Protein AF-A0A9P4GW62-F1 (afdb_monomer_lite)

Secondary structure (DSSP, 8-state):
----------------PPPHHHHHHHHHHHHHHHHHHHHHHHHHHHHHHHTS-SS--HHHHHHHHHHHHHHHHHHHHHHHHHHHHHSTT-HHHHIIIII-HHHHTSHHHHHHHHHHHHTT-HHHHHHHHHHHHHHIIIIIHHHHHHHHHH-GGG--S---SSPPHHHHHHHHHHHHHHHHHHHS-HHHHHHHHHHHHHHHHHHHHTTSPPSSSSTTS-SS--STTHHHHHHHHHHHHHHHHHHHHHHHHHHHH-SS-HHHIIIIIHHHHHHHHHTTTGGGS-HHHHHHHHHHHHHHHHHHHHHHHHHTT------TTHHHHHHHHHHHHHHHHTS-TTS-HHHHHHHHHHHHHHHHHS-HHHHHHHHHHHHHHHHHHHHHHHHTSSTTTSSSS---PPP-----------------

Structure (mmCIF, N/CA/C/O backbone):
data_AF-A0A9P4GW62-F1
#
_entry.id   AF-A0A9P4GW62-F1
#
loop_
_atom_site.group_PDB
_atom_site.id
_atom_site.type_symbol
_atom_site.label_atom_id
_atom_site.label_alt_id
_atom_site.label_comp_id
_atom_site.label_asym_id
_atom_site.label_entity_id
_atom_site.label_seq_id
_atom_site.pdbx_PDB_ins_code
_atom_site.Cartn_x
_atom_site.Cartn_y
_atom_site.Cartn_z
_atom_site.occupancy
_atom_site.B_iso_or_equiv
_atom_site.auth_seq_id
_atom_site.auth_comp_id
_atom_site.auth_asym_id
_atom_site.auth_atom_id
_atom_site.pdbx_PDB_model_num
ATOM 1 N N . MET A 1 1 ? 64.322 -5.244 -36.176 1.00 41.97 1 MET A N 1
ATOM 2 C CA . MET A 1 1 ? 63.284 -4.797 -35.222 1.00 41.97 1 MET A CA 1
ATOM 3 C C . MET A 1 1 ? 62.128 -4.228 -36.025 1.00 41.97 1 MET A C 1
ATOM 5 O O . MET A 1 1 ? 62.258 -3.157 -36.597 1.00 41.97 1 MET A O 1
ATOM 9 N N . THR A 1 2 ? 61.054 -4.997 -36.159 1.00 41.41 2 THR A N 1
ATOM 10 C CA . THR A 1 2 ? 59.865 -4.681 -36.965 1.00 41.41 2 THR A CA 1
ATOM 11 C C . THR A 1 2 ? 58.657 -4.559 -36.036 1.00 41.41 2 THR A C 1
ATOM 13 O O . THR A 1 2 ? 58.452 -5.471 -35.232 1.00 41.41 2 THR A O 1
ATOM 16 N N . PRO A 1 3 ? 57.850 -3.487 -36.109 1.00 47.81 3 PRO A N 1
ATOM 17 C CA . PRO A 1 3 ? 56.642 -3.377 -35.304 1.00 47.81 3 PRO A CA 1
ATOM 18 C C . PRO A 1 3 ? 55.497 -4.157 -35.965 1.00 47.81 3 PRO A C 1
ATOM 20 O O . PRO A 1 3 ? 55.173 -3.956 -37.135 1.00 47.81 3 PRO A O 1
ATOM 23 N N . GLY A 1 4 ? 54.904 -5.077 -35.203 1.00 37.97 4 GLY A N 1
ATOM 24 C CA . GLY A 1 4 ? 53.759 -5.883 -35.615 1.00 37.97 4 GLY A CA 1
ATOM 25 C C . GLY A 1 4 ? 52.458 -5.084 -35.568 1.00 37.97 4 GLY A C 1
ATOM 26 O O . GLY A 1 4 ? 52.061 -4.581 -34.519 1.00 37.97 4 GLY A O 1
ATOM 27 N N . SER A 1 5 ? 51.780 -4.998 -36.711 1.00 44.19 5 SER A N 1
ATOM 28 C CA . SER A 1 5 ? 50.434 -4.448 -36.847 1.00 44.19 5 SER A CA 1
ATOM 29 C C . SER A 1 5 ? 49.386 -5.461 -36.369 1.00 44.19 5 SER A C 1
ATOM 31 O O . SER A 1 5 ? 49.150 -6.475 -37.032 1.00 44.19 5 SER A O 1
ATOM 33 N N . SER A 1 6 ? 48.718 -5.191 -35.250 1.00 49.28 6 SER A N 1
ATOM 34 C CA . SER A 1 6 ? 47.549 -5.948 -34.797 1.00 49.28 6 SER A CA 1
ATOM 35 C C . SER A 1 6 ? 46.274 -5.406 -35.459 1.00 49.28 6 SER A C 1
ATOM 37 O O . SER A 1 6 ? 45.765 -4.336 -35.134 1.00 49.28 6 SER A O 1
ATOM 39 N N . ARG A 1 7 ? 45.738 -6.165 -36.424 1.00 42.31 7 ARG A N 1
ATOM 40 C CA . ARG A 1 7 ? 44.397 -5.957 -36.996 1.00 42.31 7 ARG A CA 1
ATOM 41 C C . ARG A 1 7 ? 43.334 -6.297 -35.943 1.00 42.31 7 ARG A C 1
ATOM 43 O O . ARG A 1 7 ? 43.066 -7.469 -35.698 1.00 42.31 7 ARG A O 1
ATOM 50 N N . GLN A 1 8 ? 42.694 -5.285 -35.360 1.00 43.03 8 GLN A N 1
ATOM 51 C CA . GLN A 1 8 ? 41.410 -5.442 -34.671 1.00 43.03 8 GLN A CA 1
ATOM 52 C C . GLN A 1 8 ? 40.288 -5.538 -35.714 1.00 43.03 8 GLN A C 1
ATOM 54 O O . GLN A 1 8 ? 39.955 -4.565 -36.387 1.00 43.03 8 GLN A O 1
ATOM 59 N N . SER A 1 9 ? 39.709 -6.729 -35.864 1.00 41.03 9 SER A N 1
ATOM 60 C CA . SER A 1 9 ? 38.504 -6.958 -36.660 1.00 41.03 9 SER A CA 1
ATOM 61 C C . SER A 1 9 ? 37.273 -6.442 -35.910 1.00 41.03 9 SER A C 1
ATOM 63 O O . SER A 1 9 ? 36.839 -7.039 -34.923 1.00 41.03 9 SER A O 1
ATOM 65 N N . SER A 1 10 ? 36.694 -5.344 -36.388 1.00 42.06 10 SER A N 1
ATOM 66 C CA . SER A 1 10 ? 35.418 -4.797 -35.933 1.00 42.06 10 SER A CA 1
ATOM 67 C C . SER A 1 10 ? 34.250 -5.681 -36.394 1.00 42.06 10 SER A C 1
ATOM 69 O O . SER A 1 10 ? 33.645 -5.474 -37.444 1.00 42.06 10 SER A O 1
ATOM 71 N N . TRP A 1 11 ? 33.892 -6.679 -35.585 1.00 42.81 11 TRP A N 1
ATOM 72 C CA . TRP A 1 11 ? 32.619 -7.391 -35.722 1.00 42.81 11 TRP A CA 1
ATOM 73 C C . TRP A 1 11 ? 31.469 -6.485 -35.263 1.00 42.81 11 TRP A C 1
ATOM 75 O O . TRP A 1 11 ? 30.986 -6.552 -34.137 1.00 42.81 11 TRP A O 1
ATOM 85 N N . THR A 1 12 ? 31.016 -5.611 -36.160 1.00 44.09 12 THR A N 1
ATOM 86 C CA . THR A 1 12 ? 29.724 -4.930 -36.028 1.00 44.09 12 THR A CA 1
ATOM 87 C C . THR A 1 12 ? 28.620 -5.905 -36.434 1.00 44.09 12 THR A C 1
ATOM 89 O O . THR A 1 12 ? 28.120 -5.906 -37.558 1.00 44.09 12 THR A O 1
ATOM 92 N N . GLY A 1 13 ? 28.249 -6.784 -35.500 1.00 38.62 13 GLY A N 1
ATOM 93 C CA . GLY A 1 13 ? 27.059 -7.620 -35.611 1.00 38.62 13 GLY A CA 1
ATOM 94 C C . GLY A 1 13 ? 25.820 -6.735 -35.721 1.00 38.62 13 GLY A C 1
ATOM 95 O O . GLY A 1 13 ? 25.290 -6.252 -34.724 1.00 38.62 13 GLY A O 1
ATOM 96 N N . ARG A 1 14 ? 25.374 -6.485 -36.953 1.00 40.88 14 ARG A N 1
ATOM 97 C CA . ARG A 1 14 ? 24.133 -5.776 -37.266 1.00 40.88 14 ARG A CA 1
ATOM 98 C C . ARG A 1 14 ? 22.969 -6.648 -36.781 1.00 40.88 14 ARG A C 1
ATOM 100 O O . ARG A 1 14 ? 22.517 -7.530 -37.508 1.00 40.88 14 ARG A O 1
ATOM 107 N N . ILE A 1 15 ? 22.517 -6.427 -35.544 1.00 44.50 15 ILE A N 1
ATOM 108 C CA . ILE A 1 15 ? 21.307 -7.040 -34.983 1.00 44.50 15 ILE A CA 1
ATOM 109 C C . ILE A 1 15 ? 20.153 -6.647 -35.910 1.00 44.50 15 ILE A C 1
ATOM 111 O O . ILE A 1 15 ? 19.707 -5.499 -35.914 1.00 44.50 15 ILE A O 1
ATOM 115 N N . ARG A 1 16 ? 19.722 -7.580 -36.766 1.00 42.91 16 ARG A N 1
ATOM 116 C CA . ARG A 1 16 ? 18.542 -7.400 -37.612 1.00 42.91 16 ARG A CA 1
ATOM 117 C C . ARG A 1 16 ? 17.344 -7.268 -36.681 1.00 42.91 16 ARG A C 1
ATOM 119 O O . ARG A 1 16 ? 16.981 -8.220 -35.995 1.00 42.91 16 ARG A O 1
ATOM 126 N N . SER A 1 17 ? 16.750 -6.082 -36.657 1.00 44.28 17 SER A N 1
ATOM 127 C CA . SER A 1 17 ? 15.443 -5.855 -36.061 1.00 44.28 17 SER A CA 1
ATOM 128 C C . SER A 1 17 ? 14.445 -6.868 -36.644 1.00 44.28 17 SER A C 1
ATOM 130 O O . SER A 1 17 ? 14.447 -7.093 -37.860 1.00 44.28 17 SER A O 1
ATOM 132 N N . PRO A 1 18 ? 13.621 -7.524 -35.808 1.00 44.97 18 PRO A N 1
ATOM 133 C CA . PRO A 1 18 ? 12.644 -8.488 -36.290 1.00 44.97 18 PRO A CA 1
ATOM 134 C C . PRO A 1 18 ? 11.704 -7.797 -37.281 1.00 44.97 18 PRO A C 1
ATOM 136 O O . PRO A 1 18 ? 11.169 -6.724 -37.003 1.00 44.97 18 PRO A O 1
ATOM 139 N N . GLY A 1 19 ? 11.538 -8.401 -38.459 1.00 41.41 19 GLY A N 1
ATOM 140 C CA . GLY A 1 19 ? 10.658 -7.875 -39.497 1.00 41.41 19 GLY A CA 1
ATOM 141 C C . GLY A 1 19 ? 9.200 -7.747 -39.019 1.00 41.41 19 GLY A C 1
ATOM 142 O O . GLY A 1 19 ? 8.802 -8.389 -38.042 1.00 41.41 19 GLY A O 1
ATOM 143 N N . PRO A 1 20 ? 8.361 -6.966 -39.722 1.00 50.25 20 PRO A N 1
ATOM 144 C CA . PRO A 1 20 ? 6.971 -6.664 -39.340 1.00 50.25 20 PRO A CA 1
ATOM 145 C C . PRO A 1 20 ? 6.050 -7.897 -39.213 1.00 50.25 20 PRO A C 1
ATOM 147 O O . PRO A 1 20 ? 4.947 -7.806 -38.670 1.00 50.25 20 PRO A O 1
ATOM 150 N N . SER A 1 21 ? 6.485 -9.065 -39.689 1.00 45.38 21 SER A N 1
ATOM 151 C CA . SER A 1 21 ? 5.836 -10.362 -39.472 1.00 45.38 21 SER A CA 1
ATOM 152 C C . SER A 1 21 ? 6.054 -10.914 -38.054 1.00 45.38 21 SER A C 1
ATOM 154 O O . SER A 1 21 ? 5.120 -11.461 -37.474 1.00 45.38 21 SER A O 1
ATOM 156 N N . GLY A 1 22 ? 7.229 -10.704 -37.449 1.00 40.84 22 GLY A N 1
ATOM 157 C CA . GLY A 1 22 ? 7.527 -11.121 -36.072 1.00 40.84 22 GLY A CA 1
ATOM 158 C C . GLY A 1 22 ? 6.739 -10.333 -35.020 1.00 40.84 22 GLY A C 1
ATOM 159 O O . GLY A 1 22 ? 6.298 -10.903 -34.023 1.00 40.84 22 GLY A O 1
ATOM 160 N N . MET A 1 23 ? 6.465 -9.050 -35.285 1.00 45.34 23 MET A N 1
ATOM 161 C CA . MET A 1 23 ? 5.619 -8.213 -34.421 1.00 45.34 23 MET A CA 1
ATOM 162 C C . MET A 1 23 ? 4.164 -8.698 -34.371 1.00 45.34 23 MET A C 1
ATOM 164 O O . MET A 1 23 ? 3.576 -8.748 -33.294 1.00 45.34 23 MET A O 1
ATOM 168 N N . ARG A 1 24 ? 3.593 -9.137 -35.502 1.00 49.03 24 ARG A N 1
ATOM 169 C CA . ARG A 1 24 ? 2.217 -9.667 -35.541 1.00 49.03 24 ARG A CA 1
ATOM 170 C C . ARG A 1 24 ? 2.068 -11.002 -34.813 1.00 49.03 24 ARG A C 1
ATOM 172 O O . ARG A 1 24 ? 1.022 -11.255 -34.217 1.00 49.03 24 ARG A O 1
ATOM 179 N N . VAL A 1 25 ? 3.106 -11.840 -34.827 1.00 48.94 25 VAL A N 1
ATOM 180 C CA . VAL A 1 25 ? 3.127 -13.085 -34.048 1.00 48.94 25 VAL A CA 1
ATOM 181 C C . VAL A 1 25 ? 3.207 -12.750 -32.559 1.00 48.94 25 VAL A C 1
ATOM 183 O O . VAL A 1 25 ? 2.316 -13.145 -31.816 1.00 48.94 25 VAL A O 1
ATOM 186 N N . ALA A 1 26 ? 4.159 -11.919 -32.124 1.00 48.72 26 ALA A N 1
ATOM 187 C CA . ALA A 1 26 ? 4.257 -11.499 -30.722 1.00 48.72 26 ALA A CA 1
ATOM 188 C C . ALA A 1 26 ? 2.949 -10.879 -30.184 1.00 48.72 26 ALA A C 1
ATOM 190 O O . ALA A 1 26 ? 2.544 -11.162 -29.058 1.00 48.72 26 ALA A O 1
ATOM 191 N N . GLN A 1 27 ? 2.237 -10.105 -31.010 1.00 50.81 27 GLN A N 1
ATOM 192 C CA . GLN A 1 27 ? 0.951 -9.497 -30.661 1.00 50.81 27 GLN A CA 1
ATOM 193 C C . GLN A 1 27 ? -0.187 -10.528 -30.511 1.00 50.81 27 GLN A C 1
ATOM 195 O O . GLN A 1 27 ? -0.969 -10.433 -29.563 1.00 50.81 27 GLN A O 1
ATOM 200 N N . LYS A 1 28 ? -0.247 -11.554 -31.376 1.00 49.00 28 LYS A N 1
ATOM 201 C CA . LYS A 1 28 ? -1.206 -12.673 -31.255 1.00 49.00 28 LYS A CA 1
ATOM 202 C C . LYS A 1 28 ? -0.958 -13.527 -30.011 1.00 49.00 28 LYS A C 1
ATOM 204 O O . LYS A 1 28 ? -1.911 -13.888 -29.324 1.00 49.00 28 LYS A O 1
ATOM 209 N N . TRP A 1 29 ? 0.304 -13.815 -29.697 1.00 44.94 29 TRP A N 1
ATOM 210 C CA . TRP A 1 29 ? 0.660 -14.555 -28.483 1.00 44.94 29 TRP A CA 1
ATOM 211 C C . TRP A 1 29 ? 0.253 -13.773 -27.226 1.00 44.94 29 TRP A C 1
ATOM 213 O O . TRP A 1 29 ? -0.346 -14.343 -26.318 1.00 44.94 29 TRP A O 1
ATOM 223 N N . ASN A 1 30 ? 0.452 -12.452 -27.213 1.00 53.50 30 ASN A N 1
ATOM 224 C CA . ASN A 1 30 ? 0.067 -11.595 -26.087 1.00 53.50 30 ASN A CA 1
ATOM 225 C C . ASN A 1 30 ? -1.456 -11.604 -25.831 1.00 53.50 30 ASN A C 1
ATOM 227 O O . ASN A 1 30 ? -1.888 -11.707 -24.688 1.00 53.50 30 ASN A O 1
ATOM 231 N N . GLN A 1 31 ? -2.287 -11.557 -26.882 1.00 53.38 31 GLN A N 1
ATOM 232 C CA . GLN A 1 31 ? -3.754 -11.637 -26.761 1.00 53.38 31 GLN A CA 1
ATOM 233 C C . GLN A 1 31 ? -4.250 -12.978 -26.194 1.00 53.38 31 GLN A C 1
ATOM 235 O O . GLN A 1 31 ? -5.219 -13.000 -25.428 1.00 53.38 31 GLN A O 1
ATOM 240 N N . TYR A 1 32 ? -3.578 -14.078 -26.542 1.00 55.84 32 TYR A N 1
ATOM 241 C CA . TYR A 1 32 ? -3.911 -15.419 -26.058 1.00 55.84 32 TYR A CA 1
ATOM 242 C C . TYR A 1 32 ? -3.588 -15.580 -24.566 1.00 55.84 32 TYR A C 1
ATOM 244 O O . TYR A 1 32 ? -4.413 -16.083 -23.804 1.00 55.84 32 TYR A O 1
ATOM 252 N N . TYR A 1 33 ? -2.444 -15.045 -24.122 1.00 57.31 33 TYR A N 1
ATOM 253 C CA . TYR A 1 33 ? -2.075 -15.011 -22.704 1.00 57.31 33 TYR A CA 1
ATOM 254 C C . TYR A 1 33 ? -3.089 -14.238 -21.848 1.00 57.31 33 TYR A C 1
ATOM 256 O O . TYR A 1 33 ? -3.402 -14.674 -20.743 1.00 57.31 33 TYR A O 1
ATOM 264 N N . HIS A 1 34 ? -3.665 -13.140 -22.353 1.00 55.06 34 HIS A N 1
ATOM 265 C CA . HIS A 1 34 ? -4.700 -12.388 -21.624 1.00 55.06 34 HIS A CA 1
ATOM 266 C C . HIS A 1 34 ? -5.981 -13.177 -21.420 1.00 55.06 34 HIS A C 1
ATOM 268 O O . HIS A 1 34 ? -6.518 -13.186 -20.316 1.00 55.06 34 HIS A O 1
ATOM 274 N N . HIS A 1 35 ? -6.453 -13.865 -22.461 1.00 58.84 35 HIS A N 1
ATOM 275 C CA . HIS A 1 35 ? -7.632 -14.717 -22.339 1.00 58.84 35 HIS A CA 1
ATOM 276 C C . HIS A 1 35 ? -7.369 -15.876 -21.382 1.00 58.84 35 HIS A C 1
ATOM 278 O O . HIS A 1 35 ? -8.220 -16.170 -20.554 1.00 58.84 35 HIS A O 1
ATOM 284 N N . GLN A 1 36 ? -6.183 -16.484 -21.426 1.00 58.84 36 GLN A N 1
ATOM 285 C CA . GLN A 1 36 ? -5.824 -17.566 -20.511 1.00 58.84 36 GLN A CA 1
ATOM 286 C C . GLN A 1 36 ? -5.694 -17.104 -19.058 1.00 58.84 36 GLN A C 1
ATOM 288 O O . GLN A 1 36 ? -6.198 -17.786 -18.173 1.00 58.84 36 GLN A O 1
ATOM 293 N N . ILE A 1 37 ? -5.077 -15.947 -18.794 1.00 61.72 37 ILE A N 1
ATOM 294 C CA . ILE A 1 37 ? -4.985 -15.391 -17.436 1.00 61.72 37 ILE A CA 1
ATOM 295 C C . ILE A 1 37 ? -6.379 -15.026 -16.923 1.00 61.72 37 ILE A C 1
ATOM 297 O O . ILE A 1 37 ? -6.701 -15.346 -15.784 1.00 61.72 37 ILE A O 1
ATOM 301 N N . LEU A 1 38 ? -7.217 -14.398 -17.753 1.00 62.12 38 LEU A N 1
ATOM 302 C CA . LEU A 1 38 ? -8.584 -14.039 -17.382 1.00 62.12 38 LEU A CA 1
ATOM 303 C C . LEU A 1 38 ? -9.440 -15.288 -17.123 1.00 62.12 38 LEU A C 1
ATOM 305 O O . LEU A 1 38 ? -10.123 -15.350 -16.108 1.00 62.12 38 LEU A O 1
ATOM 309 N N . LEU A 1 39 ? -9.367 -16.301 -17.991 1.00 65.69 39 LEU A N 1
ATOM 310 C CA . LEU A 1 39 ? -10.073 -17.575 -17.829 1.00 65.69 39 LEU A CA 1
ATOM 311 C C . LEU A 1 39 ? -9.586 -18.337 -16.600 1.00 65.69 39 LEU A C 1
ATOM 313 O O . LEU A 1 39 ? -10.408 -18.837 -15.843 1.00 65.69 39 LEU A O 1
ATOM 317 N N . PHE A 1 40 ? -8.274 -18.385 -16.365 1.00 68.56 40 PHE A N 1
ATOM 318 C CA . PHE A 1 40 ? -7.707 -18.984 -15.160 1.00 68.56 40 PHE A CA 1
ATOM 319 C C . PHE A 1 40 ? -8.173 -18.244 -13.910 1.00 68.56 40 PHE A C 1
ATOM 321 O O . PHE A 1 40 ? -8.512 -18.877 -12.919 1.00 68.56 40 PHE A O 1
ATOM 328 N N . LEU A 1 41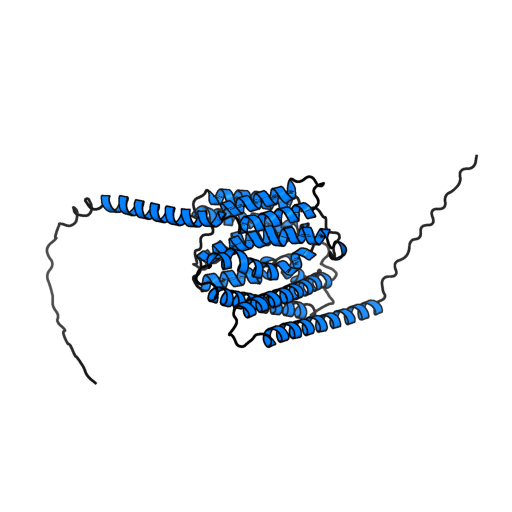 ? -8.242 -16.913 -13.953 1.00 65.12 41 LEU A N 1
ATOM 329 C CA . LEU A 1 41 ? -8.721 -16.117 -12.833 1.00 65.12 41 LEU A CA 1
ATOM 330 C C . LEU A 1 41 ? -10.207 -16.343 -12.565 1.00 65.12 41 LEU A C 1
ATOM 332 O O . LEU A 1 41 ? -10.591 -16.538 -11.419 1.00 65.12 41 LEU A O 1
ATOM 336 N N . ILE A 1 42 ? -11.032 -16.352 -13.614 1.00 69.12 42 ILE A N 1
ATOM 337 C CA . ILE A 1 42 ? -12.463 -16.649 -13.518 1.00 69.12 42 ILE A CA 1
ATOM 338 C C . ILE A 1 42 ? -12.652 -18.062 -12.977 1.00 69.12 42 ILE A C 1
ATOM 340 O O . ILE A 1 42 ? -13.441 -18.244 -12.058 1.00 69.12 42 ILE A O 1
ATOM 344 N N . ALA A 1 43 ? -11.906 -19.044 -13.482 1.00 61.31 43 ALA A N 1
ATOM 345 C CA . ALA A 1 43 ? -11.955 -20.422 -13.011 1.00 61.31 43 ALA A CA 1
ATOM 346 C C . ALA A 1 43 ? -11.498 -20.534 -11.553 1.00 61.31 43 ALA A C 1
ATOM 348 O O . ALA A 1 43 ? -12.181 -21.163 -10.759 1.00 61.31 43 ALA A O 1
ATOM 349 N N . ALA A 1 44 ? -10.403 -19.881 -11.166 1.00 65.44 44 ALA A N 1
ATOM 350 C CA . ALA A 1 44 ? -9.894 -19.910 -9.801 1.00 65.44 44 ALA A CA 1
ATOM 351 C C . ALA A 1 44 ? -10.860 -19.232 -8.818 1.00 65.44 44 ALA A C 1
ATOM 353 O O . ALA A 1 44 ? -11.153 -19.797 -7.771 1.00 65.44 44 ALA A O 1
ATOM 354 N N . VAL A 1 45 ? -11.413 -18.067 -9.169 1.00 65.62 45 VAL A N 1
ATOM 355 C CA . VAL A 1 45 ? -12.439 -17.382 -8.365 1.00 65.62 45 VAL A CA 1
ATOM 356 C C . VAL A 1 45 ? -13.712 -18.223 -8.287 1.00 65.62 45 VAL A C 1
ATOM 358 O O . VAL A 1 45 ? -14.285 -18.363 -7.213 1.00 65.62 45 VAL A O 1
ATOM 361 N N . SER A 1 46 ? -14.121 -18.837 -9.398 1.00 65.06 46 SER A N 1
ATOM 362 C CA . SER A 1 46 ? -15.303 -19.702 -9.454 1.00 65.06 46 SER A CA 1
ATOM 363 C C . SER A 1 46 ? -15.114 -20.970 -8.628 1.00 65.06 46 SER A C 1
ATOM 365 O O . SER A 1 46 ? -16.031 -21.366 -7.926 1.00 65.06 46 SER A O 1
ATOM 367 N N . VAL A 1 47 ? -13.926 -21.578 -8.647 1.00 67.00 47 VAL A N 1
ATOM 368 C CA . VAL A 1 47 ? -13.573 -22.720 -7.793 1.00 67.00 47 VAL A CA 1
ATOM 369 C C . VAL A 1 47 ? -13.573 -22.304 -6.327 1.00 67.00 47 VAL A C 1
ATOM 371 O O . VAL A 1 47 ? -14.111 -23.031 -5.503 1.00 67.00 47 VAL A O 1
ATOM 374 N N . VAL A 1 48 ? -13.035 -21.132 -5.982 1.00 63.56 48 VAL A N 1
ATOM 375 C CA . VAL A 1 48 ? -13.058 -20.642 -4.597 1.00 63.56 48 VAL A CA 1
ATOM 376 C C . VAL A 1 48 ? -14.486 -20.372 -4.113 1.00 63.56 48 VAL A C 1
ATOM 378 O O . VAL A 1 48 ? -14.831 -20.782 -3.007 1.00 63.56 48 VAL A O 1
ATOM 381 N N . GLU A 1 49 ? -15.333 -19.744 -4.930 1.00 66.69 49 GLU A N 1
ATOM 382 C CA . GLU A 1 49 ? -16.745 -19.529 -4.590 1.00 66.69 49 GLU A CA 1
ATOM 383 C C . GLU A 1 49 ? -17.543 -20.843 -4.568 1.00 66.69 49 GLU A C 1
ATOM 385 O O . GLU A 1 49 ? -18.401 -21.019 -3.710 1.00 66.69 49 GLU A O 1
ATOM 390 N N . PHE A 1 50 ? -17.227 -21.807 -5.438 1.00 64.38 50 PHE A N 1
ATOM 391 C CA . PHE A 1 50 ? -17.846 -23.138 -5.442 1.00 64.38 50 PHE A CA 1
ATOM 392 C C . PHE A 1 50 ? -17.447 -23.970 -4.215 1.00 64.38 50 PHE A C 1
ATOM 394 O O . PHE A 1 50 ? -18.259 -24.712 -3.669 1.00 64.38 50 PHE A O 1
ATOM 401 N N . LEU A 1 51 ? -16.202 -23.825 -3.753 1.00 59.78 51 LEU A N 1
ATOM 402 C CA . LEU A 1 51 ? -15.692 -24.451 -2.532 1.00 59.78 51 LEU A CA 1
ATOM 403 C C . LEU A 1 51 ? -16.146 -23.735 -1.260 1.00 59.78 51 LEU A C 1
ATOM 405 O O . LEU A 1 51 ? -15.917 -24.259 -0.168 1.00 59.78 51 LEU A O 1
ATOM 409 N N . ARG A 1 52 ? -16.765 -22.552 -1.366 1.00 56.91 52 ARG A N 1
ATOM 410 C CA . ARG A 1 52 ? -17.290 -21.824 -0.215 1.00 56.91 52 ARG A CA 1
ATOM 411 C C . ARG A 1 52 ? -18.467 -22.629 0.340 1.00 56.91 52 ARG A C 1
ATOM 413 O O . ARG A 1 52 ? -19.533 -22.660 -0.278 1.00 56.91 52 ARG A O 1
ATOM 420 N N . PRO A 1 53 ? -18.316 -23.301 1.494 1.00 49.34 53 PRO A N 1
ATOM 421 C CA . PRO A 1 53 ? -19.424 -24.052 2.048 1.00 49.34 53 PRO A CA 1
ATOM 422 C C . PRO A 1 53 ? -20.535 -23.069 2.404 1.00 49.34 53 PRO A C 1
ATOM 424 O O . PRO A 1 53 ? -20.279 -21.902 2.708 1.00 49.34 53 PRO A O 1
ATOM 427 N N . HIS A 1 54 ? -21.772 -23.553 2.400 1.00 55.50 54 HIS A N 1
ATOM 428 C CA . HIS A 1 54 ? -22.951 -22.853 2.902 1.00 55.50 54 HIS A CA 1
ATOM 429 C C . HIS A 1 54 ? -22.702 -22.239 4.298 1.00 55.50 54 HIS A C 1
ATOM 431 O O . HIS A 1 54 ? -22.953 -22.893 5.299 1.00 55.50 54 HIS A O 1
ATOM 437 N N . ARG A 1 55 ? -22.191 -20.997 4.362 1.00 55.88 55 ARG A N 1
ATOM 438 C CA . ARG A 1 55 ? -22.111 -20.037 5.493 1.00 55.88 55 ARG A CA 1
ATOM 439 C C . ARG A 1 55 ? -21.699 -20.537 6.898 1.00 55.88 55 ARG A C 1
ATOM 441 O O . ARG A 1 55 ? -21.687 -19.724 7.819 1.00 55.88 55 ARG A O 1
ATOM 448 N N . SER A 1 56 ? -21.361 -21.807 7.106 1.00 64.31 56 SER A N 1
ATOM 449 C CA . SER A 1 56 ? -21.253 -22.408 8.441 1.00 64.31 56 SER A CA 1
ATOM 450 C C . SER A 1 56 ? -19.852 -22.308 9.043 1.00 64.31 56 SER A C 1
ATOM 452 O O . SER A 1 56 ? -19.733 -22.165 10.258 1.00 64.31 56 SER A O 1
ATOM 454 N N . ASP A 1 57 ? -18.795 -22.297 8.222 1.00 82.56 57 ASP A N 1
ATOM 455 C CA . ASP A 1 57 ? -17.416 -22.156 8.702 1.00 82.56 57 ASP A CA 1
ATOM 456 C C . ASP A 1 57 ? -16.809 -20.785 8.353 1.00 82.56 57 ASP A C 1
ATOM 458 O O . ASP A 1 57 ? -16.344 -20.514 7.238 1.00 82.56 57 ASP A O 1
ATOM 462 N N . VAL A 1 58 ? -16.785 -19.903 9.356 1.00 84.44 58 VAL A N 1
ATOM 463 C CA . VAL A 1 58 ? -16.194 -18.560 9.259 1.00 84.44 58 VAL A CA 1
ATOM 464 C C . VAL A 1 58 ? -14.671 -18.624 9.074 1.00 84.44 58 VAL A C 1
ATOM 466 O O . VAL A 1 58 ? -14.108 -17.777 8.382 1.00 84.44 58 VAL A O 1
ATOM 469 N N . LYS A 1 59 ? -13.975 -19.617 9.651 1.00 86.19 59 LYS A N 1
ATOM 470 C CA . LYS A 1 59 ? -12.510 -19.736 9.526 1.00 86.19 59 LYS A CA 1
ATOM 471 C C . LYS A 1 59 ? -12.119 -20.131 8.110 1.00 86.19 59 LYS A C 1
ATOM 473 O O . LYS A 1 59 ? -11.207 -19.526 7.547 1.00 86.19 59 LYS A O 1
ATOM 478 N N . LEU A 1 60 ? -12.827 -21.101 7.534 1.00 84.94 60 LEU A N 1
ATOM 479 C CA . LEU A 1 60 ? -12.631 -21.491 6.141 1.00 84.94 60 LEU A CA 1
ATOM 480 C C . LEU A 1 60 ? -12.952 -20.327 5.198 1.00 84.94 60 LEU A C 1
ATOM 482 O O . LEU A 1 60 ? -12.173 -20.049 4.293 1.00 84.94 60 LEU A O 1
ATOM 486 N N . SER A 1 61 ? -14.024 -19.575 5.465 1.00 86.50 61 SER A N 1
ATOM 487 C CA . SER A 1 61 ? -14.371 -18.381 4.680 1.00 86.50 61 SER A CA 1
ATOM 488 C C . SER A 1 61 ? -13.258 -17.325 4.698 1.00 86.50 61 SER A C 1
ATOM 490 O O . SER A 1 61 ? -12.898 -16.801 3.650 1.00 86.50 61 SER A O 1
ATOM 492 N N . ILE A 1 62 ? -12.644 -17.068 5.861 1.00 87.69 62 ILE A N 1
ATOM 493 C CA . ILE A 1 62 ? -11.476 -16.176 5.972 1.00 87.69 62 ILE A CA 1
ATOM 494 C C . ILE A 1 62 ? -10.292 -16.707 5.158 1.00 87.69 62 ILE A C 1
ATOM 496 O O . ILE A 1 62 ? -9.632 -15.934 4.467 1.00 87.69 62 ILE A O 1
ATOM 500 N N . ALA A 1 63 ? -10.002 -18.009 5.239 1.00 86.75 63 ALA A N 1
ATOM 501 C CA . ALA A 1 63 ? -8.906 -18.611 4.483 1.00 86.75 63 ALA A CA 1
ATOM 502 C C . ALA A 1 63 ? -9.128 -18.478 2.966 1.00 86.75 63 ALA A C 1
ATOM 504 O O . ALA A 1 63 ? -8.215 -18.069 2.249 1.00 86.75 63 ALA A O 1
ATOM 505 N N . LEU A 1 64 ? -10.348 -18.743 2.492 1.00 86.56 64 LEU A N 1
ATOM 506 C CA . LEU A 1 64 ? -10.735 -18.589 1.089 1.00 86.56 64 LEU A CA 1
ATOM 507 C C . LEU A 1 64 ? -10.663 -17.126 0.626 1.00 86.56 64 LEU A C 1
ATOM 509 O O . LEU A 1 64 ? -10.139 -16.861 -0.457 1.00 86.56 64 LEU A O 1
ATOM 513 N N . ASP A 1 65 ? -11.102 -16.169 1.449 1.00 88.19 65 ASP A N 1
ATOM 514 C CA . ASP A 1 65 ? -10.983 -14.738 1.140 1.00 88.19 65 ASP A CA 1
ATOM 515 C C . ASP A 1 65 ? -9.507 -14.329 0.989 1.00 88.19 65 ASP A C 1
ATOM 517 O O . ASP A 1 65 ? -9.148 -13.627 0.046 1.00 88.19 65 ASP A O 1
ATOM 521 N N . LEU A 1 66 ? -8.619 -14.800 1.874 1.00 89.19 66 LEU A N 1
ATOM 522 C CA . LEU A 1 66 ? -7.179 -14.517 1.795 1.00 89.19 66 LEU A CA 1
ATOM 523 C C . LEU A 1 66 ? -6.527 -15.123 0.544 1.00 89.19 66 LEU A C 1
ATOM 525 O O . LEU A 1 66 ? -5.722 -14.453 -0.107 1.00 89.19 66 LEU A O 1
ATOM 529 N N . VAL A 1 67 ? -6.882 -16.360 0.182 1.00 88.50 67 VAL A N 1
ATOM 530 C CA . VAL A 1 67 ? -6.412 -17.003 -1.059 1.00 88.50 67 VAL A CA 1
ATOM 531 C C . VAL A 1 67 ? -6.890 -16.216 -2.280 1.00 88.50 67 VAL A C 1
ATOM 533 O O . VAL A 1 67 ? -6.089 -15.902 -3.164 1.00 88.50 67 VAL A O 1
ATOM 536 N N . THR A 1 68 ? -8.164 -15.819 -2.295 1.00 87.44 68 THR A N 1
ATOM 537 C CA . THR A 1 68 ? -8.752 -14.998 -3.363 1.00 87.44 68 THR A CA 1
ATOM 538 C C . THR A 1 68 ? -8.017 -13.671 -3.505 1.00 87.44 68 THR A C 1
ATOM 540 O O . THR A 1 68 ? -7.635 -13.292 -4.610 1.00 87.44 68 THR A O 1
ATOM 543 N N . LEU A 1 69 ? -7.733 -12.986 -2.392 1.00 90.06 69 LEU A N 1
ATOM 544 C CA . LEU A 1 69 ? -6.949 -11.750 -2.404 1.00 90.06 69 LEU A CA 1
ATOM 545 C C . LEU A 1 69 ? -5.547 -11.955 -2.984 1.00 90.06 69 LEU A C 1
ATOM 547 O O . LEU A 1 69 ? -5.082 -11.098 -3.731 1.00 90.06 69 LEU A O 1
ATOM 551 N N . GLY A 1 70 ? -4.888 -13.081 -2.694 1.00 88.12 70 GLY A N 1
ATOM 552 C CA . GLY A 1 70 ? -3.595 -13.426 -3.291 1.00 88.12 70 GLY A CA 1
ATOM 553 C C . GLY A 1 70 ? -3.665 -13.582 -4.814 1.00 88.12 70 GLY A C 1
ATOM 554 O O . GLY A 1 70 ? -2.836 -13.021 -5.536 1.00 88.12 70 GLY A O 1
ATOM 555 N N . ILE A 1 71 ? -4.687 -14.284 -5.313 1.00 87.62 71 ILE A N 1
ATOM 556 C CA . ILE A 1 71 ? -4.932 -14.464 -6.754 1.00 87.62 71 ILE A CA 1
ATOM 557 C C . ILE A 1 71 ? -5.200 -13.110 -7.424 1.00 87.62 71 ILE A C 1
ATOM 559 O O . ILE A 1 71 ? -4.583 -12.782 -8.442 1.00 87.62 71 ILE A O 1
ATOM 563 N N . LEU A 1 72 ? -6.066 -12.288 -6.826 1.00 89.56 72 LEU A N 1
ATOM 564 C CA . LEU A 1 72 ? -6.396 -10.961 -7.343 1.00 89.56 72 LEU A CA 1
ATOM 565 C C . LEU A 1 72 ? -5.193 -10.027 -7.338 1.00 89.56 72 LEU A C 1
ATOM 567 O O . LEU A 1 72 ? -4.951 -9.355 -8.337 1.00 89.56 72 LEU A O 1
ATOM 571 N N . ALA A 1 73 ? -4.405 -10.013 -6.263 1.00 89.94 73 ALA A N 1
ATOM 572 C CA . ALA A 1 73 ? -3.180 -9.228 -6.187 1.00 89.94 73 ALA A CA 1
ATOM 573 C C . ALA A 1 73 ? -2.211 -9.613 -7.316 1.00 89.94 73 ALA A C 1
ATOM 575 O O . ALA A 1 73 ? -1.699 -8.737 -8.014 1.00 89.94 73 ALA A O 1
ATOM 576 N N . SER A 1 74 ? -2.018 -10.912 -7.568 1.00 87.25 74 SER A N 1
ATOM 577 C CA . SER A 1 74 ? -1.188 -11.397 -8.679 1.00 87.25 74 SER A CA 1
ATOM 578 C C . SER A 1 74 ? -1.690 -10.895 -10.039 1.00 87.25 74 SER A C 1
ATOM 580 O O . SER A 1 74 ? -0.919 -10.360 -10.838 1.00 87.25 74 SER A O 1
ATOM 582 N N . ALA A 1 75 ? -2.997 -10.974 -10.287 1.00 87.25 75 ALA A N 1
ATOM 583 C CA . ALA A 1 75 ? -3.590 -10.525 -11.541 1.00 87.25 75 ALA A CA 1
ATOM 584 C C . ALA A 1 75 ? -3.556 -9.008 -11.733 1.00 87.25 75 ALA A C 1
ATOM 586 O O . ALA A 1 75 ? -3.232 -8.535 -12.823 1.00 87.25 75 ALA A O 1
ATOM 587 N N . ILE A 1 76 ? -3.823 -8.243 -10.673 1.00 89.75 76 ILE A N 1
ATOM 588 C CA . ILE A 1 76 ? -3.670 -6.784 -10.646 1.00 89.75 76 ILE A CA 1
ATOM 589 C C . ILE A 1 76 ? -2.220 -6.421 -10.961 1.00 89.75 76 ILE A C 1
ATOM 591 O O . ILE A 1 76 ? -1.978 -5.556 -11.802 1.00 89.75 76 ILE A O 1
ATOM 595 N N . SER A 1 77 ? -1.258 -7.104 -10.334 1.00 88.25 77 SER A N 1
ATOM 596 C CA . SER A 1 77 ? 0.176 -6.902 -10.557 1.00 88.25 77 SER A CA 1
ATOM 597 C C . SER A 1 77 ? 0.562 -7.149 -12.017 1.00 88.25 77 SER A C 1
ATOM 599 O O . SER A 1 77 ? 1.134 -6.265 -12.657 1.00 88.25 77 SER A O 1
ATOM 601 N N . ASN A 1 78 ? 0.176 -8.300 -12.576 1.00 86.19 78 ASN A N 1
ATOM 602 C CA . ASN A 1 78 ? 0.462 -8.668 -13.965 1.00 86.19 78 ASN A CA 1
ATOM 603 C C . ASN A 1 78 ? -0.193 -7.704 -14.963 1.00 86.19 78 ASN A C 1
ATOM 605 O O . ASN A 1 78 ? 0.477 -7.216 -15.870 1.00 86.19 78 ASN A O 1
ATOM 609 N N . THR A 1 79 ? -1.474 -7.378 -14.768 1.00 87.44 79 THR A N 1
ATOM 610 C CA . THR A 1 79 ? -2.221 -6.458 -15.643 1.00 87.44 79 THR A CA 1
ATOM 611 C C . THR A 1 79 ? -1.618 -5.057 -15.599 1.00 87.44 79 THR A C 1
ATOM 613 O O . THR A 1 79 ? -1.417 -4.431 -16.638 1.00 87.44 79 THR A O 1
ATOM 616 N N . THR A 1 80 ? -1.255 -4.578 -14.405 1.00 88.75 80 THR A N 1
ATOM 617 C CA . THR A 1 80 ? -0.600 -3.275 -14.222 1.00 88.75 80 THR A CA 1
ATOM 618 C C . THR A 1 80 ? 0.761 -3.236 -14.906 1.00 88.75 80 THR A C 1
ATOM 620 O O . THR A 1 80 ? 1.074 -2.267 -15.595 1.00 88.75 80 THR A O 1
ATOM 623 N N . LEU A 1 81 ? 1.582 -4.275 -14.731 1.00 84.69 81 LEU A N 1
ATOM 624 C CA . LEU A 1 81 ? 2.904 -4.349 -15.350 1.00 84.69 81 LEU A CA 1
ATOM 625 C C . LEU A 1 81 ? 2.795 -4.418 -16.875 1.00 84.69 81 LEU A C 1
ATOM 627 O O . LEU A 1 81 ? 3.511 -3.712 -17.580 1.00 84.69 81 LEU A O 1
ATOM 631 N N . TRP A 1 82 ? 1.854 -5.209 -17.385 1.00 84.94 82 TRP A N 1
ATOM 632 C CA . TRP A 1 82 ? 1.589 -5.298 -18.812 1.00 84.94 82 TRP A CA 1
ATOM 633 C C . TRP A 1 82 ? 1.129 -3.951 -19.389 1.00 84.94 82 TRP A C 1
ATOM 635 O O . TRP A 1 82 ? 1.693 -3.503 -20.385 1.00 84.94 82 TRP A O 1
ATOM 645 N N . LEU A 1 83 ? 0.195 -3.254 -18.726 1.00 86.56 83 LEU A N 1
ATOM 646 C CA . LEU A 1 83 ? -0.241 -1.906 -19.116 1.00 86.56 83 LEU A CA 1
ATOM 647 C C . LEU A 1 83 ? 0.934 -0.923 -19.144 1.00 86.56 83 LEU A C 1
ATOM 649 O O . LEU A 1 83 ? 1.070 -0.161 -20.099 1.00 86.56 83 LEU A O 1
ATOM 653 N N . LYS A 1 84 ? 1.808 -0.964 -18.130 1.00 82.69 84 LYS A N 1
ATOM 654 C CA . LYS A 1 84 ? 3.015 -0.128 -18.080 1.00 82.69 84 LYS A CA 1
ATOM 655 C C . LYS A 1 84 ? 3.969 -0.437 -19.228 1.00 82.69 84 LYS A C 1
ATOM 657 O O . LYS A 1 84 ? 4.509 0.493 -19.810 1.00 82.69 84 LYS A O 1
ATOM 662 N N . ASN A 1 85 ? 4.164 -1.705 -19.570 1.00 82.75 85 ASN A N 1
ATOM 663 C CA . ASN A 1 85 ? 5.121 -2.095 -20.604 1.00 82.75 85 ASN A CA 1
ATOM 664 C C . ASN A 1 85 ? 4.603 -1.791 -22.015 1.00 82.75 85 ASN A C 1
ATOM 666 O O . ASN A 1 85 ? 5.353 -1.266 -22.832 1.00 82.75 85 ASN A O 1
ATOM 670 N N . GLN A 1 86 ? 3.330 -2.082 -22.295 1.00 82.75 86 GLN A N 1
ATOM 671 C CA . GLN A 1 86 ? 2.747 -1.896 -23.628 1.00 82.75 86 GLN A CA 1
ATOM 672 C C . GLN A 1 86 ? 2.344 -0.444 -23.903 1.00 82.75 86 GLN A C 1
ATOM 674 O O . GLN A 1 86 ? 2.508 0.037 -25.017 1.00 82.75 86 GLN A O 1
ATOM 679 N N . TYR A 1 87 ? 1.854 0.273 -22.888 1.00 81.50 87 TYR A N 1
ATOM 680 C CA . TYR A 1 87 ? 1.285 1.614 -23.046 1.00 81.50 87 TYR A CA 1
ATOM 681 C C . TYR A 1 87 ? 2.011 2.675 -22.209 1.00 81.50 87 TYR A C 1
ATOM 683 O O . TYR A 1 87 ? 1.410 3.680 -21.831 1.00 81.50 87 TYR A O 1
ATOM 691 N N . SER A 1 88 ? 3.312 2.493 -21.941 1.00 74.19 88 SER A N 1
ATOM 692 C CA . SER A 1 88 ? 4.149 3.474 -21.217 1.00 74.19 88 SER A CA 1
ATOM 693 C C . SER A 1 88 ? 4.102 4.880 -21.823 1.00 74.19 88 SER A C 1
ATOM 695 O O . SER A 1 88 ? 4.190 5.863 -21.092 1.00 74.19 88 SER A O 1
ATOM 697 N N . SER A 1 89 ? 3.955 4.975 -23.146 1.00 75.69 89 SER A N 1
ATOM 698 C CA . SER A 1 89 ? 3.879 6.230 -23.899 1.00 75.69 89 SER A CA 1
ATOM 699 C C . SER A 1 89 ? 2.476 6.842 -23.946 1.00 75.69 89 SER A C 1
ATOM 701 O O . SER A 1 89 ? 2.329 7.995 -24.354 1.00 75.69 89 SER A O 1
ATOM 703 N N . HIS A 1 90 ? 1.434 6.102 -23.551 1.00 81.62 90 HIS A N 1
ATOM 704 C CA . HIS A 1 90 ? 0.066 6.603 -23.585 1.00 81.62 90 HIS A CA 1
ATOM 705 C C . HIS A 1 90 ? -0.201 7.484 -22.364 1.00 81.62 90 HIS A C 1
ATOM 707 O O . HIS A 1 90 ? -0.232 6.994 -21.233 1.00 81.62 90 HIS A O 1
ATOM 713 N N . PHE A 1 91 ? -0.460 8.774 -22.599 1.00 81.50 91 PHE A N 1
ATOM 714 C CA . PHE A 1 91 ? -0.619 9.777 -21.543 1.00 81.50 91 PHE A CA 1
ATOM 715 C C . PHE A 1 91 ? -1.595 9.347 -20.442 1.00 81.50 91 PHE A C 1
ATOM 717 O O . PHE A 1 91 ? -1.237 9.399 -19.276 1.00 81.50 91 PHE A O 1
ATOM 724 N N . MET A 1 92 ? -2.789 8.844 -20.783 1.00 81.25 92 MET A N 1
ATOM 725 C CA . MET A 1 92 ? -3.771 8.449 -19.758 1.00 81.25 92 MET A CA 1
ATOM 726 C C . MET A 1 92 ? -3.329 7.239 -18.929 1.00 81.25 92 MET A C 1
ATOM 728 O O . MET A 1 92 ? -3.623 7.177 -17.740 1.00 81.25 92 MET A O 1
ATOM 732 N N . VAL A 1 93 ? -2.609 6.284 -19.529 1.00 82.81 93 VAL A N 1
ATOM 733 C CA . VAL A 1 93 ? -2.120 5.102 -18.800 1.00 82.81 93 VAL A CA 1
ATOM 734 C C . VAL A 1 93 ? -0.957 5.506 -17.899 1.00 82.81 93 VAL A C 1
ATOM 736 O O . VAL A 1 93 ? -0.898 5.086 -16.745 1.00 82.81 93 VAL A O 1
ATOM 739 N N . HIS A 1 94 ? -0.071 6.370 -18.398 1.00 80.94 94 HIS A N 1
ATOM 740 C CA . HIS A 1 94 ? 1.001 6.963 -17.609 1.00 80.94 94 HIS A CA 1
ATOM 741 C C . HIS A 1 94 ? 0.449 7.766 -16.426 1.00 80.94 94 HIS A C 1
ATOM 743 O O . HIS A 1 94 ? 0.826 7.511 -15.281 1.00 80.94 94 HIS A O 1
ATOM 749 N N . LEU A 1 95 ? -0.500 8.665 -16.694 1.00 80.94 95 LEU A N 1
ATOM 750 C CA . LEU A 1 95 ? -1.154 9.498 -15.694 1.00 80.94 95 LEU A CA 1
ATOM 751 C C . LEU A 1 95 ? -1.790 8.629 -14.605 1.00 80.94 95 LEU A C 1
ATOM 753 O O . LEU A 1 95 ? -1.526 8.822 -13.423 1.00 80.94 95 LEU A O 1
ATOM 757 N N . LEU A 1 96 ? -2.572 7.621 -14.999 1.00 80.19 96 LEU A N 1
ATOM 758 C CA . LEU A 1 96 ? -3.281 6.755 -14.062 1.00 80.19 96 LEU A CA 1
ATOM 759 C C . LEU A 1 96 ? -2.324 5.882 -13.232 1.00 80.19 96 LEU A C 1
ATOM 761 O O . LEU A 1 96 ? -2.508 5.752 -12.026 1.00 80.19 96 LEU A O 1
ATOM 765 N N . LEU A 1 97 ? -1.295 5.288 -13.847 1.00 81.38 97 LEU A N 1
ATOM 766 C CA . LEU A 1 97 ? -0.451 4.280 -13.190 1.00 81.38 97 LEU A CA 1
ATOM 767 C C . LEU A 1 97 ? 0.839 4.812 -12.551 1.00 81.38 97 LEU A C 1
ATOM 769 O O . LEU A 1 97 ? 1.466 4.076 -11.775 1.00 81.38 97 LEU A O 1
ATOM 773 N N . ASN A 1 98 ? 1.276 6.023 -12.902 1.00 74.19 98 ASN A N 1
ATOM 774 C CA . ASN A 1 98 ? 2.514 6.624 -12.398 1.00 74.19 98 ASN A CA 1
ATOM 775 C C . ASN A 1 98 ? 2.275 7.975 -11.710 1.00 74.19 98 ASN A C 1
ATOM 777 O O . ASN A 1 98 ? 2.831 8.183 -10.634 1.00 74.19 98 ASN A O 1
ATOM 781 N N . ASP A 1 99 ? 1.442 8.853 -12.277 1.00 70.38 99 ASP A N 1
ATOM 782 C CA . ASP A 1 99 ? 1.301 10.233 -11.776 1.00 70.38 99 ASP A CA 1
ATOM 783 C C . ASP A 1 99 ? 0.178 10.384 -10.737 1.00 70.38 99 ASP A C 1
ATOM 785 O O . ASP A 1 99 ? 0.254 11.230 -9.844 1.00 70.38 99 ASP A O 1
ATOM 789 N N . MET A 1 100 ? -0.838 9.517 -10.793 1.00 70.94 100 MET A N 1
ATOM 790 C CA . MET A 1 100 ? -1.940 9.445 -9.827 1.00 70.94 100 MET A CA 1
ATOM 791 C C . MET A 1 100 ? -1.930 8.122 -9.042 1.00 70.94 100 MET A C 1
ATOM 793 O O . MET A 1 100 ? -2.944 7.415 -8.992 1.00 70.94 100 MET A O 1
ATOM 797 N N . PRO A 1 101 ? -0.813 7.764 -8.374 1.00 63.59 101 PRO A N 1
ATOM 798 C CA . PRO A 1 101 ? -0.706 6.488 -7.681 1.00 63.59 101 PRO A CA 1
ATOM 799 C C . PRO A 1 101 ? -1.712 6.378 -6.529 1.00 63.59 101 PRO A C 1
ATOM 801 O O . PRO A 1 101 ? -2.134 5.284 -6.187 1.00 63.59 101 PRO A O 1
ATOM 804 N N . TRP A 1 102 ? -2.180 7.487 -5.961 1.00 65.44 102 TRP A N 1
ATOM 805 C CA . TRP A 1 102 ? -3.206 7.452 -4.919 1.00 65.44 102 TRP A CA 1
ATOM 806 C C . TRP A 1 102 ? -4.577 6.953 -5.429 1.00 65.44 102 TRP A C 1
ATOM 808 O O . TRP A 1 102 ? -5.315 6.327 -4.670 1.00 65.44 102 TRP A O 1
ATOM 818 N N . ILE A 1 103 ? -4.901 7.161 -6.715 1.00 67.56 103 ILE A N 1
ATOM 819 C CA . ILE A 1 103 ? -6.133 6.643 -7.336 1.00 67.56 103 ILE A CA 1
ATOM 820 C C . ILE A 1 103 ? -5.957 5.171 -7.708 1.00 67.56 103 ILE A C 1
ATOM 822 O O . ILE A 1 103 ? -6.772 4.333 -7.333 1.00 67.56 103 ILE A O 1
ATOM 826 N N . ALA A 1 104 ? -4.900 4.849 -8.457 1.00 67.88 104 ALA A N 1
ATOM 827 C CA . ALA A 1 104 ? -4.738 3.510 -9.021 1.00 67.88 104 ALA A CA 1
ATOM 828 C C . ALA A 1 104 ? -4.137 2.499 -8.036 1.00 67.88 104 ALA A C 1
ATOM 830 O O . ALA A 1 104 ? -4.450 1.308 -8.086 1.00 67.88 104 ALA A O 1
ATOM 831 N N . VAL A 1 105 ? -3.248 2.956 -7.153 1.00 73.44 105 VAL A N 1
ATOM 832 C CA . VAL A 1 105 ? -2.507 2.090 -6.234 1.00 73.44 105 VAL A CA 1
ATOM 833 C C . VAL A 1 105 ? -3.267 1.964 -4.922 1.00 73.44 105 VAL A C 1
ATOM 835 O O . VAL A 1 105 ? -3.581 0.837 -4.587 1.00 73.44 105 VAL A O 1
ATOM 838 N N . SER A 1 106 ? -3.667 3.049 -4.242 1.00 83.12 106 SER A N 1
ATOM 839 C CA . SER A 1 106 ? -4.330 2.981 -2.917 1.00 83.12 106 SER A CA 1
ATOM 840 C C . SER A 1 106 ? -5.864 2.918 -2.914 1.00 83.12 106 SER A C 1
ATOM 842 O O . SER A 1 106 ? -6.520 3.399 -1.985 1.00 83.12 106 SER A O 1
ATOM 844 N N . SER A 1 107 ? -6.464 2.340 -3.953 1.00 87.81 107 SER A N 1
ATOM 845 C CA . SER A 1 107 ? -7.922 2.256 -4.077 1.00 87.81 107 SER A CA 1
ATOM 846 C C . SER A 1 107 ? -8.569 1.464 -2.936 1.00 87.81 107 SER A C 1
ATOM 848 O O . SER A 1 107 ? -9.626 1.855 -2.442 1.00 87.81 107 SER A O 1
ATOM 850 N N . THR A 1 108 ? -7.945 0.368 -2.491 1.00 90.12 108 THR A N 1
ATOM 851 C CA . THR A 1 108 ? -8.518 -0.513 -1.461 1.00 90.12 108 THR A CA 1
ATOM 852 C C . THR A 1 108 ? -8.479 0.145 -0.094 1.00 90.12 108 THR A C 1
ATOM 854 O O . THR A 1 108 ? -9.462 0.124 0.647 1.00 90.12 108 THR A O 1
ATOM 857 N N . GLU A 1 109 ? -7.363 0.794 0.225 1.00 92.00 109 GLU A N 1
ATOM 858 C CA . GLU A 1 109 ? -7.218 1.576 1.444 1.00 92.00 109 GLU A CA 1
ATOM 859 C C . GLU A 1 109 ? -8.237 2.720 1.527 1.00 92.00 109 GLU A C 1
ATOM 861 O O . GLU A 1 109 ? -8.926 2.857 2.540 1.00 92.00 109 GLU A O 1
ATOM 866 N N . MET A 1 110 ? -8.389 3.502 0.452 1.00 89.75 110 MET A N 1
ATOM 867 C CA . MET A 1 110 ? -9.349 4.609 0.403 1.00 89.75 110 MET A CA 1
ATOM 868 C C . MET A 1 110 ? -10.794 4.119 0.514 1.00 89.75 110 MET A C 1
ATOM 870 O O . MET A 1 110 ? -11.577 4.688 1.277 1.00 89.75 110 MET A O 1
ATOM 874 N N . ALA A 1 111 ? -11.140 3.024 -0.166 1.00 91.00 111 ALA A N 1
ATOM 875 C CA . ALA A 1 111 ? -12.457 2.408 -0.056 1.00 91.00 111 ALA A CA 1
ATOM 876 C C . ALA A 1 111 ? -12.755 1.959 1.389 1.00 91.00 111 ALA A C 1
ATOM 878 O O . ALA A 1 111 ? -13.861 2.158 1.899 1.00 91.00 111 ALA A O 1
ATOM 879 N N . LEU A 1 112 ? -11.773 1.392 2.095 1.00 91.25 112 LEU A N 1
ATOM 880 C CA . LEU A 1 112 ? -11.924 1.021 3.505 1.00 91.25 112 LEU A CA 1
ATOM 881 C C . LEU A 1 112 ? -12.082 2.230 4.418 1.00 91.25 112 LEU A C 1
ATOM 883 O O . LEU A 1 112 ? -12.930 2.211 5.307 1.00 91.25 112 LEU A O 1
ATOM 887 N N . ILE A 1 113 ? -11.300 3.284 4.201 1.00 90.69 113 ILE A N 1
ATOM 888 C CA . ILE A 1 113 ? -11.415 4.533 4.956 1.00 90.69 113 ILE A CA 1
ATOM 889 C C . ILE A 1 113 ? -12.823 5.108 4.812 1.00 90.69 113 ILE A C 1
ATOM 891 O O . ILE A 1 113 ? -13.463 5.398 5.823 1.00 90.69 113 ILE A O 1
ATOM 895 N N . ILE A 1 114 ? -13.320 5.235 3.577 1.00 89.75 114 ILE A N 1
ATOM 896 C CA . ILE A 1 114 ? -14.663 5.755 3.292 1.00 89.75 114 ILE A CA 1
ATOM 897 C C . ILE A 1 114 ? -15.708 4.921 4.035 1.00 89.75 114 ILE A C 1
ATOM 899 O O . ILE A 1 114 ? -16.498 5.474 4.803 1.00 89.75 114 ILE A O 1
ATOM 903 N N . ARG A 1 115 ? -15.637 3.590 3.917 1.00 89.62 115 ARG A N 1
ATOM 904 C CA . ARG A 1 115 ? -16.565 2.669 4.582 1.00 89.62 115 ARG A CA 1
ATOM 905 C C . ARG A 1 115 ? -16.529 2.785 6.107 1.00 89.62 115 ARG A C 1
ATOM 907 O O . ARG A 1 115 ? -17.571 2.832 6.756 1.00 89.62 115 ARG A O 1
ATOM 914 N N . LEU A 1 116 ? -15.340 2.854 6.707 1.00 90.19 116 LEU A N 1
ATOM 915 C CA . LEU A 1 116 ? -15.184 3.014 8.157 1.00 90.19 116 LEU A CA 1
ATOM 916 C C . LEU A 1 116 ? -15.729 4.359 8.644 1.00 90.19 116 LEU A C 1
ATOM 918 O O . LEU A 1 116 ? -16.312 4.438 9.728 1.00 90.19 116 LEU A O 1
ATOM 922 N N . LEU A 1 117 ? -15.550 5.414 7.854 1.00 88.81 117 LEU A N 1
ATOM 923 C CA . LEU A 1 117 ? -16.125 6.717 8.140 1.00 88.81 117 LEU A CA 1
ATOM 924 C C . LEU A 1 117 ? -17.664 6.682 8.033 1.00 88.81 117 LEU A C 1
ATOM 926 O O . LEU A 1 117 ? -18.331 7.306 8.857 1.00 88.81 117 LEU A O 1
ATOM 930 N N . GLU A 1 118 ? -18.229 5.957 7.060 1.00 89.50 118 GLU A N 1
ATOM 931 C CA . GLU A 1 118 ? -19.684 5.803 6.869 1.00 89.50 118 GLU A CA 1
ATOM 932 C C . GLU A 1 118 ? -20.336 5.021 8.002 1.00 89.50 118 GLU A C 1
ATOM 934 O O . GLU A 1 118 ? -21.360 5.440 8.538 1.00 89.50 118 GLU A O 1
ATOM 939 N N . ASP A 1 119 ? -19.676 3.960 8.457 1.00 86.69 119 ASP A N 1
ATOM 940 C CA . ASP A 1 119 ? -20.089 3.152 9.605 1.00 86.69 119 ASP A CA 1
ATOM 941 C C . ASP A 1 119 ? -19.959 3.888 10.956 1.00 86.69 119 ASP A C 1
ATOM 943 O O . ASP A 1 119 ? -20.087 3.272 12.016 1.00 86.69 119 ASP A O 1
ATOM 947 N N . LYS A 1 120 ? -19.644 5.193 10.954 1.00 84.25 120 LYS A N 1
ATOM 948 C CA . LYS A 1 120 ? -19.368 6.011 12.151 1.00 84.25 120 LYS A CA 1
ATOM 949 C C . LYS A 1 120 ? -18.242 5.433 13.025 1.00 84.25 120 LYS A C 1
ATOM 951 O O . LYS A 1 120 ? -18.142 5.721 14.216 1.00 84.25 120 LYS A O 1
ATOM 956 N N . LYS A 1 121 ? -17.330 4.656 12.431 1.00 84.25 121 LYS A N 1
ATOM 957 C CA . LYS A 1 121 ? -16.165 4.030 13.082 1.00 84.25 121 LYS A CA 1
ATOM 958 C C . LYS A 1 121 ? -14.914 4.911 12.962 1.00 84.25 121 LYS A C 1
ATOM 960 O O . LYS A 1 121 ? -13.805 4.403 12.814 1.00 84.25 121 LYS A O 1
ATOM 965 N N . ALA A 1 122 ? -15.072 6.230 13.079 1.00 83.88 122 ALA A N 1
ATOM 966 C CA . ALA A 1 122 ? -14.005 7.216 12.893 1.00 83.88 122 ALA A CA 1
ATOM 967 C C . ALA A 1 122 ? -12.711 6.922 13.699 1.00 83.88 122 ALA A C 1
ATOM 969 O O . ALA A 1 122 ? -11.633 6.978 13.110 1.00 83.88 122 ALA A O 1
ATOM 970 N N . PRO A 1 123 ? -12.751 6.487 14.979 1.00 83.62 123 PRO A N 1
ATOM 971 C CA . PRO A 1 123 ? -11.530 6.130 15.714 1.00 83.62 123 PRO A CA 1
ATOM 972 C C . PRO A 1 123 ? -10.752 4.954 15.102 1.00 83.62 123 PRO A C 1
ATOM 974 O O . PRO A 1 123 ? -9.535 4.870 15.238 1.00 83.62 123 PRO A O 1
ATOM 977 N N . LYS A 1 124 ? -11.441 4.038 14.410 1.00 89.12 124 LYS A N 1
ATOM 978 C CA . LYS A 1 124 ? -10.811 2.879 13.765 1.00 89.12 124 LYS A CA 1
ATOM 979 C C . LYS A 1 124 ? -10.045 3.268 12.501 1.00 89.12 124 LYS A C 1
ATOM 981 O O . LYS A 1 124 ? -9.121 2.554 12.133 1.00 89.12 124 LYS A O 1
ATOM 986 N N . VAL A 1 125 ? -10.382 4.402 11.882 1.00 89.75 125 VAL A N 1
ATOM 987 C CA . VAL A 1 125 ? -9.674 4.942 10.711 1.00 89.75 125 VAL A CA 1
ATOM 988 C C . VAL A 1 125 ? -8.245 5.330 11.076 1.00 89.75 125 VAL A C 1
ATOM 990 O O . VAL A 1 125 ? -7.324 4.960 10.359 1.00 89.75 125 VAL A O 1
ATOM 993 N N . GLY A 1 126 ? -8.035 5.994 12.219 1.00 88.19 126 GLY A N 1
ATOM 994 C CA . GLY A 1 126 ? -6.688 6.340 12.690 1.00 88.19 126 GLY A CA 1
ATOM 995 C C . GLY A 1 126 ? -5.820 5.101 12.939 1.00 88.19 126 GLY A C 1
ATOM 996 O O . GLY A 1 126 ? -4.682 5.035 12.482 1.00 88.19 126 GLY A O 1
ATOM 997 N N . VAL A 1 127 ? -6.389 4.075 13.585 1.00 89.88 127 VAL A N 1
ATOM 998 C CA . VAL A 1 127 ? -5.716 2.782 13.816 1.00 89.88 127 VAL A CA 1
ATOM 999 C C . VAL A 1 127 ? -5.386 2.080 12.495 1.00 89.88 127 VAL A C 1
ATOM 1001 O O . VAL A 1 127 ? -4.296 1.532 12.345 1.00 89.88 127 VAL A O 1
ATOM 1004 N N . PHE A 1 128 ? -6.310 2.124 11.536 1.00 92.12 128 PHE A N 1
ATOM 1005 C CA . PHE A 1 128 ? -6.129 1.549 10.208 1.00 92.12 128 PHE A CA 1
ATOM 1006 C C . PHE A 1 128 ? -5.034 2.247 9.402 1.00 92.12 128 PHE A C 1
ATOM 1008 O O . PHE A 1 128 ? -4.142 1.571 8.895 1.00 92.12 128 PHE A O 1
ATOM 1015 N N . LEU A 1 129 ? -5.039 3.580 9.347 1.00 91.56 129 LEU A N 1
ATOM 1016 C CA . LEU A 1 129 ? -4.000 4.367 8.677 1.00 91.56 129 LEU A CA 1
ATOM 1017 C C . LEU A 1 129 ? -2.615 4.104 9.274 1.00 91.56 129 LEU A C 1
ATOM 1019 O O . LEU A 1 129 ? -1.643 3.938 8.540 1.00 91.56 129 LEU A O 1
ATOM 1023 N N . LEU A 1 130 ? -2.528 4.010 10.603 1.00 91.19 130 LEU A N 1
ATOM 1024 C CA . LEU A 1 130 ? -1.288 3.671 11.291 1.00 91.19 130 LEU A CA 1
ATOM 1025 C C . LEU A 1 130 ? -0.803 2.262 10.917 1.00 91.19 130 LEU A C 1
ATOM 1027 O O . LEU A 1 130 ? 0.352 2.076 10.538 1.00 91.19 130 LEU A O 1
ATOM 1031 N N . GLY A 1 131 ? -1.691 1.269 10.976 1.00 92.31 131 GLY A N 1
ATOM 1032 C CA . GLY A 1 131 ? -1.384 -0.105 10.581 1.00 92.31 131 GLY A CA 1
ATOM 1033 C C . GLY A 1 131 ? -0.960 -0.231 9.118 1.00 92.31 131 GLY A C 1
ATOM 1034 O O . GLY A 1 131 ? -0.041 -0.976 8.781 1.00 92.31 131 GLY A O 1
ATOM 1035 N N . SER A 1 132 ? -1.594 0.558 8.257 1.00 93.62 132 SER A N 1
ATOM 1036 C CA . SER A 1 132 ? -1.304 0.657 6.831 1.00 93.62 132 SER A CA 1
ATOM 1037 C C . SER A 1 132 ? 0.072 1.259 6.571 1.00 93.62 132 SER A C 1
ATOM 1039 O O . SER A 1 132 ? 0.824 0.737 5.748 1.00 93.62 132 SER A O 1
ATOM 1041 N N . ALA A 1 133 ? 0.458 2.289 7.326 1.00 92.44 133 ALA A N 1
ATOM 1042 C CA . ALA A 1 133 ? 1.807 2.839 7.283 1.00 92.44 133 ALA A CA 1
ATOM 1043 C C . ALA A 1 133 ? 2.862 1.779 7.637 1.00 92.44 133 ALA A C 1
ATOM 1045 O O . ALA A 1 133 ? 3.820 1.593 6.887 1.00 92.44 133 ALA A O 1
ATOM 1046 N N . TYR A 1 134 ? 2.652 1.024 8.720 1.00 92.81 134 TYR A N 1
ATOM 1047 C CA . TYR A 1 134 ? 3.559 -0.062 9.106 1.00 92.81 134 TYR A CA 1
ATOM 1048 C C . TYR A 1 134 ? 3.636 -1.170 8.060 1.00 92.81 134 TYR A C 1
ATOM 1050 O O . TYR A 1 134 ? 4.732 -1.621 7.734 1.00 92.81 134 TYR A O 1
ATOM 1058 N N . ALA A 1 135 ? 2.500 -1.598 7.507 1.00 93.81 135 ALA A N 1
ATOM 1059 C CA . ALA A 1 135 ? 2.475 -2.611 6.457 1.00 93.81 135 ALA A CA 1
ATOM 1060 C C . ALA A 1 135 ? 3.237 -2.145 5.203 1.00 93.81 135 ALA A C 1
ATOM 1062 O O . ALA A 1 135 ? 4.011 -2.900 4.619 1.00 93.81 135 ALA A O 1
ATOM 1063 N N . LYS A 1 136 ? 3.107 -0.881 4.799 1.00 93.88 136 LYS A N 1
ATOM 1064 C CA . LYS A 1 136 ? 3.870 -0.363 3.658 1.00 93.88 136 LYS A CA 1
ATOM 1065 C C . LYS A 1 136 ? 5.370 -0.277 3.946 1.00 93.88 136 LYS A C 1
ATOM 1067 O O . LYS A 1 136 ? 6.170 -0.796 3.171 1.00 93.88 136 LYS A O 1
ATOM 1072 N N . LEU A 1 137 ? 5.746 0.357 5.057 1.00 93.81 137 LEU A N 1
ATOM 1073 C CA . LEU A 1 137 ? 7.141 0.680 5.376 1.00 93.81 137 LEU A CA 1
ATOM 1074 C C . LEU A 1 137 ? 7.956 -0.528 5.831 1.00 93.81 137 LEU A C 1
ATOM 1076 O O . LEU A 1 137 ? 9.138 -0.604 5.522 1.00 93.81 137 LEU A O 1
ATOM 1080 N N . LEU A 1 138 ? 7.347 -1.452 6.573 1.00 94.00 138 LEU A N 1
ATOM 1081 C CA . LEU A 1 138 ? 8.065 -2.553 7.214 1.00 94.00 138 LEU A CA 1
ATOM 1082 C C . LEU A 1 138 ? 7.692 -3.939 6.671 1.00 94.00 138 LEU A C 1
ATOM 1084 O O . LEU A 1 138 ? 8.292 -4.922 7.088 1.00 94.00 138 LEU A O 1
ATOM 1088 N N . MET A 1 139 ? 6.730 -4.036 5.747 1.00 92.81 139 MET A N 1
ATOM 1089 C CA . MET A 1 139 ? 6.434 -5.281 5.028 1.00 92.81 139 MET A CA 1
ATOM 1090 C C . MET A 1 139 ? 6.689 -5.128 3.528 1.00 92.81 139 MET A C 1
ATOM 1092 O O . MET A 1 139 ? 7.601 -5.760 3.002 1.00 92.81 139 MET A O 1
ATOM 1096 N N . VAL A 1 140 ? 5.968 -4.244 2.833 1.00 92.94 140 VAL A N 1
ATOM 1097 C CA . VAL A 1 140 ? 6.111 -4.106 1.368 1.00 92.94 140 VAL A CA 1
ATOM 1098 C C . VAL A 1 140 ? 7.472 -3.560 0.954 1.00 92.94 140 VAL A C 1
ATOM 1100 O O . VAL A 1 140 ? 8.108 -4.123 0.064 1.00 92.94 140 VAL A O 1
ATOM 1103 N N . GLY A 1 141 ? 7.936 -2.482 1.589 1.00 92.50 141 GLY A N 1
ATOM 1104 C CA . GLY A 1 141 ? 9.253 -1.899 1.317 1.00 92.50 141 GLY A CA 1
ATOM 1105 C C . GLY A 1 141 ? 10.372 -2.930 1.457 1.00 92.50 141 GLY A C 1
ATOM 1106 O O . GLY A 1 141 ? 11.108 -3.163 0.500 1.00 92.50 141 GLY A O 1
ATOM 1107 N N . PRO A 1 142 ? 10.469 -3.634 2.589 1.00 92.94 142 PRO A N 1
ATOM 1108 C CA . PRO A 1 142 ? 11.452 -4.690 2.773 1.00 92.94 142 PRO A CA 1
ATOM 1109 C C . PRO A 1 142 ? 11.316 -5.842 1.781 1.00 92.94 142 PRO A C 1
ATOM 1111 O O . PRO A 1 142 ? 12.323 -6.275 1.231 1.00 92.94 142 PRO A O 1
ATOM 1114 N N . LEU A 1 143 ? 10.092 -6.290 1.479 1.00 91.12 143 LEU A N 1
ATOM 1115 C CA . LEU A 1 143 ? 9.860 -7.312 0.454 1.00 91.12 143 LEU A CA 1
ATOM 1116 C C . LEU A 1 143 ? 10.378 -6.873 -0.919 1.00 91.12 143 LEU A C 1
ATOM 1118 O O . LEU A 1 143 ? 10.947 -7.691 -1.631 1.00 91.12 143 LEU A O 1
ATOM 1122 N N . SER A 1 144 ? 10.255 -5.591 -1.279 1.00 90.88 144 SER A N 1
ATOM 1123 C CA . SER A 1 144 ? 10.830 -5.077 -2.531 1.00 90.88 144 SER A CA 1
ATOM 1124 C C . SER A 1 144 ? 12.363 -5.141 -2.562 1.00 90.88 144 SER A C 1
ATOM 1126 O O . SER A 1 144 ? 12.935 -5.383 -3.621 1.00 90.88 144 SER A O 1
ATOM 1128 N N . LEU A 1 145 ? 13.029 -5.006 -1.406 1.00 90.19 145 LEU A N 1
ATOM 1129 C CA . LEU A 1 145 ? 14.478 -5.207 -1.290 1.00 90.19 145 LEU A CA 1
ATOM 1130 C C . LEU A 1 145 ? 14.846 -6.684 -1.445 1.00 90.19 145 LEU A C 1
ATOM 1132 O O . LEU A 1 145 ? 15.791 -7.012 -2.156 1.00 90.19 145 LEU A O 1
ATOM 1136 N N . LEU A 1 146 ? 14.092 -7.576 -0.795 1.00 90.38 146 LEU A N 1
ATOM 1137 C CA . LEU A 1 146 ? 14.335 -9.018 -0.864 1.00 90.38 146 LEU A CA 1
ATOM 1138 C C . LEU A 1 146 ? 14.116 -9.563 -2.276 1.00 90.38 146 LEU A C 1
ATOM 1140 O O . LEU A 1 146 ? 14.946 -10.319 -2.767 1.00 90.38 146 LEU A O 1
ATOM 1144 N N . VAL A 1 147 ? 13.028 -9.157 -2.938 1.00 87.00 147 VAL A N 1
ATOM 1145 C CA . VAL A 1 147 ? 12.715 -9.588 -4.307 1.00 87.00 147 VAL A CA 1
ATOM 1146 C C . VAL A 1 147 ? 13.797 -9.138 -5.281 1.00 87.00 147 VAL A C 1
ATOM 1148 O O . VAL A 1 147 ? 14.180 -9.921 -6.143 1.00 87.00 147 VAL A O 1
ATOM 1151 N N . GLN A 1 148 ? 14.347 -7.932 -5.109 1.00 85.06 148 GLN A N 1
ATOM 1152 C CA . GLN A 1 148 ? 15.451 -7.464 -5.944 1.00 85.06 148 GLN A CA 1
ATOM 1153 C C . GLN A 1 148 ? 16.710 -8.327 -5.816 1.00 85.06 148 GLN A C 1
ATOM 1155 O O . GLN A 1 148 ? 17.391 -8.546 -6.812 1.00 85.06 148 GLN A O 1
ATOM 1160 N N . VAL A 1 149 ? 17.010 -8.827 -4.616 1.00 85.44 149 VAL A N 1
ATOM 1161 C CA . VAL A 1 149 ? 18.168 -9.706 -4.401 1.00 85.44 149 VAL A CA 1
ATOM 1162 C C . VAL A 1 149 ? 17.892 -11.130 -4.885 1.00 85.44 149 VAL A C 1
ATOM 1164 O O . VAL A 1 149 ? 18.758 -11.745 -5.495 1.00 85.44 149 VAL A O 1
ATOM 1167 N N . ALA A 1 150 ? 16.707 -11.667 -4.596 1.00 85.44 150 ALA A N 1
ATOM 1168 C CA . ALA A 1 150 ? 16.379 -13.064 -4.870 1.00 85.44 150 ALA A CA 1
ATOM 1169 C C . ALA A 1 150 ? 16.010 -13.330 -6.339 1.00 85.44 150 ALA A C 1
ATOM 1171 O O . ALA A 1 150 ? 16.234 -14.432 -6.831 1.00 85.44 150 ALA A O 1
ATOM 1172 N N . TRP A 1 151 ? 15.456 -12.336 -7.040 1.00 82.12 151 TRP A N 1
ATOM 1173 C CA . TRP A 1 151 ? 15.013 -12.462 -8.429 1.00 82.12 151 TRP A CA 1
ATOM 1174 C C . TRP A 1 151 ? 15.386 -11.229 -9.264 1.00 82.12 151 TRP A C 1
ATOM 1176 O O . TRP A 1 151 ? 14.492 -10.516 -9.736 1.00 82.12 151 TRP A O 1
ATOM 1186 N N . PRO A 1 152 ? 16.688 -10.970 -9.487 1.00 74.94 152 PRO A N 1
ATOM 1187 C CA . PRO A 1 152 ? 17.131 -9.836 -10.296 1.00 74.94 152 PRO A CA 1
ATOM 1188 C C . PRO A 1 152 ? 16.556 -9.887 -11.722 1.00 74.94 152 PRO A C 1
ATOM 1190 O O . PRO A 1 152 ? 16.105 -8.863 -12.227 1.00 74.94 152 PRO A O 1
ATOM 1193 N N . ASP A 1 153 ? 16.445 -11.077 -12.324 1.00 70.12 153 ASP A N 1
ATOM 1194 C CA . ASP A 1 153 ? 15.910 -11.271 -13.686 1.00 70.12 153 ASP A CA 1
ATOM 1195 C C . ASP A 1 153 ? 14.414 -10.939 -13.817 1.00 70.12 153 ASP A C 1
ATOM 1197 O O . ASP A 1 153 ? 13.900 -10.664 -14.903 1.00 70.12 153 ASP A O 1
ATOM 1201 N N . LEU A 1 154 ? 13.684 -10.965 -12.700 1.00 63.12 154 LEU A N 1
ATOM 1202 C CA . LEU A 1 154 ? 12.249 -10.686 -12.659 1.00 63.12 154 LEU A CA 1
ATOM 1203 C C . LEU A 1 154 ? 11.979 -9.171 -12.662 1.00 63.12 154 LEU A C 1
ATOM 1205 O O . LEU A 1 154 ? 10.855 -8.737 -12.928 1.00 63.12 154 LEU A O 1
ATOM 1209 N N . LEU A 1 155 ? 13.016 -8.356 -12.436 1.00 61.91 155 LEU A N 1
ATOM 1210 C CA . LEU A 1 155 ? 12.976 -6.908 -12.578 1.00 61.91 155 LEU A CA 1
ATOM 1211 C C . LEU A 1 155 ? 13.202 -6.533 -14.046 1.00 61.91 155 LEU A C 1
ATOM 1213 O O . LEU A 1 155 ? 14.308 -6.584 -14.568 1.00 61.91 155 LEU A O 1
ATOM 1217 N N . HIS A 1 156 ? 12.144 -6.096 -14.725 1.00 55.03 156 HIS A N 1
ATOM 1218 C CA . HIS A 1 156 ? 12.189 -5.687 -16.139 1.00 55.03 156 HIS A CA 1
ATOM 1219 C C . HIS A 1 156 ? 12.938 -4.361 -16.396 1.00 55.03 156 HIS A C 1
ATOM 1221 O O . HIS A 1 156 ? 12.748 -3.729 -17.436 1.00 55.03 156 HIS A O 1
ATOM 1227 N N . THR A 1 157 ? 13.763 -3.891 -15.458 1.00 53.56 157 THR A N 1
ATOM 1228 C CA . THR A 1 157 ? 14.434 -2.594 -15.550 1.00 53.56 157 THR A CA 1
ATOM 1229 C C . THR A 1 157 ? 15.848 -2.640 -14.978 1.00 53.56 157 THR A C 1
ATOM 1231 O O . THR A 1 157 ? 16.037 -3.094 -13.852 1.00 53.56 157 THR A O 1
ATOM 1234 N N . ASN A 1 158 ? 16.812 -2.051 -15.703 1.00 50.81 158 ASN A N 1
ATOM 1235 C CA . ASN A 1 158 ? 18.166 -1.695 -15.232 1.00 50.81 158 ASN A CA 1
ATOM 1236 C C . ASN A 1 158 ? 18.110 -0.577 -14.169 1.00 50.81 158 ASN A C 1
ATOM 1238 O O . ASN A 1 158 ? 18.708 0.489 -14.309 1.00 50.81 158 ASN A O 1
ATOM 1242 N N . THR A 1 159 ? 17.288 -0.751 -13.142 1.00 53.97 159 THR A N 1
ATOM 1243 C CA . THR A 1 159 ? 17.086 0.237 -12.087 1.00 53.97 159 THR A CA 1
ATOM 1244 C C . THR A 1 159 ? 18.167 0.102 -11.034 1.00 53.97 159 THR A C 1
ATOM 1246 O O . THR A 1 159 ? 18.410 -0.992 -10.534 1.00 53.97 159 THR A O 1
ATOM 1249 N N . SER A 1 160 ? 18.757 1.244 -10.677 1.00 58.81 160 SER A N 1
ATOM 1250 C CA . SER A 1 160 ? 19.693 1.401 -9.562 1.00 58.81 160 SER A CA 1
ATOM 1251 C C . SER A 1 160 ? 19.266 0.587 -8.337 1.00 58.81 160 SER A C 1
ATOM 1253 O O . SER A 1 160 ? 18.147 0.738 -7.841 1.00 58.81 160 SER A O 1
ATOM 1255 N N . GLU A 1 161 ? 20.192 -0.224 -7.827 1.00 66.38 161 GLU A N 1
ATOM 1256 C CA . GLU A 1 161 ? 20.077 -0.944 -6.551 1.00 66.38 161 GLU A CA 1
ATOM 1257 C C . GLU A 1 161 ? 19.941 0.007 -5.358 1.00 66.38 161 GLU A C 1
ATOM 1259 O O . GLU A 1 161 ? 19.344 -0.328 -4.336 1.00 66.38 161 GLU A O 1
ATOM 1264 N N . ASN A 1 162 ? 20.445 1.233 -5.508 1.00 76.75 162 ASN A N 1
ATOM 1265 C CA . ASN A 1 162 ? 20.430 2.225 -4.451 1.00 76.75 162 ASN A CA 1
ATOM 1266 C C . ASN A 1 162 ? 19.122 3.011 -4.439 1.00 76.75 162 ASN A C 1
ATOM 1268 O O . ASN A 1 162 ? 18.717 3.609 -5.442 1.00 76.75 162 ASN A O 1
ATOM 1272 N N . ILE A 1 163 ? 18.506 3.063 -3.259 1.00 83.94 163 ILE A N 1
ATOM 1273 C CA . ILE A 1 163 ? 17.406 3.973 -2.949 1.00 83.94 163 ILE A CA 1
ATOM 1274 C C . ILE A 1 163 ? 17.925 5.405 -3.065 1.00 83.94 163 ILE A C 1
ATOM 1276 O O . ILE A 1 163 ? 19.004 5.733 -2.568 1.00 83.94 163 ILE A O 1
ATOM 1280 N N . LYS A 1 164 ? 17.153 6.272 -3.724 1.00 87.56 164 LYS A N 1
ATOM 1281 C CA . LYS A 1 164 ? 17.561 7.657 -3.956 1.00 87.56 164 LYS A CA 1
ATOM 1282 C C . LYS A 1 164 ? 17.783 8.377 -2.610 1.00 87.56 164 LYS A C 1
ATOM 1284 O O . LYS A 1 164 ? 16.914 8.302 -1.736 1.00 87.56 164 LYS A O 1
ATOM 1289 N N . PRO A 1 165 ? 18.864 9.166 -2.447 1.00 87.69 165 PRO A N 1
ATOM 1290 C CA . PRO A 1 165 ? 19.108 9.944 -1.226 1.00 87.69 165 PRO A CA 1
ATOM 1291 C C . PRO A 1 165 ? 17.931 10.843 -0.836 1.00 87.69 165 PRO A C 1
ATOM 1293 O O . PRO A 1 165 ? 17.600 10.985 0.337 1.00 87.69 165 PRO A O 1
ATOM 1296 N N . ARG A 1 166 ? 17.239 11.398 -1.835 1.00 86.69 166 ARG A N 1
ATOM 1297 C CA . ARG A 1 166 ? 16.055 12.242 -1.643 1.00 86.69 166 ARG A CA 1
ATOM 1298 C C . ARG A 1 166 ? 14.905 11.507 -0.948 1.00 86.69 166 ARG A C 1
ATOM 1300 O O . ARG A 1 166 ? 14.177 12.101 -0.164 1.00 86.69 166 ARG A O 1
ATOM 1307 N N . THR A 1 167 ? 14.743 10.224 -1.236 1.00 87.94 167 THR A N 1
ATOM 1308 C CA . THR A 1 167 ? 13.696 9.354 -0.684 1.00 87.94 167 THR A CA 1
ATOM 1309 C C . THR A 1 167 ? 13.968 9.056 0.787 1.00 87.94 167 THR A C 1
ATOM 1311 O O . THR A 1 167 ? 13.067 9.125 1.621 1.00 87.94 167 THR A O 1
ATOM 1314 N N . ILE A 1 168 ? 15.242 8.847 1.126 1.00 89.94 168 ILE A N 1
ATOM 1315 C CA . ILE A 1 168 ? 15.718 8.720 2.508 1.00 89.94 168 ILE A CA 1
ATOM 1316 C C . ILE A 1 168 ? 15.522 10.037 3.276 1.00 89.94 168 ILE A C 1
ATOM 1318 O O . ILE A 1 168 ? 14.997 10.029 4.389 1.00 89.94 168 ILE A O 1
ATOM 1322 N N . GLN A 1 169 ? 15.887 11.175 2.676 1.00 90.12 169 GLN A N 1
ATOM 1323 C CA . GLN A 1 169 ? 15.662 12.499 3.268 1.00 90.12 169 GLN A CA 1
ATOM 1324 C C . GLN A 1 169 ? 14.174 12.757 3.515 1.00 90.12 169 GLN A C 1
ATOM 1326 O O . GLN A 1 169 ? 13.803 13.207 4.596 1.00 90.12 169 GLN A O 1
ATOM 1331 N N . LEU A 1 170 ? 13.313 12.422 2.548 1.00 89.00 170 LEU A N 1
ATOM 1332 C CA . LEU A 1 170 ? 11.869 12.575 2.686 1.00 89.00 170 LEU A CA 1
ATOM 1333 C C . LEU A 1 170 ? 11.325 11.732 3.846 1.00 89.00 170 LEU A C 1
ATOM 1335 O O . LEU A 1 170 ? 10.541 12.254 4.635 1.00 89.00 170 LEU A O 1
ATOM 1339 N N . LEU A 1 171 ? 11.761 10.476 4.001 1.00 90.31 171 LEU A N 1
ATOM 1340 C CA . LEU A 1 171 ? 11.419 9.650 5.168 1.00 90.31 171 LEU A CA 1
ATOM 1341 C C . LEU A 1 171 ? 11.853 10.310 6.481 1.00 90.31 171 LEU A C 1
ATOM 1343 O O . LEU A 1 171 ? 11.050 10.401 7.408 1.00 90.31 171 LEU A O 1
ATOM 1347 N N . GLY A 1 172 ? 13.098 10.791 6.549 1.00 90.25 172 GLY A N 1
ATOM 1348 C CA . GLY A 1 172 ? 13.651 11.437 7.740 1.00 90.25 172 GLY A CA 1
ATOM 1349 C C . GLY A 1 172 ? 12.881 12.699 8.134 1.00 90.25 172 GLY A C 1
ATOM 1350 O O . GLY A 1 172 ? 12.437 12.817 9.275 1.00 90.25 172 GLY A O 1
ATOM 1351 N N . TYR A 1 173 ? 12.646 13.607 7.181 1.00 89.69 173 TYR A N 1
ATOM 1352 C CA . TYR A 1 173 ? 11.872 14.830 7.412 1.00 89.69 173 TYR A CA 1
ATOM 1353 C C . TYR A 1 173 ? 10.419 14.535 7.780 1.00 89.69 173 TYR A C 1
ATOM 1355 O O . TYR A 1 173 ? 9.882 15.160 8.692 1.00 89.69 173 TYR A O 1
ATOM 1363 N N . SER A 1 174 ? 9.799 13.546 7.132 1.00 89.25 174 SER A N 1
ATOM 1364 C CA . SER A 1 174 ? 8.444 13.108 7.481 1.00 89.25 174 SER A CA 1
ATOM 1365 C C . SER A 1 174 ? 8.393 12.544 8.899 1.00 89.25 174 SER A C 1
ATOM 1367 O O . SER A 1 174 ? 7.489 12.877 9.656 1.00 89.25 174 SER A O 1
ATOM 1369 N N . GLY A 1 175 ? 9.373 11.726 9.289 1.00 90.06 175 GLY A N 1
ATOM 1370 C CA . GLY A 1 175 ? 9.469 11.169 10.637 1.00 90.06 175 GLY A CA 1
ATOM 1371 C C . GLY A 1 175 ? 9.651 12.242 11.707 1.00 90.06 175 GLY A C 1
ATOM 1372 O O . GLY A 1 175 ? 8.930 12.236 12.705 1.00 90.06 175 GLY A O 1
ATOM 1373 N N . ALA A 1 176 ? 10.546 13.204 11.468 1.00 89.19 176 ALA A N 1
ATOM 1374 C CA . ALA A 1 176 ? 10.760 14.343 12.359 1.00 89.19 176 ALA A CA 1
ATOM 1375 C C . ALA A 1 176 ? 9.498 15.209 12.495 1.00 89.19 176 ALA A C 1
ATOM 1377 O O . ALA A 1 176 ? 9.123 15.583 13.605 1.00 89.19 176 ALA A O 1
ATOM 1378 N N . LEU A 1 177 ? 8.795 15.467 11.388 1.00 87.44 177 LEU A N 1
ATOM 1379 C CA . LEU A 1 177 ? 7.534 16.205 11.393 1.00 87.44 177 LEU A CA 1
ATOM 1380 C C . LEU A 1 177 ? 6.448 15.467 12.184 1.00 87.44 177 LEU A C 1
ATOM 1382 O O . LEU A 1 177 ? 5.776 16.071 13.018 1.00 87.44 177 LEU A O 1
ATOM 1386 N N . VAL A 1 178 ? 6.287 14.161 11.949 1.00 88.31 178 VAL A N 1
ATOM 1387 C CA . VAL A 1 178 ? 5.318 13.323 12.671 1.00 88.31 178 VAL A CA 1
ATOM 1388 C C . VAL A 1 178 ? 5.620 13.314 14.175 1.00 88.31 178 VAL A C 1
ATOM 1390 O O . VAL A 1 178 ? 4.691 13.392 14.977 1.00 88.31 178 VAL A O 1
ATOM 1393 N N . LEU A 1 179 ? 6.898 13.281 14.570 1.00 88.25 179 LEU A N 1
ATOM 1394 C CA . LEU A 1 179 ? 7.313 13.397 15.973 1.00 88.25 179 LEU A CA 1
ATOM 1395 C C . LEU A 1 179 ? 7.011 14.769 16.570 1.00 88.25 179 LEU A C 1
ATOM 1397 O O . LEU A 1 179 ? 6.426 14.838 17.648 1.00 88.25 179 LEU A O 1
ATOM 1401 N N . ALA A 1 180 ? 7.371 15.847 15.873 1.00 85.88 180 ALA A N 1
ATOM 1402 C CA . ALA A 1 180 ? 7.101 17.208 16.327 1.00 85.88 180 ALA A CA 1
ATOM 1403 C C . ALA A 1 180 ? 5.601 17.415 16.570 1.00 85.88 180 ALA A C 1
ATOM 1405 O O . ALA A 1 180 ? 5.188 17.992 17.572 1.00 85.88 180 ALA A O 1
ATOM 1406 N N . CYS A 1 181 ? 4.774 16.854 15.693 1.00 83.06 181 CYS A N 1
ATOM 1407 C CA . CYS A 1 181 ? 3.336 16.874 15.865 1.00 83.06 181 CYS A CA 1
ATOM 1408 C C . CYS A 1 181 ? 2.830 16.036 17.039 1.00 83.06 181 CYS A C 1
ATOM 1410 O O . CYS A 1 181 ? 1.879 16.444 17.698 1.00 83.06 181 CYS A O 1
ATOM 1412 N N . ALA A 1 182 ? 3.450 14.883 17.307 1.00 82.88 182 ALA A N 1
ATOM 1413 C CA . ALA A 1 182 ? 3.100 14.053 18.456 1.00 82.88 182 ALA A CA 1
ATOM 1414 C C . ALA A 1 182 ? 3.351 14.778 19.792 1.00 82.88 182 ALA A C 1
ATOM 1416 O O . ALA A 1 182 ? 2.741 14.432 20.801 1.00 82.88 182 ALA A O 1
ATOM 1417 N N . MET A 1 183 ? 4.250 15.770 19.794 1.00 81.56 183 MET A N 1
ATOM 1418 C CA . MET A 1 183 ? 4.551 16.636 20.938 1.00 81.56 183 MET A CA 1
ATOM 1419 C C . MET A 1 183 ? 3.677 17.902 20.986 1.00 81.56 183 MET A C 1
ATOM 1421 O O . MET A 1 183 ? 3.624 18.565 22.021 1.00 81.56 183 MET A O 1
ATOM 1425 N N . GLY A 1 184 ? 3.006 18.253 19.885 1.00 74.62 184 GLY A N 1
ATOM 1426 C CA . GLY A 1 184 ? 2.165 19.444 19.760 1.00 74.62 184 GLY A CA 1
ATOM 1427 C C . GLY A 1 184 ? 0.698 19.212 20.143 1.00 74.62 184 GLY A C 1
ATOM 1428 O O . GLY A 1 184 ? 0.231 18.087 20.298 1.00 74.62 184 GLY A O 1
ATOM 1429 N N . ALA A 1 185 ? -0.072 20.298 20.272 1.00 66.69 185 ALA A N 1
ATOM 1430 C CA . ALA A 1 185 ? -1.524 20.220 20.478 1.00 66.69 185 ALA A CA 1
ATOM 1431 C C . ALA A 1 185 ? -2.237 19.640 19.235 1.00 66.69 185 ALA A C 1
ATOM 1433 O O . ALA A 1 185 ? -1.816 19.919 18.115 1.00 66.69 185 ALA A O 1
ATOM 1434 N N . GLU A 1 186 ? -3.354 18.911 19.389 1.00 64.25 186 GLU A N 1
ATOM 1435 C CA . GLU A 1 186 ? -4.058 18.222 18.278 1.00 64.25 186 GLU A CA 1
ATOM 1436 C C . GLU A 1 186 ? -4.400 19.133 17.076 1.00 64.25 186 GLU A C 1
ATOM 1438 O O . GLU A 1 186 ? -4.393 18.688 15.927 1.00 64.25 186 GLU A O 1
ATOM 1443 N N . ASN A 1 187 ? -4.639 20.428 17.312 1.00 63.06 187 ASN A N 1
ATOM 1444 C CA . ASN A 1 187 ? -4.933 21.404 16.255 1.00 63.06 187 ASN A CA 1
ATOM 1445 C C . ASN A 1 187 ? -3.720 21.734 15.363 1.00 63.06 187 ASN A C 1
ATOM 1447 O O . ASN A 1 187 ? -3.900 22.190 14.233 1.00 63.06 187 ASN A O 1
ATOM 1451 N N . SER A 1 188 ? -2.498 21.481 15.839 1.00 67.44 188 SER A N 1
ATOM 1452 C CA . SER A 1 188 ? -1.261 21.723 15.086 1.00 67.44 188 SER A CA 1
ATOM 1453 C C . SER A 1 188 ? -1.089 20.751 13.916 1.00 67.44 188 SER A C 1
ATOM 1455 O O . SER A 1 188 ? -0.572 21.149 12.874 1.00 67.44 188 SER A O 1
ATOM 1457 N N . TRP A 1 189 ? -1.613 19.521 14.027 1.00 68.94 189 TRP A N 1
ATOM 1458 C CA . TRP A 1 189 ? -1.479 18.487 12.994 1.00 68.94 189 TRP A CA 1
ATOM 1459 C C . TRP A 1 189 ? -2.045 18.928 11.647 1.00 68.94 189 TRP A C 1
ATOM 1461 O O . TRP A 1 189 ? -1.414 18.744 10.615 1.00 68.94 189 TRP A O 1
ATOM 1471 N N . ILE A 1 190 ? -3.239 19.523 11.646 1.00 69.25 190 ILE A N 1
ATOM 1472 C CA . ILE A 1 190 ? -3.931 19.898 10.404 1.00 69.25 190 ILE A CA 1
ATOM 1473 C C . ILE A 1 190 ? -3.233 21.084 9.728 1.00 69.25 190 ILE A C 1
ATOM 1475 O O . ILE A 1 190 ? -3.137 21.116 8.504 1.00 69.25 190 ILE A O 1
ATOM 1479 N N . SER A 1 191 ? -2.715 22.025 10.522 1.00 74.06 191 SER A N 1
ATOM 1480 C CA . SER A 1 191 ? -1.893 23.139 10.033 1.00 74.06 191 SER A CA 1
ATOM 1481 C C . SER A 1 191 ? -0.603 22.626 9.379 1.00 74.06 191 SER A C 1
ATOM 1483 O O . SER A 1 191 ? -0.302 22.953 8.231 1.00 74.06 191 SER A O 1
ATOM 1485 N N . LEU A 1 192 ? 0.103 21.722 10.064 1.00 71.25 192 LEU A N 1
ATOM 1486 C CA . LEU A 1 192 ? 1.357 21.134 9.589 1.00 71.25 192 LEU A CA 1
ATOM 1487 C C . LEU A 1 192 ? 1.152 20.212 8.379 1.00 71.25 192 LEU A C 1
ATOM 1489 O O . LEU A 1 192 ? 1.946 20.244 7.441 1.00 71.25 192 LEU A O 1
ATOM 1493 N N . ALA A 1 193 ? 0.053 19.456 8.339 1.00 71.44 193 ALA A N 1
ATOM 1494 C CA . ALA A 1 193 ? -0.329 18.656 7.180 1.00 71.44 193 ALA A CA 1
ATOM 1495 C C . ALA A 1 193 ? -0.547 19.534 5.933 1.00 71.44 193 ALA A C 1
ATOM 1497 O O . ALA A 1 193 ? -0.180 19.133 4.830 1.00 71.44 193 ALA A O 1
ATOM 1498 N N . GLY A 1 194 ? -1.101 20.743 6.100 1.00 73.69 194 GLY A N 1
ATOM 1499 C CA . GLY A 1 194 ? -1.329 21.688 4.999 1.00 73.69 194 GLY A CA 1
ATOM 1500 C C . GLY A 1 194 ? -0.038 22.221 4.393 1.00 73.69 194 GLY A C 1
ATOM 1501 O O . GLY A 1 194 ? 0.044 22.388 3.180 1.00 73.69 194 GLY A O 1
ATOM 1502 N N . LEU A 1 195 ? 0.994 22.399 5.218 1.00 75.56 195 LEU A N 1
ATOM 1503 C CA . LEU A 1 195 ? 2.340 22.766 4.772 1.00 75.56 195 LEU A CA 1
ATOM 1504 C C . LEU A 1 195 ? 3.075 21.600 4.097 1.00 75.56 195 LEU A C 1
ATOM 1506 O O . LEU A 1 195 ? 3.942 21.817 3.251 1.00 75.56 195 LEU A O 1
ATOM 1510 N N . PHE A 1 196 ? 2.719 20.360 4.437 1.00 75.56 196 PHE A N 1
ATOM 1511 C CA . PHE A 1 196 ? 3.396 19.173 3.926 1.00 75.56 196 PHE A CA 1
ATOM 1512 C C . PHE A 1 196 ? 2.929 18.751 2.525 1.00 75.56 196 PHE A C 1
ATOM 1514 O O . PHE A 1 196 ? 3.725 18.237 1.738 1.00 75.56 196 PHE A O 1
ATOM 1521 N N . ILE A 1 197 ? 1.669 19.016 2.164 1.00 76.94 197 ILE A N 1
ATOM 1522 C CA . ILE A 1 197 ? 1.130 18.688 0.832 1.00 76.94 197 ILE A CA 1
ATOM 1523 C C . ILE A 1 197 ? 1.929 19.371 -0.301 1.00 76.94 197 ILE A C 1
ATOM 1525 O O . ILE A 1 197 ? 2.339 18.667 -1.224 1.00 76.94 197 ILE A O 1
ATOM 1529 N N . PRO A 1 198 ? 2.247 20.683 -0.254 1.00 79.31 198 PRO A N 1
ATOM 1530 C CA . PRO A 1 198 ? 3.102 21.324 -1.258 1.00 79.31 198 PRO A CA 1
ATOM 1531 C C . PRO A 1 198 ? 4.499 20.701 -1.373 1.00 79.31 198 PRO A C 1
ATOM 1533 O O . PRO A 1 198 ? 5.028 20.570 -2.479 1.00 79.31 198 PRO A O 1
ATOM 1536 N N . ILE A 1 199 ? 5.091 20.283 -0.248 1.00 78.19 199 ILE A N 1
ATOM 1537 C CA . ILE A 1 199 ? 6.398 19.609 -0.223 1.00 78.19 199 ILE A CA 1
ATOM 1538 C C . ILE A 1 199 ? 6.299 18.262 -0.942 1.00 78.19 199 ILE A C 1
ATOM 1540 O O . ILE A 1 199 ? 7.152 17.947 -1.772 1.00 78.19 199 ILE A O 1
ATOM 1544 N N . LEU A 1 200 ? 5.233 17.501 -0.687 1.00 76.94 200 LEU A N 1
ATOM 1545 C CA . LEU A 1 200 ? 4.968 16.228 -1.352 1.00 76.94 200 LEU A CA 1
ATOM 1546 C C . LEU A 1 200 ? 4.717 16.410 -2.858 1.00 76.94 200 LEU A C 1
ATOM 1548 O O . LEU A 1 200 ? 5.260 15.664 -3.668 1.00 76.94 200 LEU A O 1
ATOM 1552 N N . VAL A 1 201 ? 3.975 17.444 -3.260 1.00 77.50 201 VAL A N 1
ATOM 1553 C CA . VAL A 1 201 ? 3.756 17.785 -4.679 1.00 77.50 201 VAL A CA 1
ATOM 1554 C C . VAL A 1 201 ? 5.073 18.173 -5.366 1.00 77.50 201 VAL A C 1
ATOM 1556 O O . VAL A 1 201 ? 5.370 17.690 -6.459 1.00 77.50 201 VAL A O 1
ATOM 1559 N N . SER A 1 202 ? 5.907 18.990 -4.717 1.00 78.00 202 SER A N 1
ATOM 1560 C CA . SER A 1 202 ? 7.248 19.351 -5.207 1.00 78.00 202 SER A CA 1
ATOM 1561 C C . SER A 1 202 ? 8.194 18.144 -5.260 1.00 78.00 202 SER A C 1
ATOM 1563 O O . SER A 1 202 ? 9.060 18.044 -6.138 1.00 78.00 202 SER A O 1
ATOM 1565 N N . TYR A 1 203 ? 8.019 17.185 -4.345 1.00 75.44 203 TYR A N 1
ATOM 1566 C CA . TYR A 1 203 ? 8.697 15.899 -4.403 1.00 75.44 203 TYR A CA 1
ATOM 1567 C C . TYR A 1 203 ? 8.358 15.159 -5.699 1.00 75.44 203 TYR A C 1
ATOM 1569 O O . TYR A 1 203 ? 9.263 14.906 -6.496 1.00 75.44 203 TYR A O 1
ATOM 1577 N N . MET A 1 204 ? 7.067 14.957 -5.960 1.00 70.62 204 MET A N 1
ATOM 1578 C CA . MET A 1 204 ? 6.565 14.216 -7.122 1.00 70.62 204 MET A CA 1
ATOM 1579 C C . MET A 1 204 ? 6.902 14.878 -8.467 1.00 70.62 204 MET A C 1
ATOM 1581 O O . MET A 1 204 ? 7.216 14.186 -9.431 1.00 70.62 204 MET A O 1
ATOM 1585 N N . LYS A 1 205 ? 6.901 16.216 -8.548 1.00 68.00 205 LYS A N 1
ATOM 1586 C CA . LYS A 1 205 ? 7.103 16.940 -9.818 1.00 68.00 205 LYS A CA 1
ATOM 1587 C C . LYS A 1 205 ? 8.501 16.762 -10.431 1.00 68.00 205 LYS A C 1
ATOM 1589 O O . LYS A 1 205 ? 8.644 16.888 -11.641 1.00 68.00 205 LYS A O 1
ATOM 1594 N N . LYS A 1 206 ? 9.540 16.488 -9.630 1.00 61.31 206 LYS A N 1
ATOM 1595 C CA . LYS A 1 206 ? 10.923 16.365 -10.145 1.00 61.31 206 LYS A CA 1
ATOM 1596 C C . LYS A 1 206 ? 11.252 14.997 -10.753 1.00 61.31 206 LYS A C 1
ATOM 1598 O O . LYS A 1 206 ? 12.307 14.874 -11.361 1.00 61.31 206 LYS A O 1
ATOM 1603 N N . ASP A 1 207 ? 10.389 13.997 -10.585 1.00 57.72 207 ASP A N 1
ATOM 1604 C CA . ASP A 1 207 ? 10.568 12.663 -11.178 1.00 57.72 207 ASP A CA 1
ATOM 1605 C C . ASP A 1 207 ? 9.771 12.486 -12.486 1.00 57.72 207 ASP A C 1
ATOM 1607 O O . ASP A 1 207 ? 9.809 11.414 -13.093 1.00 57.72 207 ASP A O 1
ATOM 1611 N N . LEU A 1 208 ? 9.080 13.535 -12.951 1.00 56.59 208 LEU A N 1
ATOM 1612 C CA . LEU A 1 208 ? 8.486 13.554 -14.285 1.00 56.59 208 LEU A CA 1
ATOM 1613 C C . LEU A 1 208 ? 9.618 13.580 -15.326 1.00 56.59 208 LEU A C 1
ATOM 1615 O O . LEU A 1 208 ? 10.491 14.453 -15.244 1.00 56.59 208 LEU A O 1
ATOM 1619 N N . PRO A 1 209 ? 9.641 12.649 -16.296 1.00 52.69 209 PRO A N 1
ATOM 1620 C CA . PRO A 1 209 ? 10.607 12.717 -17.382 1.00 52.69 209 PRO A CA 1
ATOM 1621 C C . PRO A 1 209 ? 10.454 14.060 -18.116 1.00 52.69 209 PRO A C 1
ATOM 1623 O O . PRO A 1 209 ? 9.330 14.551 -18.252 1.00 52.69 209 PRO A O 1
ATOM 1626 N N . PRO A 1 210 ? 11.557 14.677 -18.581 1.00 47.28 210 PRO A N 1
ATOM 1627 C CA . PRO A 1 210 ? 11.471 15.905 -19.359 1.00 47.28 210 PRO A CA 1
ATOM 1628 C C . PRO A 1 210 ? 10.559 15.674 -20.568 1.00 47.28 210 PRO A C 1
ATOM 1630 O O . PRO A 1 210 ? 10.679 14.658 -21.255 1.00 47.28 210 PRO A O 1
ATOM 1633 N N . ASP A 1 211 ? 9.666 16.633 -20.811 1.00 49.38 211 ASP A N 1
ATOM 1634 C CA . ASP A 1 211 ? 8.544 16.641 -21.769 1.00 49.38 211 ASP A CA 1
ATOM 1635 C C . ASP A 1 211 ? 8.968 16.579 -23.260 1.00 49.38 211 ASP A C 1
ATOM 1637 O O . ASP A 1 211 ? 8.263 17.006 -24.171 1.00 49.38 211 ASP A O 1
ATOM 1641 N N . ASN A 1 212 ? 10.162 16.055 -23.541 1.00 43.03 212 ASN A N 1
ATOM 1642 C CA . ASN A 1 212 ? 10.871 16.258 -24.799 1.00 43.03 212 ASN A CA 1
ATOM 1643 C C . ASN A 1 212 ? 10.746 15.094 -25.798 1.00 43.03 212 ASN A C 1
ATOM 1645 O O . ASN A 1 212 ? 11.288 15.197 -26.894 1.00 43.03 212 ASN A O 1
ATOM 1649 N N . SER A 1 213 ? 10.040 13.998 -25.487 1.00 45.62 213 SER A N 1
ATOM 1650 C CA . SER A 1 213 ? 9.962 12.824 -26.388 1.00 45.62 213 SER A CA 1
ATOM 1651 C C . SER A 1 213 ? 8.549 12.338 -26.747 1.00 45.62 213 SER A C 1
ATOM 1653 O O . SER A 1 213 ? 8.407 11.418 -27.554 1.00 45.62 213 SER A O 1
ATOM 1655 N N . SER A 1 214 ? 7.486 12.959 -26.228 1.00 45.28 214 SER A N 1
ATOM 1656 C CA . SER A 1 214 ? 6.102 12.473 -26.387 1.00 45.28 214 SER A CA 1
ATOM 1657 C C . SER A 1 214 ? 5.364 13.002 -27.630 1.00 45.28 214 SER A C 1
ATOM 1659 O O . SER A 1 214 ? 4.335 12.443 -28.013 1.00 45.28 214 SER A O 1
ATOM 1661 N N . ARG A 1 215 ? 5.874 14.032 -28.323 1.00 48.41 215 ARG A N 1
ATOM 1662 C CA . ARG A 1 215 ? 5.135 14.697 -29.420 1.00 48.41 215 ARG A CA 1
ATOM 1663 C C . ARG A 1 215 ? 5.092 13.956 -30.765 1.00 48.41 215 ARG A C 1
ATOM 1665 O O . ARG A 1 215 ? 4.371 14.399 -31.656 1.00 48.41 215 ARG A O 1
ATOM 1672 N N . HIS A 1 216 ? 5.796 12.836 -30.948 1.00 47.31 216 HIS A N 1
ATOM 1673 C CA . HIS A 1 216 ? 5.921 12.215 -32.282 1.00 47.31 216 HIS A CA 1
ATOM 1674 C C . HIS A 1 216 ? 5.546 10.733 -32.417 1.00 47.31 216 HIS A C 1
ATOM 1676 O O . HIS A 1 216 ? 5.762 10.161 -33.482 1.00 47.31 216 HIS A O 1
ATOM 1682 N N . ARG A 1 217 ? 4.921 10.095 -31.414 1.00 50.50 217 ARG A N 1
ATOM 1683 C CA . ARG A 1 217 ? 4.559 8.661 -31.520 1.00 50.50 217 ARG A CA 1
ATOM 1684 C C . ARG A 1 217 ? 3.104 8.271 -31.247 1.00 50.50 217 ARG A C 1
ATOM 1686 O O . ARG A 1 217 ? 2.789 7.092 -31.332 1.00 50.50 217 ARG A O 1
ATOM 1693 N N . SER A 1 218 ? 2.199 9.206 -30.968 1.00 47.22 218 SER A N 1
ATOM 1694 C CA . SER A 1 218 ? 0.862 8.879 -30.436 1.00 47.22 218 SER A CA 1
ATOM 1695 C C . SER A 1 218 ? -0.287 8.805 -31.453 1.00 47.22 218 SER A C 1
ATOM 1697 O O . SER A 1 218 ? -1.444 8.799 -31.041 1.00 47.22 218 SER A O 1
ATOM 1699 N N . ARG A 1 219 ? -0.035 8.739 -32.769 1.00 48.50 219 ARG A N 1
ATOM 1700 C CA . ARG A 1 219 ? -1.125 8.870 -33.760 1.00 48.50 219 ARG A CA 1
ATOM 1701 C C . ARG A 1 219 ? -1.740 7.568 -34.298 1.00 48.50 219 ARG A C 1
ATOM 1703 O O . ARG A 1 219 ? -2.648 7.678 -35.111 1.00 48.50 219 ARG A O 1
ATOM 1710 N N . GLN A 1 220 ? -1.313 6.365 -33.885 1.00 47.88 220 GLN A N 1
ATOM 1711 C CA . GLN A 1 220 ? -1.753 5.145 -34.597 1.00 47.88 220 GLN A CA 1
ATOM 1712 C C . GLN A 1 220 ? -2.030 3.871 -33.773 1.00 47.88 220 GLN A C 1
ATOM 1714 O O . GLN A 1 220 ? -2.044 2.787 -34.341 1.00 47.88 220 GLN A O 1
ATOM 1719 N N . GLU A 1 221 ? -2.335 3.964 -32.475 1.00 55.44 221 GLU A N 1
ATOM 1720 C CA . GLU A 1 221 ? -2.912 2.826 -31.726 1.00 55.44 221 GLU A CA 1
ATOM 1721 C C . GLU A 1 221 ? -4.109 3.281 -30.877 1.00 55.44 221 GLU A C 1
ATOM 1723 O O . GLU A 1 221 ? -4.099 3.303 -29.647 1.00 55.44 221 GLU A O 1
ATOM 1728 N N . SER A 1 222 ? -5.163 3.721 -31.564 1.00 58.31 222 SER A N 1
ATOM 1729 C CA . SER A 1 222 ? -6.413 4.175 -30.959 1.00 58.31 222 SER A CA 1
ATOM 1730 C C . SER A 1 222 ? -7.274 2.990 -30.501 1.00 58.31 222 SER A C 1
ATOM 1732 O O . SER A 1 222 ? -7.819 2.263 -31.327 1.00 58.31 222 SER A O 1
ATOM 1734 N N . GLY A 1 223 ? -7.432 2.820 -29.183 1.00 63.66 223 GLY A N 1
ATOM 1735 C CA . GLY A 1 223 ? -8.603 2.157 -28.583 1.00 63.66 223 GLY A CA 1
ATOM 1736 C C . GLY A 1 223 ? -8.336 0.943 -27.687 1.00 63.66 223 GLY A C 1
ATOM 1737 O O . GLY A 1 223 ? -9.057 0.751 -26.709 1.00 63.66 223 GLY A O 1
ATOM 1738 N N . PHE A 1 224 ? -7.291 0.150 -27.941 1.00 77.12 224 PHE A N 1
ATOM 1739 C CA . PHE A 1 224 ? -7.128 -1.154 -27.270 1.00 77.12 224 PHE A CA 1
ATOM 1740 C C . PHE A 1 224 ? -6.624 -1.101 -25.821 1.00 77.12 224 PHE A C 1
ATOM 1742 O O . PHE A 1 224 ? -6.728 -2.100 -25.117 1.00 77.12 224 PHE A O 1
ATOM 1749 N N . TRP A 1 225 ? -6.137 0.045 -25.336 1.00 82.94 225 TRP A N 1
ATOM 1750 C CA . TRP A 1 225 ? -5.712 0.212 -23.938 1.00 82.94 225 TRP A CA 1
ATOM 1751 C C . TRP A 1 225 ? -6.893 0.311 -22.956 1.00 82.94 225 TRP A C 1
ATOM 1753 O O . TRP A 1 225 ? -6.722 0.103 -21.756 1.00 82.94 225 TRP A O 1
ATOM 1763 N N . THR A 1 226 ? -8.101 0.607 -23.447 1.00 85.56 226 THR A N 1
ATOM 1764 C CA . THR A 1 226 ? -9.299 0.781 -22.608 1.00 85.56 226 THR A CA 1
ATOM 1765 C C . THR A 1 226 ? -9.760 -0.530 -21.975 1.00 85.56 226 THR A C 1
ATOM 1767 O O . THR A 1 226 ? -10.055 -0.553 -20.785 1.00 85.56 226 THR A O 1
ATOM 1770 N N . ILE A 1 227 ? -9.745 -1.634 -22.731 1.00 86.00 227 ILE A N 1
ATOM 1771 C CA . ILE A 1 227 ? -10.092 -2.985 -22.259 1.00 86.00 227 ILE A CA 1
ATOM 1772 C C . ILE A 1 227 ? -9.231 -3.407 -21.052 1.00 86.00 227 ILE A C 1
ATOM 1774 O O . ILE A 1 227 ? -9.794 -3.709 -20.004 1.00 86.00 227 ILE A O 1
ATOM 1778 N N . PRO A 1 228 ? -7.888 -3.411 -21.125 1.00 85.31 228 PRO A N 1
ATOM 1779 C CA . PRO A 1 228 ? -7.044 -3.815 -20.003 1.00 85.31 228 PRO A CA 1
ATOM 1780 C C . PRO A 1 228 ? -7.133 -2.851 -18.811 1.00 85.31 228 PRO A C 1
ATOM 1782 O O . PRO A 1 228 ? -7.024 -3.295 -17.669 1.00 85.31 228 PRO A O 1
ATOM 1785 N N . VAL A 1 229 ? -7.395 -1.556 -19.036 1.00 87.44 229 VAL A N 1
ATOM 1786 C CA . VAL A 1 229 ? -7.721 -0.622 -17.943 1.00 87.44 229 VAL A CA 1
ATOM 1787 C C . VAL A 1 229 ? -9.057 -0.985 -17.290 1.00 87.44 229 VAL A C 1
ATOM 1789 O O . VAL A 1 229 ? -9.130 -1.039 -16.066 1.00 87.44 229 VAL A O 1
ATOM 1792 N N . ALA A 1 230 ? -10.095 -1.295 -18.069 1.00 87.00 230 ALA A N 1
ATOM 1793 C CA . ALA A 1 230 ? -11.385 -1.738 -17.543 1.00 87.00 230 ALA A CA 1
ATOM 1794 C C . ALA A 1 230 ? -11.250 -3.047 -16.749 1.00 87.00 230 ALA A C 1
ATOM 1796 O O . ALA A 1 230 ? -11.790 -3.153 -15.650 1.00 87.00 230 ALA A O 1
ATOM 1797 N N . VAL A 1 231 ? -10.459 -4.006 -17.242 1.00 87.94 231 VAL A N 1
ATOM 1798 C CA . VAL A 1 231 ? -10.124 -5.240 -16.511 1.00 87.94 231 VAL A CA 1
ATOM 1799 C C . VAL A 1 231 ? -9.429 -4.915 -15.189 1.00 87.94 231 VAL A C 1
ATOM 1801 O O . VAL A 1 231 ? -9.830 -5.436 -14.153 1.00 87.94 231 VAL A O 1
ATOM 1804 N N . LEU A 1 232 ? -8.437 -4.018 -15.182 1.00 88.75 232 LEU A N 1
ATOM 1805 C CA . LEU A 1 232 ? -7.763 -3.600 -13.949 1.00 88.75 232 LEU A CA 1
ATOM 1806 C C . LEU A 1 232 ? -8.744 -2.980 -12.939 1.00 88.75 232 LEU A C 1
ATOM 1808 O O . LEU A 1 232 ? -8.675 -3.295 -11.751 1.00 88.75 232 LEU A O 1
ATOM 1812 N N . VAL A 1 233 ? -9.671 -2.138 -13.403 1.00 89.25 233 VAL A N 1
ATOM 1813 C CA . VAL A 1 233 ? -10.719 -1.538 -12.562 1.00 89.25 233 VAL A CA 1
ATOM 1814 C C . VAL A 1 233 ? -11.639 -2.612 -11.978 1.00 89.25 233 VAL A C 1
ATOM 1816 O O . VAL A 1 233 ? -11.896 -2.592 -10.775 1.00 89.25 233 VAL A O 1
ATOM 1819 N N . LEU A 1 234 ? -12.087 -3.579 -12.785 1.00 88.19 234 LEU A N 1
ATOM 1820 C CA . LEU A 1 234 ? -12.922 -4.693 -12.320 1.00 88.19 234 LEU A CA 1
ATOM 1821 C C . LEU A 1 234 ? -12.196 -5.555 -11.281 1.00 88.19 234 LEU A C 1
ATOM 1823 O O . LEU A 1 234 ? -12.767 -5.868 -10.237 1.00 88.19 234 LEU A O 1
ATOM 1827 N N . LEU A 1 235 ? -10.922 -5.880 -11.518 1.00 89.75 235 LEU A N 1
ATOM 1828 C CA . LEU A 1 235 ? -10.093 -6.619 -10.564 1.00 89.75 235 LEU A CA 1
ATOM 1829 C C . LEU A 1 235 ? -9.961 -5.871 -9.233 1.00 89.75 235 LEU A C 1
ATOM 1831 O O . LEU A 1 235 ? -10.106 -6.472 -8.169 1.00 89.75 235 LEU A O 1
ATOM 1835 N N . LYS A 1 236 ? -9.718 -4.555 -9.277 1.00 90.38 236 LYS A N 1
ATOM 1836 C CA . LYS A 1 236 ? -9.647 -3.704 -8.081 1.00 90.38 236 LYS A CA 1
ATOM 1837 C C . LYS A 1 236 ? -10.986 -3.646 -7.345 1.00 90.38 236 LYS A C 1
ATOM 1839 O O . LYS A 1 236 ? -11.001 -3.784 -6.126 1.00 90.38 236 LYS A O 1
ATOM 1844 N N . ALA A 1 237 ? -12.100 -3.494 -8.060 1.00 90.25 237 ALA A N 1
ATOM 1845 C CA . ALA A 1 237 ? -13.437 -3.493 -7.466 1.00 90.25 237 ALA A CA 1
ATOM 1846 C C . ALA A 1 237 ? -13.746 -4.825 -6.762 1.00 90.25 237 ALA A C 1
ATOM 1848 O O . ALA A 1 237 ? -14.216 -4.835 -5.623 1.00 90.25 237 ALA A O 1
ATOM 1849 N N . PHE A 1 238 ? -13.409 -5.949 -7.396 1.00 89.44 238 PHE A N 1
ATOM 1850 C CA . PHE A 1 238 ? -13.598 -7.273 -6.811 1.00 89.44 238 PHE A CA 1
ATOM 1851 C C . PHE A 1 238 ? -12.674 -7.518 -5.607 1.00 89.44 238 PHE A C 1
ATOM 1853 O O . PHE A 1 238 ? -13.092 -8.095 -4.602 1.00 89.44 238 PHE A O 1
ATOM 1860 N N . ALA A 1 239 ? -11.442 -7.004 -5.644 1.00 90.81 239 ALA A N 1
ATOM 1861 C CA . ALA A 1 239 ? -10.542 -7.046 -4.498 1.00 90.81 239 ALA A CA 1
ATOM 1862 C C . ALA A 1 239 ? -11.081 -6.223 -3.316 1.00 90.81 239 ALA A C 1
ATOM 1864 O O . ALA A 1 239 ? -11.096 -6.721 -2.194 1.00 90.81 239 ALA A O 1
ATOM 1865 N N . ILE A 1 240 ? -11.605 -5.015 -3.560 1.00 92.50 240 ILE A N 1
ATOM 1866 C CA . ILE A 1 240 ? -12.271 -4.192 -2.535 1.00 92.50 240 ILE A CA 1
ATOM 1867 C C . ILE A 1 240 ? -13.427 -4.962 -1.891 1.00 92.50 240 ILE A C 1
ATOM 1869 O O . ILE A 1 240 ? -13.501 -5.053 -0.665 1.00 92.50 240 ILE A O 1
ATOM 1873 N N . TRP A 1 241 ? -14.294 -5.559 -2.712 1.00 91.88 241 TRP A N 1
ATOM 1874 C CA . TRP A 1 241 ? -15.406 -6.380 -2.235 1.00 91.88 241 TRP A CA 1
ATOM 1875 C C . TRP A 1 241 ? -14.927 -7.561 -1.378 1.00 91.88 241 TRP A C 1
ATOM 1877 O O . TRP A 1 241 ? -15.448 -7.791 -0.287 1.00 91.88 241 TRP A O 1
ATOM 1887 N N . THR A 1 242 ? -13.867 -8.247 -1.807 1.00 91.25 242 THR A N 1
ATOM 1888 C CA . THR A 1 242 ? -13.272 -9.363 -1.057 1.00 91.25 242 THR A CA 1
ATOM 1889 C C . THR A 1 242 ? -12.705 -8.903 0.290 1.00 91.25 242 THR A C 1
ATOM 1891 O O . THR A 1 242 ? -12.936 -9.550 1.311 1.00 91.25 242 THR A O 1
ATOM 1894 N N . VAL A 1 243 ? -12.022 -7.751 0.347 1.00 93.19 243 VAL A N 1
ATOM 1895 C CA . VAL A 1 243 ? -11.521 -7.196 1.618 1.00 93.19 243 VAL A CA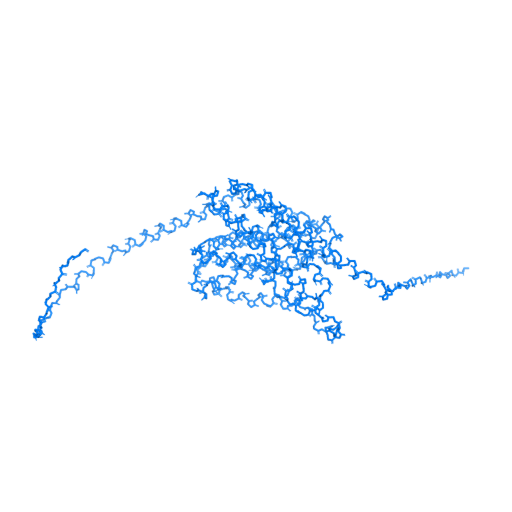 1
ATOM 1896 C C . VAL A 1 243 ? -12.670 -6.791 2.551 1.00 93.19 243 VAL A C 1
ATOM 1898 O O . VAL A 1 243 ? -12.559 -6.944 3.770 1.00 93.19 243 VAL A O 1
ATOM 1901 N N . TYR A 1 244 ? -13.798 -6.318 2.016 1.00 91.25 244 TYR A N 1
ATOM 1902 C CA . TYR A 1 244 ? -14.993 -6.055 2.820 1.00 91.25 244 TYR A CA 1
ATOM 1903 C C . TYR A 1 244 ? -15.618 -7.330 3.390 1.00 91.25 244 TYR A C 1
ATOM 1905 O O . TYR A 1 244 ? -15.962 -7.346 4.574 1.00 91.25 244 TYR A O 1
ATOM 1913 N N . ASN A 1 245 ? -15.717 -8.399 2.596 1.00 90.38 245 ASN A N 1
ATOM 1914 C CA . ASN A 1 245 ? -16.190 -9.700 3.076 1.00 90.38 245 ASN A CA 1
ATOM 1915 C C . ASN A 1 245 ? -15.283 -10.235 4.188 1.00 90.38 245 ASN A C 1
ATOM 1917 O O . ASN A 1 245 ? -15.767 -10.575 5.270 1.00 90.38 245 ASN A O 1
ATOM 1921 N N . LEU A 1 246 ? -13.965 -10.175 3.976 1.00 91.00 246 LEU A N 1
ATOM 1922 C CA . LEU A 1 246 ? -12.966 -10.539 4.975 1.00 91.00 246 LEU A CA 1
ATOM 1923 C C . LEU A 1 246 ? -13.160 -9.746 6.274 1.00 91.00 246 LEU A C 1
ATOM 1925 O O . LEU A 1 246 ? -13.129 -10.310 7.367 1.00 91.00 246 LEU A O 1
ATOM 1929 N N . LEU A 1 247 ? -13.401 -8.436 6.179 1.00 91.44 247 LEU A N 1
ATOM 1930 C CA . LEU A 1 247 ? -13.681 -7.600 7.343 1.00 91.44 247 LEU A CA 1
ATOM 1931 C C . LEU A 1 247 ? -14.958 -8.039 8.082 1.00 91.44 247 LEU A C 1
ATOM 1933 O O . LEU A 1 247 ? -14.970 -8.025 9.315 1.00 91.44 247 LEU A O 1
ATOM 1937 N N . GLY A 1 248 ? -16.010 -8.423 7.356 1.00 89.50 248 GLY A N 1
ATOM 1938 C CA . GLY A 1 248 ? -17.244 -8.969 7.924 1.00 89.50 248 GLY A CA 1
ATOM 1939 C C . GLY A 1 248 ? -17.003 -10.275 8.684 1.00 89.50 248 GLY A C 1
ATOM 1940 O O . GLY A 1 248 ? -17.370 -10.379 9.856 1.00 89.50 248 GLY A O 1
ATOM 1941 N N . HIS A 1 249 ? -16.303 -11.228 8.063 1.00 89.44 249 HIS A N 1
ATOM 1942 C CA . HIS A 1 249 ? -15.950 -12.510 8.680 1.00 89.44 249 HIS A CA 1
ATOM 1943 C C . HIS A 1 249 ? -15.018 -12.351 9.893 1.00 89.44 249 HIS A C 1
ATOM 1945 O O . HIS A 1 249 ? -15.177 -13.022 10.910 1.00 89.44 249 HIS A O 1
ATOM 1951 N N . LEU A 1 250 ? -14.062 -11.420 9.847 1.00 89.06 250 LEU A N 1
ATOM 1952 C CA . LEU A 1 250 ? -13.188 -11.139 10.991 1.00 89.06 250 LEU A CA 1
ATOM 1953 C C . LEU A 1 250 ? -13.964 -10.549 12.176 1.00 89.06 250 LEU A C 1
ATOM 1955 O O . LEU A 1 250 ? -13.683 -10.886 13.330 1.00 89.06 250 LEU A O 1
ATOM 1959 N N . GLN A 1 251 ? -14.943 -9.681 11.905 1.00 87.94 251 GLN A N 1
ATOM 1960 C CA . GLN A 1 251 ? -15.778 -9.077 12.944 1.00 87.94 251 GLN A CA 1
ATOM 1961 C C . GLN A 1 251 ? -16.691 -10.100 13.626 1.00 87.94 251 GLN A C 1
ATOM 1963 O O . GLN A 1 251 ? -16.865 -10.008 14.840 1.00 87.94 251 GLN A O 1
ATOM 1968 N N . SER A 1 252 ? -17.219 -11.087 12.894 1.00 84.31 252 SER A N 1
ATOM 1969 C CA . SER A 1 252 ? -18.044 -12.149 13.487 1.00 84.31 252 SER A CA 1
ATOM 1970 C C . SER A 1 252 ? -17.233 -13.107 14.369 1.00 84.31 252 SER A C 1
ATOM 1972 O O . SER A 1 252 ? -17.748 -13.606 15.365 1.00 84.31 252 SER A O 1
ATOM 1974 N N . LEU A 1 253 ? -15.948 -13.314 14.062 1.00 82.31 253 LEU A N 1
ATOM 1975 C CA . LEU A 1 253 ? -15.071 -14.231 14.802 1.00 82.31 253 LEU A CA 1
ATOM 1976 C C . LEU A 1 253 ? -14.489 -13.627 16.092 1.00 82.31 253 LEU A C 1
ATOM 1978 O O . LEU A 1 253 ? -14.079 -14.357 16.993 1.00 82.31 253 LEU A O 1
ATOM 1982 N N . THR A 1 254 ? -14.404 -12.297 16.206 1.00 72.56 254 THR A N 1
ATOM 1983 C CA . THR A 1 254 ? -13.656 -11.652 17.299 1.00 72.56 254 THR A CA 1
ATOM 1984 C C . THR A 1 254 ? -14.434 -10.563 18.031 1.00 72.56 254 THR A C 1
ATOM 1986 O O . THR A 1 254 ? -14.175 -9.370 17.888 1.00 72.56 254 THR A O 1
ATOM 1989 N N . ILE A 1 255 ? -15.286 -10.986 18.970 1.00 60.69 255 ILE A N 1
ATOM 1990 C CA . ILE A 1 255 ? -15.972 -10.087 19.919 1.00 60.69 255 ILE A CA 1
ATOM 1991 C C . ILE A 1 255 ? -14.956 -9.322 20.810 1.00 60.69 255 ILE A C 1
ATOM 1993 O O . ILE A 1 255 ? -15.262 -8.250 21.328 1.00 60.69 255 ILE A O 1
ATOM 1997 N N . HIS A 1 256 ? -13.715 -9.816 20.981 1.00 53.50 256 HIS A N 1
ATOM 1998 C CA . HIS A 1 256 ? -12.729 -9.264 21.939 1.00 53.50 256 HIS A CA 1
ATOM 1999 C C . HIS A 1 256 ? -11.374 -8.801 21.355 1.00 53.50 256 HIS A C 1
ATOM 2001 O O . HIS A 1 256 ? -10.521 -8.329 22.107 1.00 53.50 256 HIS A O 1
ATOM 2007 N N . ARG A 1 257 ? -11.136 -8.876 20.033 1.00 61.69 257 ARG A N 1
ATOM 2008 C CA . ARG A 1 257 ? -9.844 -8.481 19.405 1.00 61.69 257 ARG A CA 1
ATOM 2009 C C . ARG A 1 257 ? -9.947 -7.325 18.405 1.00 61.69 257 ARG A C 1
ATOM 2011 O O . ARG A 1 257 ? -9.112 -7.203 17.505 1.00 61.69 257 ARG A O 1
ATOM 2018 N N . GLY A 1 258 ? -10.923 -6.438 18.614 1.00 68.94 258 GLY A N 1
ATOM 2019 C CA . GLY A 1 258 ? -11.280 -5.359 17.690 1.00 68.94 258 GLY A CA 1
ATOM 2020 C C . GLY A 1 258 ? -10.088 -4.578 17.128 1.00 68.94 258 GLY A C 1
ATOM 2021 O O . GLY A 1 258 ? -9.985 -4.447 15.917 1.00 68.94 258 GLY A O 1
ATOM 2022 N N . THR A 1 259 ? -9.144 -4.119 17.957 1.00 79.44 259 THR A N 1
ATOM 2023 C CA . THR A 1 259 ? -8.030 -3.263 17.498 1.00 79.44 259 THR A CA 1
ATOM 2024 C C . THR A 1 259 ? -7.050 -3.972 16.557 1.00 79.44 259 THR A C 1
ATOM 2026 O O . THR A 1 259 ? -6.561 -3.351 15.620 1.00 79.44 259 THR A O 1
ATOM 2029 N N . SER A 1 260 ? -6.784 -5.267 16.759 1.00 84.81 260 SER A N 1
ATOM 2030 C CA . SER A 1 260 ? -5.805 -6.017 15.948 1.00 84.81 260 SER A CA 1
ATOM 2031 C C . SER A 1 260 ? -6.240 -6.200 14.491 1.00 84.81 260 SER A C 1
ATOM 2033 O O . SER A 1 260 ? -5.404 -6.189 13.588 1.00 84.81 260 SER A O 1
ATOM 2035 N N . ILE A 1 261 ? -7.554 -6.296 14.253 1.00 89.25 261 ILE A N 1
ATOM 2036 C CA . ILE A 1 261 ? -8.123 -6.386 12.905 1.00 89.25 261 ILE A CA 1
ATOM 2037 C C . ILE A 1 261 ? -7.784 -5.119 12.125 1.00 89.25 261 ILE A C 1
ATOM 2039 O O . ILE A 1 261 ? -7.223 -5.203 11.038 1.00 89.25 261 ILE A O 1
ATOM 2043 N N . TYR A 1 262 ? -8.079 -3.951 12.704 1.00 90.00 262 TYR A N 1
ATOM 2044 C CA . TYR A 1 262 ? -7.865 -2.670 12.032 1.00 90.00 262 TYR A CA 1
ATOM 2045 C C . TYR A 1 262 ? -6.392 -2.266 11.994 1.00 90.00 262 TYR A C 1
ATOM 2047 O O . TYR A 1 262 ? -6.019 -1.548 11.086 1.00 90.00 262 TYR A O 1
ATOM 2055 N N . LEU A 1 263 ? -5.552 -2.731 12.924 1.00 88.88 263 LEU A N 1
ATOM 2056 C CA . LEU A 1 263 ? -4.130 -2.372 12.961 1.00 88.88 263 LEU A CA 1
ATOM 2057 C C . LEU A 1 263 ? -3.238 -3.283 12.105 1.00 88.88 263 LEU A C 1
ATOM 2059 O O . LEU A 1 263 ? -2.189 -2.844 11.647 1.00 88.88 263 LEU A O 1
ATOM 2063 N N . THR A 1 264 ? -3.593 -4.555 11.913 1.00 89.50 264 THR A N 1
ATOM 2064 C CA . THR A 1 264 ? -2.672 -5.529 11.299 1.00 89.50 264 THR A CA 1
ATOM 2065 C C . THR A 1 264 ? -3.301 -6.259 10.126 1.00 89.50 264 THR A C 1
ATOM 2067 O O . THR A 1 264 ? -2.792 -6.166 9.015 1.00 89.50 264 THR A O 1
ATOM 2070 N N . VAL A 1 265 ? -4.411 -6.966 10.349 1.00 90.62 265 VAL A N 1
ATOM 2071 C CA . VAL A 1 265 ? -4.974 -7.870 9.331 1.00 90.62 265 VAL A CA 1
ATOM 2072 C C . VAL A 1 265 ? -5.543 -7.088 8.150 1.00 90.62 265 VAL A C 1
ATOM 2074 O O . VAL A 1 265 ? -5.181 -7.339 7.004 1.00 90.62 265 VAL A O 1
ATOM 2077 N N . LEU A 1 266 ? -6.404 -6.111 8.433 1.00 92.62 266 LEU A N 1
ATOM 2078 C CA . LEU A 1 266 ? -7.074 -5.322 7.407 1.00 92.62 266 LEU A CA 1
ATOM 2079 C C . LEU A 1 266 ? -6.091 -4.446 6.610 1.00 92.62 266 LEU A C 1
ATOM 2081 O O . LEU A 1 266 ? -6.181 -4.449 5.382 1.00 92.62 266 LEU A O 1
ATOM 2085 N N . PRO A 1 267 ? -5.119 -3.754 7.240 1.00 93.94 267 PRO A N 1
ATOM 2086 C CA . PRO A 1 267 ? -4.094 -3.044 6.489 1.00 93.94 267 PRO A CA 1
ATOM 2087 C C . PRO A 1 267 ? -3.224 -3.949 5.622 1.00 93.94 267 PRO A C 1
ATOM 2089 O O . PRO A 1 267 ? -2.940 -3.575 4.492 1.00 93.94 267 PRO A O 1
ATOM 2092 N N . LEU A 1 268 ? -2.831 -5.138 6.099 1.00 93.19 268 LEU A N 1
ATOM 2093 C CA . LEU A 1 268 ? -2.069 -6.091 5.283 1.00 93.19 268 LEU A CA 1
ATOM 2094 C C . LEU A 1 268 ? -2.858 -6.538 4.050 1.00 93.19 268 LEU A C 1
ATOM 2096 O O . LEU A 1 268 ? -2.301 -6.553 2.958 1.00 93.19 268 LEU A O 1
ATOM 2100 N N . ALA A 1 269 ? -4.146 -6.855 4.207 1.00 93.69 269 ALA A N 1
ATOM 2101 C CA . ALA A 1 269 ? -5.013 -7.235 3.093 1.00 93.69 269 ALA A CA 1
ATOM 2102 C C . ALA A 1 269 ? -5.141 -6.106 2.055 1.00 93.69 269 ALA A C 1
ATOM 2104 O O . ALA A 1 269 ? -4.983 -6.345 0.860 1.00 93.69 269 ALA A O 1
ATOM 2105 N N . ALA A 1 270 ? -5.365 -4.868 2.509 1.00 93.94 270 ALA A N 1
ATOM 2106 C CA . ALA A 1 270 ? -5.449 -3.707 1.625 1.00 93.94 270 ALA A CA 1
ATOM 2107 C C . ALA A 1 270 ? -4.123 -3.451 0.895 1.00 93.94 270 ALA A C 1
ATOM 2109 O O . ALA A 1 270 ? -4.090 -3.312 -0.324 1.00 93.94 270 ALA A O 1
ATOM 2110 N N . VAL A 1 271 ? -3.016 -3.451 1.638 1.00 92.56 271 VAL A N 1
ATOM 2111 C CA . VAL A 1 271 ? -1.677 -3.186 1.112 1.00 92.56 271 VAL A CA 1
ATOM 2112 C C . VAL A 1 271 ? -1.208 -4.288 0.157 1.00 92.56 271 VAL A C 1
ATOM 2114 O O . VAL A 1 271 ? -0.538 -3.971 -0.821 1.00 92.56 271 VAL A O 1
ATOM 2117 N N . LEU A 1 272 ? -1.591 -5.551 0.373 1.00 91.62 272 LEU A N 1
ATOM 2118 C CA . LEU A 1 272 ? -1.313 -6.655 -0.553 1.00 91.62 272 LEU A CA 1
ATOM 2119 C C . LEU A 1 272 ? -1.902 -6.384 -1.944 1.00 91.62 272 LEU A C 1
ATOM 2121 O O . LEU A 1 272 ? -1.211 -6.548 -2.945 1.00 91.62 272 LEU A O 1
ATOM 2125 N N . VAL A 1 273 ? -3.162 -5.948 -2.000 1.00 90.44 273 VAL A N 1
ATOM 2126 C CA . VAL A 1 273 ? -3.870 -5.624 -3.250 1.00 90.44 273 VAL A CA 1
ATOM 2127 C C . VAL A 1 273 ? -3.324 -4.343 -3.874 1.00 90.44 273 VAL A C 1
ATOM 2129 O O . VAL A 1 273 ? -3.121 -4.252 -5.088 1.00 90.44 273 VAL A O 1
ATOM 2132 N N . ASP A 1 274 ? -3.110 -3.330 -3.043 1.00 89.94 274 ASP A N 1
ATOM 2133 C CA . ASP A 1 274 ? -2.726 -2.001 -3.490 1.00 89.94 274 ASP A CA 1
ATOM 2134 C C . ASP A 1 274 ? -1.288 -1.984 -4.012 1.00 89.94 274 ASP A C 1
ATOM 2136 O O . ASP A 1 274 ? -1.031 -1.446 -5.084 1.00 89.94 274 ASP A O 1
ATOM 2140 N N . HIS A 1 275 ? -0.373 -2.695 -3.355 1.00 89.62 275 HIS A N 1
ATOM 2141 C CA . HIS A 1 275 ? 1.049 -2.718 -3.689 1.00 89.62 275 HIS A CA 1
ATOM 2142 C C . HIS A 1 275 ? 1.526 -4.013 -4.362 1.00 89.62 275 HIS A C 1
ATOM 2144 O O . HIS A 1 275 ? 2.725 -4.285 -4.391 1.00 89.62 275 HIS A O 1
ATOM 2150 N N . ALA A 1 276 ? 0.631 -4.800 -4.962 1.00 87.12 276 ALA A N 1
ATOM 2151 C CA . ALA A 1 276 ? 0.988 -6.081 -5.579 1.00 87.12 276 ALA A CA 1
ATOM 2152 C C . ALA A 1 276 ? 2.067 -5.977 -6.681 1.00 87.12 276 ALA A C 1
ATOM 2154 O O . ALA A 1 276 ? 2.832 -6.913 -6.918 1.00 87.12 276 ALA A O 1
ATOM 2155 N N . VAL A 1 277 ? 2.136 -4.834 -7.374 1.00 86.69 277 VAL A N 1
ATOM 2156 C CA . VAL A 1 277 ? 3.145 -4.558 -8.414 1.00 86.69 277 VAL A CA 1
ATOM 2157 C C . VAL A 1 277 ? 4.451 -3.998 -7.845 1.00 86.69 277 VAL A C 1
ATOM 2159 O O . VAL A 1 277 ? 5.496 -4.078 -8.486 1.00 86.69 277 VAL A O 1
ATOM 2162 N N . THR A 1 278 ? 4.417 -3.435 -6.637 1.00 84.38 278 THR A N 1
ATOM 2163 C CA . THR A 1 278 ? 5.522 -2.664 -6.054 1.00 84.38 278 THR A CA 1
ATOM 2164 C C . THR A 1 278 ? 6.824 -3.466 -5.908 1.00 84.38 278 THR A C 1
ATOM 2166 O O . THR A 1 278 ? 7.866 -2.928 -6.273 1.00 84.38 278 THR A O 1
ATOM 2169 N N . PRO A 1 279 ? 6.829 -4.745 -5.486 1.00 81.94 279 PRO A N 1
ATOM 2170 C CA . PRO A 1 279 ? 8.070 -5.522 -5.414 1.00 81.94 279 PRO A CA 1
ATOM 2171 C C . PRO A 1 279 ? 8.750 -5.781 -6.770 1.00 81.94 279 PRO A C 1
ATOM 2173 O O . PRO A 1 279 ? 9.908 -6.176 -6.792 1.00 81.94 279 PRO A O 1
ATOM 2176 N N . ARG A 1 280 ? 8.056 -5.564 -7.899 1.00 81.44 280 ARG A N 1
ATOM 2177 C CA . ARG A 1 280 ? 8.541 -5.890 -9.254 1.00 81.44 280 ARG A CA 1
ATOM 2178 C C . ARG A 1 280 ? 9.082 -4.695 -10.044 1.00 81.44 280 ARG A C 1
ATOM 2180 O O . ARG A 1 280 ? 9.496 -4.865 -11.185 1.00 81.44 280 ARG A O 1
ATOM 2187 N N . VAL A 1 281 ? 9.059 -3.484 -9.480 1.00 79.81 281 VAL A N 1
ATOM 2188 C CA . VAL A 1 281 ? 9.460 -2.248 -10.191 1.00 79.81 281 VAL A CA 1
ATOM 2189 C C . VAL A 1 281 ? 10.859 -1.732 -9.818 1.00 79.81 281 VAL A C 1
ATOM 2191 O O . VAL A 1 281 ? 11.212 -0.616 -10.197 1.00 79.81 281 VAL A O 1
ATOM 2194 N N . GLY A 1 282 ? 11.639 -2.529 -9.078 1.00 82.25 282 GLY A N 1
ATOM 2195 C CA . GLY A 1 282 ? 12.961 -2.178 -8.543 1.00 82.25 282 GLY A CA 1
ATOM 2196 C C . GLY A 1 282 ? 12.880 -1.383 -7.233 1.00 82.25 282 GLY A C 1
ATOM 2197 O O . GLY A 1 282 ? 11.946 -0.601 -7.041 1.00 82.25 282 GLY A O 1
ATOM 2198 N N . ALA A 1 283 ? 13.847 -1.555 -6.322 1.00 85.06 283 ALA A N 1
ATOM 2199 C CA . ALA A 1 283 ? 13.782 -0.989 -4.970 1.00 85.06 283 ALA A CA 1
ATOM 2200 C C . ALA A 1 283 ? 13.626 0.530 -4.959 1.00 85.06 283 ALA A C 1
ATOM 2202 O O . ALA A 1 283 ? 12.766 1.043 -4.248 1.00 85.06 283 ALA A O 1
ATOM 2203 N N . ALA A 1 284 ? 14.413 1.265 -5.748 1.00 85.44 284 ALA A N 1
ATOM 2204 C CA . ALA A 1 284 ? 14.350 2.726 -5.746 1.00 85.44 284 ALA A CA 1
ATOM 2205 C C . ALA A 1 284 ? 12.934 3.236 -6.074 1.00 85.44 284 ALA A C 1
ATOM 2207 O O . ALA A 1 284 ? 12.352 4.007 -5.314 1.00 85.44 284 ALA A O 1
ATOM 2208 N N . LYS A 1 285 ? 12.338 2.732 -7.162 1.00 85.00 285 LYS A N 1
ATOM 2209 C CA . LYS A 1 285 ? 10.985 3.114 -7.587 1.00 85.00 285 LYS A CA 1
ATOM 2210 C C . LYS A 1 285 ? 9.910 2.576 -6.643 1.00 85.00 285 LYS A C 1
ATOM 2212 O O . LYS A 1 285 ? 8.903 3.250 -6.417 1.00 85.00 285 LYS A O 1
ATOM 2217 N N . ALA A 1 286 ? 10.112 1.381 -6.089 1.00 89.00 286 ALA A N 1
ATOM 2218 C CA . ALA A 1 286 ? 9.223 0.795 -5.097 1.00 89.00 286 ALA A CA 1
ATOM 2219 C C . ALA A 1 286 ? 9.128 1.684 -3.852 1.00 89.00 286 ALA A C 1
ATOM 2221 O O . ALA A 1 286 ? 8.024 2.042 -3.445 1.00 89.00 286 ALA A O 1
ATOM 2222 N N . TRP A 1 287 ? 10.268 2.105 -3.302 1.00 90.69 287 TRP A N 1
ATOM 2223 C CA . TRP A 1 287 ? 10.330 2.983 -2.137 1.00 90.69 287 TRP A CA 1
ATOM 2224 C C . TRP A 1 287 ? 9.763 4.375 -2.418 1.00 90.69 287 TRP A C 1
ATOM 2226 O O . TRP A 1 287 ? 8.959 4.847 -1.616 1.00 90.69 287 TRP A O 1
ATOM 2236 N N . ASP A 1 288 ? 10.071 4.988 -3.567 1.00 87.88 288 ASP A N 1
ATOM 2237 C CA . ASP A 1 288 ? 9.461 6.265 -3.980 1.00 87.88 288 ASP A CA 1
ATOM 2238 C C . ASP A 1 288 ? 7.925 6.162 -3.992 1.00 87.88 288 ASP A C 1
ATOM 2240 O O . ASP A 1 288 ? 7.220 7.007 -3.435 1.00 87.88 288 ASP A O 1
ATOM 2244 N N . THR A 1 289 ? 7.403 5.072 -4.567 1.00 86.94 289 THR A N 1
ATOM 2245 C CA . THR A 1 289 ? 5.961 4.801 -4.653 1.00 86.94 289 THR A CA 1
ATOM 2246 C C . THR A 1 289 ? 5.352 4.586 -3.267 1.00 86.94 289 THR A C 1
ATOM 2248 O O . THR A 1 289 ? 4.324 5.180 -2.943 1.00 86.94 289 THR A O 1
ATOM 2251 N N . ILE A 1 290 ? 5.989 3.763 -2.428 1.00 90.94 290 ILE A N 1
ATOM 2252 C CA . ILE A 1 290 ? 5.537 3.464 -1.064 1.00 90.94 290 ILE A CA 1
ATOM 2253 C C . ILE A 1 290 ? 5.452 4.737 -0.231 1.00 90.94 290 ILE A C 1
ATOM 2255 O O . ILE A 1 290 ? 4.422 4.981 0.392 1.00 90.94 290 ILE A O 1
ATOM 2259 N N . ILE A 1 291 ? 6.515 5.541 -0.228 1.00 88.69 291 ILE A N 1
ATOM 2260 C CA . ILE A 1 291 ? 6.602 6.747 0.595 1.00 88.69 291 ILE A CA 1
ATOM 2261 C C . ILE A 1 291 ? 5.614 7.789 0.099 1.00 88.69 291 ILE A C 1
ATOM 2263 O O . ILE A 1 291 ? 4.887 8.352 0.910 1.00 88.69 291 ILE A O 1
ATOM 2267 N N . SER A 1 292 ? 5.528 8.000 -1.215 1.00 85.69 292 SER A N 1
ATOM 2268 C CA . SER A 1 292 ? 4.556 8.927 -1.787 1.00 85.69 292 SER A CA 1
ATOM 2269 C C . SER A 1 292 ? 3.126 8.570 -1.373 1.00 85.69 292 SER A C 1
ATOM 2271 O O . SER A 1 292 ? 2.432 9.401 -0.791 1.00 85.69 292 SER A O 1
ATOM 2273 N N . ILE A 1 293 ? 2.706 7.318 -1.581 1.00 87.12 293 ILE A N 1
ATOM 2274 C CA . ILE A 1 293 ? 1.347 6.864 -1.245 1.00 87.12 293 ILE A CA 1
ATOM 2275 C C . ILE A 1 293 ? 1.103 6.910 0.262 1.00 87.12 293 ILE A C 1
ATOM 2277 O O . ILE A 1 293 ? 0.041 7.348 0.697 1.00 87.12 293 ILE A O 1
ATOM 2281 N N . PHE A 1 294 ? 2.074 6.474 1.069 1.00 89.12 294 PHE A N 1
ATOM 2282 C CA . PHE A 1 294 ? 1.976 6.555 2.523 1.00 89.12 294 PHE A CA 1
ATOM 2283 C C . PHE A 1 294 ? 1.734 7.998 2.974 1.00 89.12 294 PHE A C 1
ATOM 2285 O O . PHE A 1 294 ? 0.784 8.249 3.713 1.00 89.12 294 PHE A O 1
ATOM 2292 N N . LEU A 1 295 ? 2.565 8.939 2.522 1.00 86.38 295 LEU A N 1
ATOM 2293 C CA . LEU A 1 295 ? 2.472 10.338 2.923 1.00 86.38 295 LEU A CA 1
ATOM 2294 C C . LEU A 1 295 ? 1.164 10.966 2.447 1.00 86.38 295 LEU A C 1
ATOM 2296 O O . LEU A 1 295 ? 0.510 11.657 3.229 1.00 86.38 295 LEU A O 1
ATOM 2300 N N . TRP A 1 296 ? 0.742 10.671 1.215 1.00 85.38 296 TRP A N 1
ATOM 2301 C CA . TRP A 1 296 ? -0.567 11.079 0.715 1.00 85.38 296 TRP A CA 1
ATOM 2302 C C . TRP A 1 296 ? -1.677 10.568 1.629 1.00 85.38 296 TRP A C 1
ATOM 2304 O O . TRP A 1 296 ? -2.413 11.370 2.192 1.00 85.38 296 TRP A O 1
ATOM 2314 N N . ASN A 1 297 ? -1.762 9.264 1.877 1.00 86.06 297 ASN A N 1
ATOM 2315 C CA . ASN A 1 297 ? -2.865 8.706 2.661 1.00 86.06 297 ASN A CA 1
ATOM 2316 C C . ASN A 1 297 ? -2.835 9.175 4.117 1.00 86.06 297 ASN A C 1
ATOM 2318 O O . ASN A 1 297 ? -3.886 9.450 4.695 1.00 86.06 297 ASN A O 1
ATOM 2322 N N . TYR A 1 298 ? -1.652 9.332 4.703 1.00 85.44 298 TYR A N 1
ATOM 2323 C CA . TYR A 1 298 ? -1.514 9.728 6.098 1.00 85.44 298 TYR A CA 1
ATOM 2324 C C . TYR A 1 298 ? -1.854 11.207 6.342 1.00 85.44 298 TYR A C 1
ATOM 2326 O O . TYR A 1 298 ? -2.544 11.521 7.313 1.00 85.44 298 TYR A O 1
ATOM 2334 N N . PHE A 1 299 ? -1.423 12.119 5.463 1.00 83.00 299 PHE A N 1
ATOM 2335 C CA . PHE A 1 299 ? -1.676 13.557 5.621 1.00 83.00 299 PHE A CA 1
ATOM 2336 C C . PHE A 1 299 ? -2.983 14.025 4.968 1.00 83.00 299 PHE A C 1
ATOM 2338 O O . PHE A 1 299 ? -3.662 14.893 5.518 1.00 83.00 299 PHE A O 1
ATOM 2345 N N . TYR A 1 300 ? -3.375 13.444 3.833 1.00 83.50 300 TYR A N 1
ATOM 2346 C CA . TYR A 1 300 ? -4.550 13.874 3.069 1.00 83.50 300 TYR A CA 1
ATOM 2347 C C . TYR A 1 300 ? -5.862 13.305 3.619 1.00 83.50 300 TYR A C 1
ATOM 2349 O O . TYR A 1 300 ? -6.862 14.018 3.686 1.00 83.50 300 TYR A O 1
ATOM 2357 N N . THR A 1 301 ? -5.876 12.051 4.088 1.00 84.25 301 THR A N 1
ATOM 2358 C CA . THR A 1 301 ? -7.109 11.424 4.599 1.00 84.25 301 THR A CA 1
ATOM 2359 C C . THR A 1 301 ? -7.752 12.198 5.756 1.00 84.25 301 THR A C 1
ATOM 2361 O O . THR A 1 301 ? -8.966 12.421 5.718 1.00 84.25 301 THR A O 1
ATOM 2364 N N . PRO A 1 302 ? 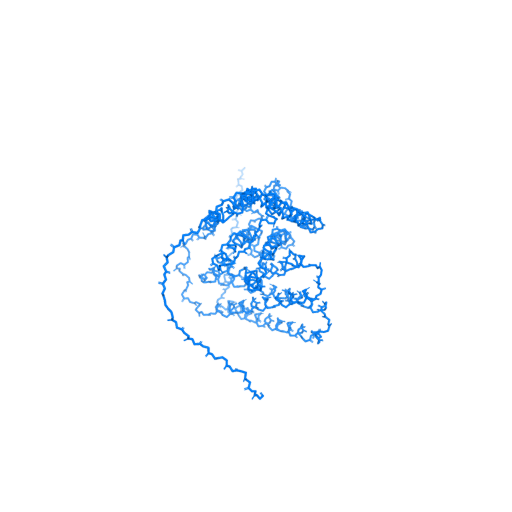-7.001 12.654 6.781 1.00 81.81 302 PRO A N 1
ATOM 2365 C CA . PRO A 1 302 ? -7.581 13.467 7.847 1.00 81.81 302 PRO A CA 1
ATOM 2366 C C . PRO A 1 302 ? -8.180 14.781 7.335 1.00 81.81 302 PRO A C 1
ATOM 2368 O O . PRO A 1 302 ? -9.209 15.223 7.849 1.00 81.81 302 PRO A O 1
ATOM 2371 N N . MET A 1 303 ? -7.576 15.393 6.309 1.00 79.81 303 MET A N 1
ATOM 2372 C CA . MET A 1 303 ? -8.122 16.599 5.684 1.00 79.81 303 MET A CA 1
ATOM 2373 C C . MET A 1 303 ? -9.442 16.321 4.977 1.00 79.81 303 MET A C 1
ATOM 2375 O O . MET A 1 303 ? -10.420 17.020 5.236 1.00 79.81 303 MET A O 1
ATOM 2379 N N . LEU A 1 304 ? -9.493 15.280 4.143 1.00 80.38 304 LEU A N 1
ATOM 2380 C CA . LEU A 1 304 ? -10.717 14.879 3.450 1.00 80.38 304 LEU A CA 1
ATOM 2381 C C . LEU A 1 304 ? -11.848 14.574 4.427 1.00 80.38 304 LEU A C 1
ATOM 2383 O O . LEU A 1 304 ? -12.971 15.040 4.242 1.00 80.38 304 LEU A O 1
ATOM 2387 N N . ALA A 1 305 ? -11.556 13.836 5.498 1.00 82.06 305 ALA A N 1
ATOM 2388 C CA . ALA A 1 305 ? -12.562 13.542 6.506 1.00 82.06 305 ALA A CA 1
ATOM 2389 C C . ALA A 1 305 ? -13.070 14.820 7.179 1.00 82.06 305 ALA A C 1
ATOM 2391 O O . ALA A 1 305 ? -14.282 14.979 7.321 1.00 82.06 305 ALA A O 1
ATOM 2392 N N . LYS A 1 306 ? -12.175 15.759 7.522 1.00 81.69 306 LYS A N 1
ATOM 2393 C CA . LYS A 1 306 ? -12.562 17.047 8.110 1.00 81.69 306 LYS A CA 1
ATOM 2394 C C . LYS A 1 306 ? -13.464 17.853 7.174 1.00 81.69 306 LYS A C 1
ATOM 2396 O O . LYS A 1 306 ? -14.455 18.402 7.650 1.00 81.69 306 LYS A O 1
ATOM 2401 N N . VAL A 1 307 ? -13.148 17.901 5.877 1.00 82.06 307 VAL A N 1
ATOM 2402 C CA . VAL A 1 307 ? -13.987 18.547 4.849 1.00 82.06 307 VAL A CA 1
ATOM 2403 C C . VAL A 1 307 ? -15.354 17.867 4.758 1.00 82.06 307 VAL A C 1
ATOM 2405 O O . VAL A 1 307 ? -16.372 18.546 4.711 1.00 82.06 307 VAL A O 1
ATOM 2408 N N . ALA A 1 308 ? -15.400 16.539 4.854 1.00 81.19 308 ALA A N 1
ATOM 2409 C CA . ALA A 1 308 ? -16.639 15.764 4.907 1.00 81.19 308 ALA A CA 1
ATOM 2410 C C . ALA A 1 308 ? -17.385 15.853 6.261 1.00 81.19 308 ALA A C 1
ATOM 2412 O O . ALA A 1 308 ? -18.293 15.062 6.520 1.00 81.19 308 ALA A O 1
ATOM 2413 N N . GLY A 1 309 ? -16.988 16.756 7.165 1.00 81.38 309 GLY A N 1
ATOM 2414 C CA . GLY A 1 309 ? -17.607 16.926 8.484 1.00 81.38 309 GLY A CA 1
ATOM 2415 C C . GLY A 1 309 ? -17.326 15.787 9.474 1.00 81.38 309 GLY A C 1
ATOM 2416 O O . GLY A 1 309 ? -17.917 15.740 10.552 1.00 81.38 309 GLY A O 1
ATOM 2417 N N . ARG A 1 310 ? -16.415 14.865 9.148 1.00 83.06 310 ARG A N 1
ATOM 2418 C CA . ARG A 1 310 ? -16.044 13.720 9.986 1.00 83.06 310 ARG A CA 1
ATOM 2419 C C . ARG A 1 310 ? -14.701 13.987 10.660 1.00 83.06 310 ARG A C 1
ATOM 2421 O O . ARG A 1 310 ? -13.692 14.224 10.008 1.00 83.06 310 ARG A O 1
ATOM 2428 N N . ARG A 1 311 ? -14.658 13.928 11.990 1.00 78.38 311 ARG A N 1
ATOM 2429 C CA . ARG A 1 311 ? -13.410 14.102 12.747 1.00 78.38 311 ARG A CA 1
ATOM 2430 C C . ARG A 1 311 ? -12.916 12.755 13.255 1.00 78.38 311 ARG A C 1
ATOM 2432 O O . ARG A 1 311 ? -13.664 12.018 13.891 1.00 78.38 311 ARG A O 1
ATOM 2439 N N . PHE A 1 312 ? -11.649 12.458 13.002 1.00 79.50 312 PHE A N 1
ATOM 2440 C CA . PHE A 1 312 ? -10.924 11.388 13.676 1.00 79.50 312 PHE A CA 1
ATOM 2441 C C . PHE A 1 312 ? -9.546 11.899 14.089 1.00 79.50 312 PHE A C 1
ATOM 2443 O O . PHE A 1 312 ? -8.975 12.757 13.418 1.00 79.50 312 PHE A O 1
ATOM 2450 N N . SER A 1 313 ? -9.034 11.395 15.210 1.00 77.88 313 SER A N 1
ATOM 2451 C CA . SER A 1 313 ? -7.689 11.723 15.682 1.00 77.88 313 SER A CA 1
ATOM 2452 C C . SER A 1 313 ? -6.717 10.647 15.211 1.00 77.88 313 SER A C 1
ATOM 2454 O O . SER A 1 313 ? -7.005 9.452 15.307 1.00 77.88 313 SER A O 1
ATOM 2456 N N . VAL A 1 314 ? -5.569 11.084 14.695 1.00 74.88 314 VAL A N 1
ATOM 2457 C CA . VAL A 1 314 ? -4.419 10.217 14.390 1.00 74.88 314 VAL A CA 1
ATOM 2458 C C . VAL A 1 314 ? -3.378 10.293 15.509 1.00 74.88 314 VAL A C 1
ATOM 2460 O O . VAL A 1 314 ? -2.353 9.635 15.416 1.00 74.88 314 VAL A O 1
ATOM 2463 N N . ALA A 1 315 ? -3.631 11.072 16.573 1.00 73.69 315 ALA A N 1
ATOM 2464 C CA . ALA A 1 315 ? -2.672 11.350 17.645 1.00 73.69 315 ALA A CA 1
ATOM 2465 C C . ALA A 1 315 ? -2.154 10.071 18.322 1.00 73.69 315 ALA A C 1
ATOM 2467 O O . ALA A 1 315 ? -0.985 9.971 18.701 1.00 73.69 315 ALA A O 1
ATOM 2468 N N . SER A 1 316 ? -3.006 9.047 18.426 1.00 73.69 316 SER A N 1
ATOM 2469 C CA . SER A 1 316 ? -2.609 7.748 18.958 1.00 73.69 316 SER A CA 1
ATOM 2470 C C . SER A 1 316 ? -1.643 7.038 18.004 1.00 73.69 316 SER A C 1
ATOM 2472 O O . SER A 1 316 ? -2.054 6.522 16.967 1.00 73.69 316 SER A O 1
ATOM 2474 N N . GLY A 1 317 ? -0.369 6.968 18.393 1.00 79.50 317 GLY A N 1
ATOM 2475 C CA . GLY A 1 317 ? 0.671 6.236 17.665 1.00 79.50 317 GLY A CA 1
ATOM 2476 C C . GLY A 1 317 ? 1.554 7.088 16.751 1.00 79.50 317 GLY A C 1
ATOM 2477 O O . GLY A 1 317 ? 2.475 6.536 16.157 1.00 79.50 317 GLY A O 1
ATOM 2478 N N . GLN A 1 318 ? 1.360 8.414 16.692 1.00 85.56 318 GLN A N 1
ATOM 2479 C CA . GLN A 1 318 ? 2.229 9.307 15.907 1.00 85.56 318 GLN A CA 1
ATOM 2480 C C . GLN A 1 318 ? 3.687 9.207 16.344 1.00 85.56 318 GLN A C 1
ATOM 2482 O O . GLN A 1 318 ? 4.560 9.060 15.502 1.00 85.56 318 GLN A O 1
ATOM 2487 N N . ALA A 1 319 ? 3.956 9.197 17.654 1.00 86.38 319 ALA A N 1
ATOM 2488 C CA . ALA A 1 319 ? 5.323 9.070 18.152 1.00 86.38 319 ALA A CA 1
ATOM 2489 C C . ALA A 1 319 ? 5.993 7.773 17.664 1.00 86.38 319 ALA A C 1
ATOM 2491 O O . ALA A 1 319 ? 7.101 7.800 17.135 1.00 86.38 319 ALA A O 1
ATOM 2492 N N . ALA A 1 320 ? 5.286 6.643 17.764 1.00 86.75 320 ALA A N 1
ATOM 2493 C CA . ALA A 1 320 ? 5.784 5.350 17.300 1.00 86.75 320 ALA A CA 1
ATOM 2494 C C . ALA A 1 320 ? 5.982 5.317 15.775 1.00 86.75 320 ALA A C 1
ATOM 2496 O O . ALA A 1 320 ? 6.953 4.733 15.293 1.00 86.75 320 ALA A O 1
ATOM 2497 N N . LEU A 1 321 ? 5.095 5.958 15.010 1.00 89.31 321 LEU A N 1
ATOM 2498 C CA . LEU A 1 321 ? 5.233 6.072 13.560 1.00 89.31 321 LEU A CA 1
ATOM 2499 C C . LEU A 1 321 ? 6.408 6.971 13.168 1.00 89.31 321 LEU A C 1
ATOM 2501 O O . LEU A 1 321 ? 7.165 6.630 12.266 1.00 89.31 321 LEU A O 1
ATOM 2505 N N . GLY A 1 322 ? 6.586 8.097 13.853 1.00 89.88 322 GLY A N 1
ATOM 2506 C CA . GLY A 1 322 ? 7.688 9.021 13.614 1.00 89.88 322 GLY A CA 1
ATOM 2507 C C . GLY A 1 322 ? 9.045 8.369 13.884 1.00 89.88 322 GLY A C 1
ATOM 2508 O O . GLY A 1 322 ? 9.933 8.434 13.035 1.00 89.88 322 GLY A O 1
ATOM 2509 N N . VAL A 1 323 ? 9.173 7.628 14.994 1.00 89.50 323 VAL A N 1
ATOM 2510 C CA . VAL A 1 323 ? 10.354 6.785 15.256 1.00 89.50 323 VAL A CA 1
ATOM 2511 C C . VAL A 1 323 ? 10.528 5.736 14.156 1.00 89.50 323 VAL A C 1
ATOM 2513 O O . VAL A 1 323 ? 11.631 5.579 13.643 1.00 89.50 323 VAL A O 1
ATOM 2516 N N . CYS A 1 324 ? 9.457 5.052 13.743 1.00 92.00 324 CYS A N 1
ATOM 2517 C CA . CYS A 1 324 ? 9.516 4.055 12.672 1.00 92.00 324 CYS A CA 1
ATOM 2518 C C . CYS A 1 324 ? 10.040 4.640 11.353 1.00 92.00 324 CYS A C 1
ATOM 2520 O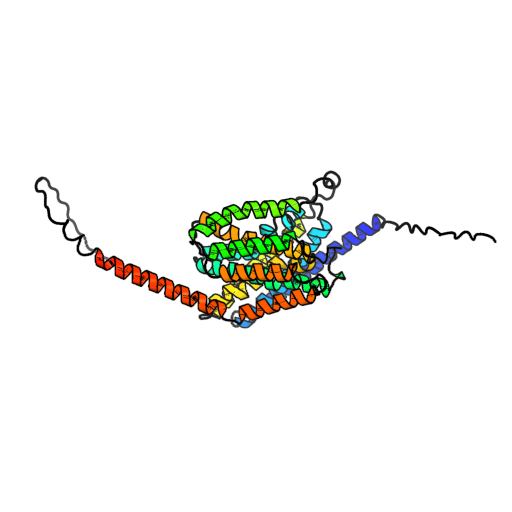 O . CYS A 1 324 ? 10.865 4.013 10.690 1.00 92.00 324 CYS A O 1
ATOM 2522 N N . LEU A 1 325 ? 9.594 5.837 10.973 1.00 93.31 325 LEU A N 1
ATOM 2523 C CA . LEU A 1 325 ? 10.051 6.531 9.770 1.00 93.31 325 LEU A CA 1
ATOM 2524 C C . LEU A 1 325 ? 11.538 6.880 9.845 1.00 93.31 325 LEU A C 1
ATOM 2526 O O . LEU A 1 325 ? 12.263 6.640 8.882 1.00 93.31 325 LEU A O 1
ATOM 2530 N N . ILE A 1 326 ? 12.002 7.381 10.992 1.00 92.06 326 ILE A N 1
ATOM 2531 C CA . ILE A 1 326 ? 13.420 7.697 11.209 1.00 92.06 326 ILE A CA 1
ATOM 2532 C C . ILE A 1 326 ? 14.267 6.428 11.178 1.00 92.06 326 ILE A C 1
ATOM 2534 O O . ILE A 1 326 ? 15.260 6.384 10.461 1.00 92.06 326 ILE A O 1
ATOM 2538 N N . VAL A 1 327 ? 13.863 5.375 11.893 1.00 90.94 327 VAL A N 1
ATOM 2539 C CA . VAL A 1 327 ? 14.564 4.081 11.880 1.00 90.94 327 VAL A CA 1
ATOM 2540 C C . VAL A 1 327 ? 14.622 3.519 10.463 1.00 90.94 327 VAL A C 1
ATOM 2542 O O . VAL A 1 327 ? 15.673 3.045 10.044 1.00 90.94 327 VAL A O 1
ATOM 2545 N N . THR A 1 328 ? 13.533 3.628 9.698 1.00 91.50 328 THR A N 1
ATOM 2546 C CA . THR A 1 328 ? 13.514 3.222 8.287 1.00 91.50 328 THR A CA 1
ATOM 2547 C C . THR A 1 328 ? 14.500 4.061 7.473 1.00 91.50 328 THR A C 1
ATOM 2549 O O . THR A 1 328 ? 15.327 3.496 6.769 1.00 91.50 328 THR A O 1
ATOM 2552 N N . ALA A 1 329 ? 14.500 5.391 7.614 1.00 92.19 329 ALA A N 1
ATOM 2553 C CA . ALA A 1 329 ? 15.452 6.268 6.927 1.00 92.19 329 ALA A CA 1
ATOM 2554 C C . ALA A 1 329 ? 16.912 5.906 7.249 1.00 92.19 329 ALA A C 1
ATOM 2556 O O . ALA A 1 329 ? 17.731 5.785 6.340 1.00 92.19 329 ALA A O 1
ATOM 2557 N N . VAL A 1 330 ? 17.224 5.661 8.523 1.00 90.38 330 VAL A N 1
ATOM 2558 C CA . VAL A 1 330 ? 18.551 5.229 8.986 1.00 90.38 330 VAL A CA 1
ATOM 2559 C C . VAL A 1 330 ? 18.915 3.862 8.400 1.00 90.38 330 VAL A C 1
ATOM 2561 O O . VAL A 1 330 ? 20.003 3.702 7.853 1.00 90.38 330 VAL A O 1
ATOM 2564 N N . CYS A 1 331 ? 18.000 2.888 8.418 1.00 89.31 331 CYS A N 1
ATOM 2565 C CA . CYS A 1 331 ? 18.239 1.565 7.832 1.00 89.31 331 CYS A CA 1
ATOM 2566 C C . CYS A 1 331 ? 18.455 1.613 6.314 1.00 89.31 331 CYS A C 1
ATOM 2568 O O . CYS A 1 331 ? 19.141 0.764 5.748 1.00 89.31 331 CYS A O 1
ATOM 2570 N N . LEU A 1 332 ? 17.868 2.588 5.629 1.00 87.88 332 LEU A N 1
ATOM 2571 C CA . LEU A 1 332 ? 18.034 2.732 4.190 1.00 87.88 332 LEU A CA 1
ATOM 2572 C C . LEU A 1 332 ? 19.262 3.578 3.820 1.00 87.88 332 LEU A C 1
ATOM 2574 O O . LEU A 1 332 ? 19.877 3.301 2.792 1.00 87.88 332 LEU A O 1
ATOM 2578 N N . GLY A 1 333 ? 19.637 4.569 4.637 1.00 83.94 333 GLY A N 1
ATOM 2579 C CA . GLY A 1 333 ? 20.681 5.547 4.312 1.00 83.94 333 GLY A CA 1
ATOM 2580 C C . GLY A 1 333 ? 22.003 5.433 5.068 1.00 83.94 333 GLY A C 1
ATOM 2581 O O . GLY A 1 333 ? 23.037 5.773 4.505 1.00 83.94 333 GLY A O 1
ATOM 2582 N N . SER A 1 334 ? 21.999 4.978 6.322 1.00 73.69 334 SER A N 1
ATOM 2583 C CA . SER A 1 334 ? 23.181 5.036 7.199 1.00 73.69 334 SER A CA 1
ATOM 2584 C C . SER A 1 334 ? 24.054 3.791 7.142 1.00 73.69 334 SER A C 1
ATOM 2586 O O . SER A 1 334 ? 25.220 3.847 7.528 1.00 73.69 334 SER A O 1
ATOM 2588 N N . PHE A 1 335 ? 23.528 2.664 6.662 1.00 66.94 335 PHE A N 1
ATOM 2589 C CA . PHE A 1 335 ? 24.378 1.502 6.467 1.00 66.94 335 PHE A CA 1
ATOM 2590 C C . PHE A 1 335 ? 25.312 1.741 5.277 1.00 66.94 335 PHE A C 1
ATOM 2592 O O . PHE A 1 335 ? 24.830 2.121 4.200 1.00 66.94 335 PHE A O 1
ATOM 2599 N N . PRO A 1 336 ? 26.628 1.492 5.432 1.00 60.38 336 PRO A N 1
ATOM 2600 C CA . PRO A 1 336 ? 27.563 1.596 4.321 1.00 60.38 336 PRO A CA 1
ATOM 2601 C C . PRO A 1 336 ? 27.039 0.765 3.147 1.00 60.38 336 PRO A C 1
ATOM 2603 O O . PRO A 1 336 ? 26.367 -0.248 3.360 1.00 60.38 336 PRO A O 1
ATOM 2606 N N . ILE A 1 337 ? 27.361 1.165 1.911 1.00 60.44 337 ILE A N 1
ATOM 2607 C CA . ILE A 1 337 ? 26.993 0.448 0.667 1.00 60.44 337 ILE A CA 1
ATOM 2608 C C . ILE A 1 337 ? 27.265 -1.069 0.787 1.00 60.44 337 ILE A C 1
ATOM 2610 O O . ILE A 1 337 ? 26.580 -1.882 0.183 1.00 60.44 337 ILE A O 1
ATOM 2614 N N . ARG A 1 338 ? 28.210 -1.451 1.655 1.00 58.44 338 ARG A N 1
ATOM 2615 C CA . ARG A 1 338 ? 28.590 -2.826 1.992 1.00 58.44 338 ARG A CA 1
ATOM 2616 C C . ARG A 1 338 ? 27.524 -3.675 2.697 1.00 58.44 338 ARG A C 1
ATOM 2618 O O . ARG A 1 338 ? 27.647 -4.890 2.636 1.00 58.44 338 ARG A O 1
ATOM 2625 N N . VAL A 1 339 ? 26.527 -3.105 3.385 1.00 68.06 339 VAL A N 1
ATOM 2626 C CA . VAL A 1 339 ? 25.458 -3.925 3.993 1.00 68.06 339 VAL A CA 1
ATOM 2627 C C . VAL A 1 339 ? 24.487 -4.353 2.894 1.00 68.06 339 VAL A C 1
ATOM 2629 O O . VAL A 1 339 ? 23.809 -3.472 2.347 1.00 68.06 339 VAL A O 1
ATOM 2632 N N . PRO A 1 340 ? 24.373 -5.664 2.603 1.00 81.81 340 PRO A N 1
ATOM 2633 C CA . PRO A 1 340 ? 23.540 -6.160 1.515 1.00 81.81 340 PRO A CA 1
ATOM 2634 C C . PRO A 1 340 ? 22.084 -5.714 1.671 1.00 81.81 340 PRO A C 1
ATOM 2636 O O . PRO A 1 340 ? 21.545 -5.711 2.782 1.00 81.81 340 PRO A O 1
ATOM 2639 N N . LEU A 1 341 ? 21.416 -5.402 0.555 1.00 82.38 341 LEU A N 1
ATOM 2640 C CA . LEU A 1 341 ? 19.986 -5.056 0.533 1.00 82.38 341 LEU A CA 1
ATOM 2641 C C . LEU A 1 341 ? 19.126 -6.113 1.245 1.00 82.38 341 LEU A C 1
ATOM 2643 O O . LEU A 1 341 ? 18.169 -5.763 1.937 1.00 82.38 341 LEU A O 1
ATOM 2647 N N . LEU A 1 342 ? 19.527 -7.386 1.150 1.00 86.31 342 LEU A N 1
ATOM 2648 C CA . LEU A 1 342 ? 18.907 -8.508 1.850 1.00 86.31 342 LEU A CA 1
ATOM 2649 C C . LEU A 1 342 ? 18.858 -8.282 3.367 1.00 86.31 342 LEU A C 1
ATOM 2651 O O . LEU A 1 342 ? 17.798 -8.393 3.974 1.00 86.31 342 LEU A O 1
ATOM 2655 N N . MET A 1 343 ? 19.989 -7.915 3.979 1.00 88.19 343 MET A N 1
ATOM 2656 C CA . MET A 1 343 ? 20.069 -7.681 5.423 1.00 88.19 343 MET A CA 1
ATOM 2657 C C . MET A 1 343 ? 19.208 -6.493 5.849 1.00 88.19 343 MET A C 1
ATOM 2659 O O . MET A 1 343 ? 18.524 -6.572 6.866 1.00 88.19 343 MET A O 1
ATOM 2663 N N . ARG A 1 344 ? 19.185 -5.417 5.051 1.00 88.62 344 ARG A N 1
ATOM 2664 C CA . ARG A 1 344 ? 18.330 -4.247 5.315 1.00 88.62 344 ARG A CA 1
ATOM 2665 C C . ARG A 1 344 ? 16.847 -4.631 5.279 1.00 88.62 344 ARG A C 1
ATOM 2667 O O . ARG A 1 344 ? 16.094 -4.245 6.170 1.00 88.62 344 ARG A O 1
ATOM 2674 N N . GLY A 1 345 ? 16.440 -5.430 4.289 1.00 90.25 345 GLY A N 1
ATOM 2675 C CA . GLY A 1 345 ? 15.084 -5.971 4.188 1.00 90.25 345 GLY A CA 1
ATOM 2676 C C . GLY A 1 345 ? 14.722 -6.865 5.379 1.00 90.25 345 GLY A C 1
ATOM 2677 O O . GLY A 1 345 ? 13.710 -6.641 6.040 1.00 90.25 345 GLY A O 1
ATOM 2678 N N . MET A 1 346 ? 15.579 -7.828 5.719 1.00 92.62 346 MET A N 1
ATOM 2679 C CA . MET A 1 346 ? 15.354 -8.725 6.858 1.00 92.62 346 MET A CA 1
ATOM 2680 C C . MET A 1 346 ? 15.267 -7.971 8.191 1.00 92.62 346 MET A C 1
ATOM 2682 O O . MET A 1 346 ? 14.392 -8.270 9.002 1.00 92.62 346 MET A O 1
ATOM 2686 N N . LEU A 1 347 ? 16.115 -6.958 8.404 1.00 92.56 347 LEU A N 1
ATOM 2687 C CA . LEU A 1 347 ? 16.081 -6.121 9.603 1.00 92.56 347 LEU A CA 1
ATOM 2688 C C . LEU A 1 347 ? 14.743 -5.382 9.733 1.00 92.56 347 LEU A C 1
ATOM 2690 O O . LEU A 1 347 ? 14.127 -5.408 10.795 1.00 92.56 347 LEU A O 1
ATOM 2694 N N . LEU A 1 348 ? 14.260 -4.760 8.657 1.00 92.44 348 LEU A N 1
ATOM 2695 C CA . LEU A 1 348 ? 12.981 -4.046 8.675 1.00 92.44 348 LEU A CA 1
ATOM 2696 C C . LEU A 1 348 ? 11.784 -4.993 8.892 1.00 92.44 348 LEU A C 1
ATOM 2698 O O . LEU A 1 348 ? 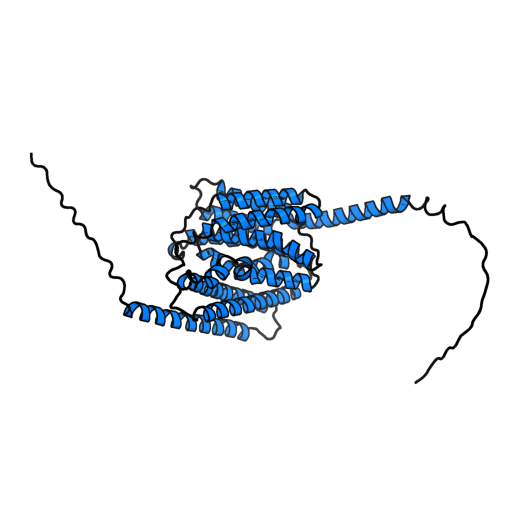10.866 -4.650 9.640 1.00 92.44 348 LEU A O 1
ATOM 2702 N N . LEU A 1 349 ? 11.815 -6.206 8.327 1.00 92.62 349 LEU A N 1
ATOM 2703 C CA . LEU A 1 349 ? 10.811 -7.244 8.608 1.00 92.62 349 LEU A CA 1
ATOM 2704 C C . LEU A 1 349 ? 10.854 -7.707 10.068 1.00 92.62 349 LEU A C 1
ATOM 2706 O O . LEU A 1 349 ? 9.809 -7.916 10.688 1.00 92.62 349 LEU A O 1
ATOM 2710 N N . ALA A 1 350 ? 12.050 -7.838 10.645 1.00 91.00 350 ALA A N 1
ATOM 2711 C CA . ALA A 1 350 ? 12.212 -8.157 12.059 1.00 91.00 350 ALA A CA 1
ATOM 2712 C C . ALA A 1 350 ? 11.631 -7.044 12.947 1.00 91.00 350 ALA A C 1
ATOM 2714 O O . ALA A 1 350 ? 10.907 -7.340 13.899 1.00 91.00 350 ALA A O 1
ATOM 2715 N N . VAL A 1 351 ? 11.849 -5.770 12.592 1.00 89.94 351 VAL A N 1
ATOM 2716 C CA . VAL A 1 351 ? 11.233 -4.619 13.277 1.00 89.94 351 VAL A CA 1
ATOM 2717 C C . VAL A 1 351 ? 9.706 -4.685 13.207 1.00 89.94 351 VAL A C 1
ATOM 2719 O O . VAL A 1 351 ? 9.052 -4.405 14.214 1.00 89.94 351 VAL A O 1
ATOM 2722 N N . TYR A 1 352 ? 9.114 -5.098 12.080 1.00 89.44 352 TYR A N 1
ATOM 2723 C CA . TYR A 1 352 ? 7.662 -5.296 11.991 1.00 89.44 352 TYR A CA 1
ATOM 2724 C C . TYR A 1 352 ? 7.166 -6.387 12.944 1.00 89.44 352 TYR A C 1
ATOM 2726 O O . TYR A 1 352 ? 6.225 -6.164 13.709 1.00 89.44 352 TYR A O 1
ATOM 2734 N N . SER A 1 353 ? 7.811 -7.557 12.919 1.00 87.62 353 SER A N 1
ATOM 2735 C CA . SER A 1 353 ? 7.454 -8.701 13.764 1.00 87.62 353 SER A CA 1
ATOM 2736 C C . SER A 1 353 ? 7.557 -8.349 15.248 1.00 87.62 353 SER A C 1
ATOM 2738 O O . SER A 1 353 ? 6.622 -8.590 16.012 1.00 87.62 353 SER A O 1
ATOM 2740 N N . PHE A 1 354 ? 8.632 -7.662 15.640 1.00 84.69 354 PHE A N 1
ATOM 2741 C CA . PHE A 1 354 ? 8.827 -7.194 17.008 1.00 84.69 354 PHE A CA 1
ATOM 2742 C C . PHE A 1 354 ? 7.816 -6.115 17.404 1.00 84.69 354 PHE A C 1
ATOM 2744 O O . PHE A 1 354 ? 7.278 -6.155 18.505 1.00 84.69 354 PHE A O 1
ATOM 2751 N N . SER A 1 355 ? 7.494 -5.176 16.508 1.00 79.00 355 SER A N 1
ATOM 2752 C CA . SER A 1 355 ? 6.491 -4.128 16.765 1.00 79.00 355 SER A CA 1
ATOM 2753 C C . SER A 1 355 ? 5.079 -4.692 16.941 1.00 79.00 355 SER A C 1
ATOM 2755 O O . SER A 1 355 ? 4.256 -4.096 17.638 1.00 79.00 355 SER A O 1
ATOM 2757 N N . LYS A 1 356 ? 4.790 -5.840 16.316 1.00 70.81 356 LYS A N 1
ATOM 2758 C CA . LYS A 1 356 ? 3.526 -6.568 16.471 1.00 70.81 356 LYS A CA 1
ATOM 2759 C C . LYS A 1 356 ? 3.445 -7.286 17.819 1.00 70.81 356 LYS A C 1
ATOM 2761 O O . LYS A 1 356 ? 2.386 -7.289 18.446 1.00 70.81 356 LYS A O 1
ATOM 2766 N N . GLU A 1 357 ? 4.540 -7.913 18.242 1.00 61.53 357 GLU A N 1
ATOM 2767 C CA . GLU A 1 357 ? 4.588 -8.761 19.436 1.00 61.53 357 GLU A CA 1
ATOM 2768 C C . GLU A 1 357 ? 4.789 -7.956 20.722 1.00 61.53 357 GLU A C 1
ATOM 2770 O O . GLU A 1 357 ? 4.103 -8.175 21.729 1.00 61.53 357 GLU A O 1
ATOM 2775 N N . ASN A 1 358 ? 5.650 -6.938 20.673 1.00 53.91 358 ASN A N 1
ATOM 2776 C CA . ASN A 1 358 ? 5.796 -6.022 21.781 1.00 53.91 358 ASN A CA 1
ATOM 2777 C C . ASN A 1 358 ? 4.588 -5.104 21.864 1.00 53.91 358 ASN A C 1
ATOM 2779 O O . ASN A 1 358 ? 4.321 -4.258 21.017 1.00 53.91 358 ASN A O 1
ATOM 2783 N N . ARG A 1 359 ? 3.885 -5.259 22.980 1.00 54.41 359 ARG A N 1
ATOM 2784 C CA . ARG A 1 359 ? 2.743 -4.494 23.486 1.00 54.41 359 ARG A CA 1
ATOM 2785 C C . ARG A 1 359 ? 2.995 -2.975 23.627 1.00 54.41 359 ARG A C 1
ATOM 2787 O O . ARG A 1 359 ? 2.371 -2.360 24.493 1.00 54.41 359 ARG A O 1
ATOM 2794 N N . MET A 1 360 ? 3.833 -2.333 22.803 1.00 48.53 360 MET A N 1
ATOM 2795 C CA . MET A 1 360 ? 3.976 -0.871 22.722 1.00 48.53 360 MET A CA 1
ATOM 2796 C C . MET A 1 360 ? 2.613 -0.176 22.547 1.00 48.53 360 MET A C 1
ATOM 2798 O O . MET A 1 360 ? 2.400 0.917 23.065 1.00 48.53 360 MET A O 1
ATOM 2802 N N . TYR A 1 361 ? 1.628 -0.857 21.954 1.00 50.66 361 TYR A N 1
ATOM 2803 C CA . TYR A 1 361 ? 0.262 -0.348 21.795 1.00 50.66 361 TYR A CA 1
ATOM 2804 C C . TYR A 1 361 ? -0.652 -0.528 23.013 1.00 50.66 361 TYR A C 1
ATOM 2806 O O . TYR A 1 361 ? -1.624 0.211 23.162 1.00 50.66 361 TYR A O 1
ATOM 2814 N N . ARG A 1 362 ? -0.344 -1.457 23.930 1.00 50.47 362 ARG A N 1
ATOM 2815 C CA . ARG A 1 362 ? -1.163 -1.692 25.137 1.00 50.47 362 ARG A CA 1
ATOM 2816 C C . ARG A 1 362 ? -0.994 -0.556 26.157 1.00 50.47 362 ARG A C 1
ATOM 2818 O O . ARG A 1 362 ? -1.933 -0.259 26.894 1.00 50.47 362 ARG A O 1
ATOM 2825 N N . ARG A 1 363 ? 0.164 0.125 26.157 1.00 46.72 363 ARG A N 1
ATOM 2826 C CA . ARG A 1 363 ? 0.424 1.313 26.995 1.00 46.72 363 ARG A CA 1
ATOM 2827 C C . ARG A 1 363 ? -0.228 2.592 26.457 1.00 46.72 363 ARG A C 1
ATOM 2829 O O . ARG A 1 363 ? -0.774 3.337 27.262 1.00 46.72 363 ARG A O 1
ATOM 2836 N N . SER A 1 364 ? -0.288 2.798 25.137 1.00 44.25 364 SER A N 1
ATOM 2837 C CA . SER A 1 364 ? -0.971 3.961 24.527 1.00 44.25 364 SER A CA 1
ATOM 2838 C C . SER A 1 364 ? -2.481 4.000 24.826 1.00 44.25 364 SER A C 1
ATOM 2840 O O . SER A 1 364 ? -3.046 5.063 25.078 1.00 44.25 364 SER A O 1
ATOM 2842 N N . SER A 1 365 ? -3.146 2.841 24.888 1.00 44.78 365 SER A N 1
ATOM 2843 C CA . SER A 1 365 ? -4.548 2.769 25.326 1.00 44.78 365 SER A CA 1
ATOM 2844 C C . SER A 1 365 ? -4.734 3.003 26.833 1.00 44.78 365 SER A C 1
ATOM 2846 O O . SER A 1 365 ? -5.802 3.444 27.263 1.00 44.78 365 SER A O 1
ATOM 2848 N N . GLY A 1 366 ? -3.706 2.715 27.640 1.00 44.91 366 GLY A N 1
ATOM 2849 C CA . GLY A 1 366 ? -3.702 2.968 29.083 1.00 44.91 366 GLY A CA 1
ATOM 2850 C C . GLY A 1 366 ? -3.563 4.455 29.408 1.00 44.91 366 GLY A C 1
ATOM 2851 O O . GLY A 1 366 ? -4.320 4.972 30.229 1.00 44.91 366 GLY A O 1
ATOM 2852 N N . THR A 1 367 ? -2.681 5.164 28.699 1.00 49.16 367 THR A N 1
ATOM 2853 C CA . THR A 1 367 ? -2.504 6.614 28.854 1.00 49.16 367 THR A CA 1
ATOM 2854 C C . THR A 1 367 ? -3.728 7.402 28.396 1.00 49.16 367 THR A C 1
ATOM 2856 O O . THR A 1 367 ? -4.079 8.370 29.056 1.00 49.16 367 THR A O 1
ATOM 2859 N N . PHE A 1 368 ? -4.464 6.960 27.368 1.00 46.19 368 PHE A N 1
ATOM 2860 C CA . PHE A 1 368 ? -5.720 7.618 26.970 1.00 46.19 368 PHE A CA 1
ATOM 2861 C C . PHE A 1 368 ? -6.827 7.479 28.033 1.00 46.19 368 PHE A C 1
ATOM 2863 O O . PHE A 1 368 ? -7.570 8.426 28.294 1.00 46.19 368 PHE A O 1
ATOM 2870 N N . ARG A 1 369 ? -6.923 6.320 28.708 1.00 51.03 369 ARG A N 1
ATOM 2871 C CA . ARG A 1 369 ? -7.833 6.152 29.859 1.00 51.03 369 ARG A CA 1
ATOM 2872 C C . ARG A 1 369 ? -7.402 7.004 31.052 1.00 51.03 369 ARG A C 1
ATOM 2874 O O . ARG A 1 369 ? -8.266 7.599 31.688 1.00 51.03 369 ARG A O 1
ATOM 2881 N N . GLN A 1 370 ? -6.101 7.107 31.324 1.00 52.12 370 GLN A N 1
ATOM 2882 C CA . GLN A 1 370 ? -5.574 7.950 32.401 1.00 52.12 370 GLN A CA 1
ATOM 2883 C C . GLN A 1 370 ? -5.724 9.449 32.111 1.00 52.12 370 GLN A C 1
ATOM 2885 O O . GLN A 1 370 ? -6.131 10.183 33.001 1.00 52.12 370 GLN A O 1
ATOM 2890 N N . GLN A 1 371 ? -5.499 9.907 30.877 1.00 53.25 371 GLN A N 1
ATOM 2891 C CA . GLN A 1 371 ? -5.713 11.303 30.481 1.00 53.25 371 GLN A CA 1
ATOM 2892 C C . GLN A 1 371 ? -7.196 11.672 30.504 1.00 53.25 371 GLN A C 1
ATOM 2894 O O . GLN A 1 371 ? -7.550 12.724 31.026 1.00 53.25 371 GLN A O 1
ATOM 2899 N N . LYS A 1 372 ? -8.090 10.794 30.029 1.00 52.00 372 LYS A N 1
ATOM 2900 C CA . LYS A 1 372 ? -9.540 11.022 30.121 1.00 52.00 372 LYS A CA 1
ATOM 2901 C C . LYS A 1 372 ? -10.030 11.022 31.575 1.00 52.00 372 LYS A C 1
ATOM 2903 O O . LYS A 1 372 ? -10.869 11.847 31.926 1.00 52.00 372 LYS A O 1
ATOM 2908 N N . ALA A 1 373 ? -9.486 10.150 32.428 1.00 56.16 373 ALA A N 1
ATOM 2909 C CA . ALA A 1 373 ? -9.764 10.157 33.864 1.00 56.16 373 ALA A CA 1
ATOM 2910 C C . ALA A 1 373 ? -9.232 11.432 34.542 1.00 56.16 373 ALA A C 1
ATOM 2912 O O . ALA A 1 373 ? -9.966 12.062 35.295 1.00 56.16 373 ALA A O 1
ATOM 2913 N N . ALA A 1 374 ? -8.013 11.869 34.220 1.00 53.72 374 ALA A N 1
ATOM 2914 C CA . ALA A 1 374 ? -7.426 13.103 34.741 1.00 53.72 374 ALA A CA 1
ATOM 2915 C C . ALA A 1 374 ? -8.210 14.350 34.297 1.00 53.72 374 ALA A C 1
ATOM 2917 O O . ALA A 1 374 ? -8.460 15.239 35.107 1.00 53.72 374 ALA A O 1
ATOM 2918 N N . HIS A 1 375 ? -8.678 14.392 33.047 1.00 53.91 375 HIS A N 1
ATOM 2919 C CA . HIS A 1 375 ? -9.487 15.497 32.528 1.00 53.91 375 HIS A CA 1
ATOM 2920 C C . HIS A 1 375 ? -10.888 15.542 33.165 1.00 53.91 375 HIS A C 1
ATOM 2922 O O . HIS A 1 375 ? -11.405 16.622 33.452 1.00 53.91 375 HIS A O 1
ATOM 2928 N N . LEU A 1 376 ? -11.490 14.380 33.452 1.00 58.59 376 LEU A N 1
ATOM 2929 C CA . LEU A 1 376 ? -12.745 14.286 34.208 1.00 58.59 376 LEU A CA 1
ATOM 2930 C C . LEU A 1 376 ? -12.562 14.710 35.675 1.00 58.59 376 LEU A C 1
ATOM 2932 O O . LEU A 1 376 ? -13.403 15.440 36.201 1.00 58.59 376 LEU A O 1
ATOM 2936 N N . VAL A 1 377 ? -11.451 14.331 36.315 1.00 63.53 377 VAL A N 1
ATOM 2937 C CA . VAL A 1 377 ? -11.103 14.747 37.686 1.00 63.53 377 VAL A CA 1
ATOM 2938 C C . VAL A 1 377 ? -10.841 16.256 37.763 1.00 63.53 377 VAL A C 1
ATOM 2940 O O . VAL A 1 377 ? -11.345 16.908 38.678 1.00 63.53 377 VAL A O 1
ATOM 2943 N N . HIS A 1 378 ? -10.150 16.842 36.781 1.00 54.19 378 HIS A N 1
ATOM 2944 C CA . HIS A 1 378 ? -9.978 18.295 36.703 1.00 54.19 378 HIS A CA 1
ATOM 2945 C C . HIS A 1 378 ? -11.303 19.027 36.455 1.00 54.19 378 HIS A C 1
ATOM 2947 O O . HIS A 1 378 ? -11.568 20.022 37.126 1.00 54.19 378 HIS A O 1
ATOM 2953 N N . SER A 1 379 ? -12.185 18.512 35.589 1.00 52.69 379 SER A N 1
ATOM 2954 C CA . SER A 1 379 ? -13.509 19.122 35.375 1.00 52.69 379 SER A CA 1
ATOM 2955 C C . SER A 1 379 ? -14.392 19.094 36.631 1.00 52.69 379 SER A C 1
ATOM 2957 O O . SER A 1 379 ? -15.113 20.052 36.892 1.00 52.69 379 SER A O 1
ATOM 2959 N N . ARG A 1 380 ? -14.283 18.049 37.469 1.00 53.94 380 ARG A N 1
ATOM 2960 C CA . ARG A 1 380 ? -14.981 17.986 38.765 1.00 53.94 380 ARG A CA 1
ATOM 2961 C C . ARG A 1 380 ? -14.396 18.946 39.799 1.00 53.94 380 ARG A C 1
ATOM 2963 O O . ARG A 1 380 ? -15.170 19.547 40.531 1.00 53.94 380 ARG A O 1
ATOM 2970 N N . ARG A 1 381 ? -13.069 19.123 39.846 1.00 52.62 381 ARG A N 1
ATOM 2971 C CA . ARG A 1 381 ? -12.421 20.063 40.784 1.00 52.62 381 ARG A CA 1
ATOM 2972 C C . ARG A 1 381 ? -12.712 21.532 40.475 1.00 52.62 381 ARG A C 1
ATOM 2974 O O . ARG A 1 381 ? -12.803 22.320 41.407 1.00 52.62 381 ARG A O 1
ATOM 2981 N N . TYR A 1 382 ? -12.892 21.890 39.205 1.00 49.84 382 TYR A N 1
ATOM 2982 C CA . TYR A 1 382 ? -13.244 23.261 38.811 1.00 49.84 382 TYR A CA 1
ATOM 2983 C C . TYR A 1 382 ? -14.758 23.500 38.688 1.00 49.84 382 TYR A C 1
ATOM 2985 O O . TYR A 1 382 ? -15.206 24.638 38.785 1.00 49.84 382 TYR A O 1
ATOM 2993 N N . GLY A 1 383 ? -15.570 22.444 38.560 1.00 46.69 383 GLY A N 1
ATOM 2994 C CA . GLY A 1 383 ? -17.034 22.543 38.611 1.00 46.69 383 GLY A CA 1
ATOM 2995 C C . GLY A 1 383 ? -17.603 22.793 40.014 1.00 46.69 383 GLY A C 1
ATOM 2996 O O . GLY A 1 383 ? -18.730 23.264 40.137 1.00 46.69 383 GLY A O 1
ATOM 2997 N N . SER A 1 384 ? -16.840 22.524 41.080 1.00 47.53 384 SER A N 1
ATOM 2998 C CA . SER A 1 384 ? -17.287 22.720 42.467 1.00 47.53 384 SER A CA 1
ATOM 2999 C C . SER A 1 384 ? -16.964 24.096 43.064 1.00 47.53 384 SER A C 1
ATOM 3001 O O . SER A 1 384 ? -17.489 24.408 44.127 1.00 47.53 384 SER A O 1
ATOM 3003 N N . SER A 1 385 ? -16.152 24.943 42.413 1.00 46.22 385 SER A N 1
ATOM 3004 C CA . SER A 1 385 ? -15.804 26.277 42.947 1.00 46.22 385 SER A CA 1
ATOM 3005 C C . SER A 1 385 ? -16.610 27.439 42.352 1.00 46.22 385 SER A C 1
ATOM 3007 O O . SER A 1 385 ? -16.431 28.574 42.781 1.00 46.22 385 SER A O 1
ATOM 3009 N N . LEU A 1 386 ? -17.518 27.183 41.402 1.00 47.22 386 LEU A N 1
ATOM 3010 C CA . LEU A 1 386 ? -18.441 28.196 40.852 1.00 47.22 386 LEU A CA 1
ATOM 3011 C C . LEU A 1 386 ? -19.853 28.143 41.473 1.00 47.22 386 LEU A C 1
ATOM 3013 O O . LEU A 1 386 ? -20.692 28.995 41.191 1.00 47.22 386 LEU A O 1
ATOM 3017 N N . GLY A 1 387 ? -20.107 27.185 42.370 1.00 45.34 387 GLY A N 1
ATOM 3018 C CA . GLY A 1 387 ? -21.366 27.055 43.114 1.00 45.34 387 GLY A CA 1
ATOM 3019 C C . GLY A 1 387 ? -21.723 28.199 44.085 1.00 45.34 387 GLY A C 1
ATOM 3020 O O . GLY A 1 387 ? -22.920 28.423 44.271 1.00 45.34 387 GLY A O 1
ATOM 3021 N N . PRO A 1 388 ? -20.773 28.952 44.686 1.00 47.12 388 PRO A N 1
ATOM 3022 C CA . PRO A 1 388 ? -21.138 30.013 45.635 1.00 47.12 388 PRO A CA 1
ATOM 3023 C C . PRO A 1 388 ? -21.434 31.378 44.993 1.00 47.12 388 PRO A C 1
ATOM 3025 O O . PRO A 1 388 ? -22.145 32.175 45.592 1.00 47.12 388 PRO A O 1
ATOM 3028 N N . LEU A 1 389 ? -20.925 31.662 43.787 1.00 45.34 389 LEU A N 1
ATOM 3029 C CA . LEU A 1 389 ? -21.054 32.987 43.148 1.00 45.34 389 LEU A CA 1
ATOM 3030 C C . LEU A 1 389 ? -22.240 33.101 42.176 1.00 45.34 389 LEU A C 1
ATOM 3032 O O . LEU A 1 389 ? -22.696 34.203 41.899 1.00 45.34 389 LEU A O 1
ATOM 3036 N N . ALA A 1 390 ? -22.795 31.980 41.706 1.00 43.62 390 ALA A N 1
ATOM 3037 C CA . ALA A 1 390 ? -23.984 31.982 40.845 1.00 43.62 390 ALA A CA 1
ATOM 3038 C C . ALA A 1 390 ? -25.318 32.000 41.624 1.00 43.62 390 ALA A C 1
ATOM 3040 O O . ALA A 1 390 ? -26.377 32.146 41.019 1.00 43.62 390 ALA A O 1
ATOM 3041 N N . ARG A 1 391 ? -25.295 31.867 42.961 1.00 43.72 391 ARG A N 1
ATOM 3042 C CA . ARG A 1 391 ? -26.504 31.912 43.811 1.00 43.72 391 ARG A CA 1
ATOM 3043 C C . ARG A 1 391 ? -26.814 33.284 44.416 1.00 43.72 391 ARG A C 1
ATOM 3045 O O . ARG A 1 391 ? -27.899 33.445 44.961 1.00 43.72 391 ARG A O 1
ATOM 3052 N N . SER A 1 392 ? -25.933 34.275 44.291 1.00 42.19 392 SER A N 1
ATOM 3053 C CA . SER A 1 392 ? -26.144 35.620 44.856 1.00 42.19 392 SER A CA 1
ATOM 3054 C C . SER A 1 392 ? -26.733 36.648 43.878 1.00 42.19 392 SER A C 1
ATOM 3056 O O . SER A 1 392 ? -26.998 37.773 44.286 1.00 42.19 392 SER A O 1
ATOM 3058 N N . LEU A 1 393 ? -26.998 36.283 42.616 1.00 42.88 393 LEU A N 1
ATOM 3059 C CA . LEU A 1 393 ? -27.572 37.193 41.603 1.00 42.88 393 LEU A CA 1
ATOM 3060 C C . LEU A 1 393 ? -29.011 36.858 41.174 1.00 42.88 393 LEU A C 1
ATOM 3062 O O . LEU A 1 393 ? -29.538 37.474 40.254 1.00 42.88 393 LEU A O 1
ATOM 3066 N N . ALA A 1 394 ? -29.682 35.927 41.855 1.00 45.12 394 ALA A N 1
ATOM 3067 C CA . ALA A 1 394 ? -31.040 35.501 41.513 1.00 45.12 394 ALA A CA 1
ATOM 3068 C C . ALA A 1 394 ? -32.090 35.942 42.547 1.00 45.12 394 ALA A C 1
ATOM 3070 O O . ALA A 1 394 ? -32.921 35.140 42.947 1.00 45.12 394 ALA A O 1
ATOM 3071 N N . LEU A 1 395 ? -32.068 37.201 42.994 1.00 43.97 395 LEU A N 1
ATOM 3072 C CA . LEU A 1 395 ? -33.169 37.786 43.771 1.00 43.97 395 LEU A CA 1
ATOM 3073 C C . LEU A 1 395 ? -33.311 39.284 43.471 1.00 43.97 395 LEU A C 1
ATOM 3075 O O . LEU A 1 395 ? -32.776 40.130 44.183 1.00 43.97 395 LEU A O 1
ATOM 3079 N N . ARG A 1 396 ? -34.088 39.619 42.437 1.00 34.50 396 ARG A N 1
ATOM 3080 C CA . ARG A 1 396 ? -34.899 40.845 42.436 1.00 34.50 396 ARG A CA 1
ATOM 3081 C C . ARG A 1 396 ? -36.094 40.695 41.485 1.00 34.50 396 ARG A C 1
ATOM 3083 O O . ARG A 1 396 ? -35.880 40.524 40.287 1.00 34.50 396 ARG A O 1
ATOM 3090 N N . PRO A 1 397 ? -37.335 40.736 41.996 1.00 42.84 397 PRO A N 1
ATOM 3091 C CA . PRO A 1 397 ? -38.530 40.820 41.172 1.00 42.84 397 PRO A CA 1
ATOM 3092 C C . PRO A 1 397 ? -38.804 42.285 40.803 1.00 42.84 397 PRO A C 1
ATOM 3094 O O . PRO A 1 397 ? -38.740 43.164 41.662 1.00 42.84 397 PRO A O 1
ATOM 3097 N N . SER A 1 398 ? -39.146 42.538 39.541 1.00 33.50 398 SER A N 1
ATOM 3098 C CA . SER A 1 398 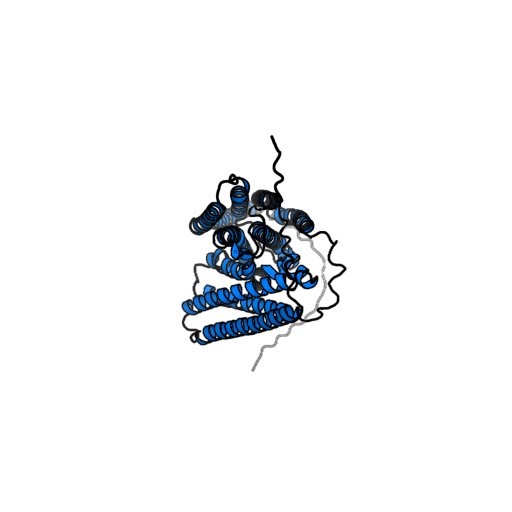? -39.792 43.786 39.118 1.00 33.50 398 SER A CA 1
ATOM 3099 C C . SER A 1 398 ? -41.300 43.545 38.977 1.00 33.50 398 SER A C 1
ATOM 3101 O O . SER A 1 398 ? -41.685 42.549 38.360 1.00 33.50 398 SER A O 1
ATOM 3103 N N . PRO A 1 399 ? -42.163 44.415 39.533 1.00 46.22 399 PRO A N 1
ATOM 3104 C CA . PRO A 1 399 ? -43.607 44.336 39.363 1.00 46.22 399 PRO A CA 1
ATOM 3105 C C . PRO A 1 399 ? -44.092 45.176 38.168 1.00 46.22 399 PRO A C 1
ATOM 3107 O O . PRO A 1 399 ? -43.385 46.061 37.695 1.00 46.22 399 PRO A O 1
ATOM 3110 N N . LEU A 1 400 ? -45.349 44.929 37.780 1.00 36.56 400 LEU A N 1
ATOM 3111 C CA . LEU A 1 400 ? -46.195 45.663 36.821 1.00 36.56 400 LEU A CA 1
ATOM 3112 C C . LEU A 1 400 ? -45.958 45.406 35.321 1.00 36.56 400 LEU A C 1
ATOM 3114 O O . LEU A 1 400 ? -45.161 46.070 34.676 1.00 36.56 400 LEU A O 1
ATOM 3118 N N . ALA A 1 401 ? -46.808 44.565 34.726 1.00 36.28 401 ALA A N 1
ATOM 3119 C CA . ALA A 1 401 ? -47.956 45.063 33.961 1.00 36.28 401 ALA A CA 1
ATOM 3120 C C . ALA A 1 401 ? -48.974 43.936 33.712 1.00 36.28 401 ALA A C 1
ATOM 3122 O O . ALA A 1 401 ? -48.636 42.774 33.514 1.00 36.28 401 ALA A O 1
ATOM 3123 N N . ARG A 1 402 ? -50.240 44.326 33.820 1.00 37.59 402 ARG A N 1
ATOM 3124 C CA . ARG A 1 402 ? -51.483 43.549 33.840 1.00 37.59 402 ARG A CA 1
ATOM 3125 C C . ARG A 1 402 ? -52.108 43.546 32.432 1.00 37.59 402 ARG A C 1
ATOM 3127 O O . ARG A 1 402 ? -51.834 44.468 31.674 1.00 37.59 402 ARG A O 1
ATOM 3134 N N . ALA A 1 403 ? -53.041 42.605 32.215 1.00 34.50 403 ALA A N 1
ATOM 3135 C CA . ALA A 1 403 ? -54.023 42.481 31.114 1.00 34.50 403 ALA A CA 1
ATOM 3136 C C . ALA A 1 403 ? -53.555 41.606 29.926 1.00 34.50 403 ALA A C 1
ATOM 3138 O O . ALA A 1 403 ? -52.427 41.741 29.482 1.00 34.50 403 ALA A O 1
ATOM 3139 N N . THR A 1 404 ? -54.321 40.665 29.359 1.00 37.00 404 THR A N 1
ATOM 3140 C CA . THR A 1 404 ? -55.735 40.261 29.512 1.00 37.00 404 THR A CA 1
ATOM 3141 C C . THR A 1 404 ? -55.950 38.909 28.800 1.00 37.00 404 THR A C 1
ATOM 3143 O O . THR A 1 404 ? -55.308 38.640 27.791 1.00 37.00 404 THR A O 1
ATOM 3146 N N . SER A 1 405 ? -56.849 38.090 29.360 1.00 35.12 405 SER A N 1
ATOM 3147 C CA . SER A 1 405 ? -57.767 37.104 28.742 1.00 35.12 405 SER A CA 1
ATOM 3148 C C . SER A 1 405 ? -57.508 36.543 27.325 1.00 35.12 405 SER A C 1
ATOM 3150 O O . SER A 1 405 ? -57.552 37.281 26.348 1.00 35.12 405 SER A O 1
ATOM 3152 N N . HIS A 1 406 ? -57.518 35.213 27.168 1.00 39.03 406 HIS A N 1
ATOM 3153 C CA . HIS A 1 406 ? -58.750 34.468 26.847 1.00 39.03 406 HIS A CA 1
ATOM 3154 C C . HIS A 1 406 ? -58.528 32.945 26.797 1.00 39.03 406 HIS A C 1
ATOM 3156 O O . HIS A 1 406 ? -57.492 32.440 26.377 1.00 39.03 406 HIS A O 1
ATOM 3162 N N . HIS A 1 407 ? -59.562 32.247 27.265 1.00 37.03 407 HIS A N 1
ATOM 3163 C CA . HIS A 1 407 ? -59.821 30.814 27.197 1.00 37.03 407 HIS A CA 1
ATOM 3164 C C . HIS A 1 407 ? -59.608 30.178 25.813 1.00 37.03 407 HIS A C 1
ATOM 3166 O O . HIS A 1 407 ? -60.035 30.745 24.814 1.00 37.03 407 HIS A O 1
ATOM 3172 N N . CYS A 1 408 ? -59.137 28.924 25.791 1.00 35.59 408 CYS A N 1
ATOM 3173 C CA . CYS A 1 408 ? -59.949 27.813 25.273 1.00 35.59 408 CYS A CA 1
ATOM 3174 C C . CYS A 1 408 ? -59.380 26.444 25.689 1.00 35.59 408 CYS A C 1
ATOM 3176 O O . CYS A 1 408 ? -58.265 26.064 25.343 1.00 35.59 408 CYS A O 1
ATOM 3178 N N . THR A 1 409 ? -60.189 25.718 26.453 1.00 41.38 409 THR A N 1
ATOM 3179 C CA . THR A 1 409 ? -60.097 24.293 26.791 1.00 41.38 409 THR A CA 1
ATOM 3180 C C . THR A 1 409 ? -60.963 23.478 25.832 1.00 41.38 409 THR A C 1
ATOM 3182 O O . THR A 1 409 ? -62.040 23.949 25.490 1.00 41.38 409 THR A O 1
ATOM 3185 N N . CYS A 1 410 ? -60.517 22.267 25.473 1.00 37.62 410 CYS A N 1
ATOM 3186 C CA . CYS A 1 410 ? -61.279 21.009 25.282 1.00 37.62 410 CYS A CA 1
ATOM 3187 C C . CYS A 1 410 ? -60.298 20.003 24.635 1.00 37.62 410 CYS A C 1
ATOM 3189 O O . CYS A 1 410 ? -59.770 20.276 23.567 1.00 37.62 410 CYS A O 1
ATOM 3191 N N . ALA A 1 411 ? -59.803 18.941 25.279 1.00 43.91 411 ALA A N 1
ATOM 3192 C CA . ALA A 1 411 ? -60.477 17.750 25.805 1.00 43.91 411 ALA A CA 1
ATOM 3193 C C . ALA A 1 411 ? -61.290 16.977 24.747 1.00 43.91 411 ALA A C 1
ATOM 3195 O O . ALA A 1 411 ? -62.397 17.372 24.405 1.00 43.91 411 ALA A O 1
ATOM 3196 N N . SER A 1 412 ? -60.777 15.824 24.307 1.00 40.66 412 SER A N 1
ATOM 3197 C CA . SER A 1 412 ? -61.584 14.611 24.100 1.00 40.66 412 SER A CA 1
ATOM 3198 C C . SER A 1 412 ? -60.695 13.359 24.067 1.00 40.66 412 SER A C 1
ATOM 3200 O O . SER A 1 412 ? -59.749 13.238 23.294 1.00 40.66 412 SER A O 1
ATOM 3202 N N . ARG A 1 413 ? -61.010 12.445 24.991 1.00 41.28 413 ARG A N 1
ATOM 3203 C CA . ARG A 1 413 ? -60.759 10.999 24.938 1.00 41.28 413 ARG A CA 1
ATOM 3204 C C . ARG A 1 413 ? -61.751 10.413 23.923 1.00 41.28 413 ARG A C 1
ATOM 3206 O O . ARG A 1 413 ? -62.923 10.756 24.014 1.00 41.28 413 ARG A O 1
ATOM 3213 N N . GLY A 1 414 ? -61.290 9.623 22.950 1.00 36.25 414 GLY A N 1
ATOM 3214 C CA . GLY A 1 414 ? -61.533 8.165 22.860 1.00 36.25 414 GLY A CA 1
ATOM 3215 C C . GLY A 1 414 ? -62.775 7.843 22.004 1.00 36.25 414 GLY A C 1
ATOM 3216 O O . GLY A 1 414 ? -63.462 8.782 21.612 1.00 36.25 414 GLY A O 1
ATOM 3217 N N . PRO A 1 415 ? -63.173 6.573 21.800 1.00 46.97 415 PRO A N 1
ATOM 3218 C CA . PRO A 1 415 ? -62.418 5.339 21.526 1.00 46.97 415 PRO A CA 1
ATOM 3219 C C . PRO A 1 415 ? -62.848 4.675 20.183 1.00 46.97 415 PRO A C 1
ATOM 3221 O O . PRO A 1 415 ? -63.925 4.984 19.689 1.00 46.97 415 PRO A O 1
ATOM 3224 N N . VAL A 1 416 ? -62.043 3.743 19.645 1.00 43.56 416 VAL A N 1
ATOM 3225 C CA . VAL A 1 416 ? -62.385 2.362 19.194 1.00 43.56 416 VAL A CA 1
ATOM 3226 C C . VAL A 1 416 ? -61.078 1.577 19.159 1.00 43.56 416 VAL A C 1
ATOM 3228 O O . VAL A 1 416 ? -60.093 2.130 18.618 1.00 43.56 416 VAL A O 1
#

Sequence (416 aa):
MTPGSSRQSSWTGRIRSPGPSGMRVAQKWNQYYHHQILLFLIAAVSVVEFLRPHRSDVKLSIALDLVTLGILASAISNTTLWLKNQYSSHFMVHLLLNDMPWIAVSSTEMALIIRLLEDKKAPKVGVFLLGSAYAKLLMVGPLSLLVQVAWPDLLHTNTSENIKPRTIQLLGYSGALVLACAMGAENSWISLAGLFIPILVSYMKKDLPPDNSSRHRSRQESGFWTIPVAVLVLLKAFAIWTVYNLLGHLQSLTIHRGTSIYLTVLPLAAVLVDHAVTPRVGAAKAWDTIISIFLWNYFYTPMLAKVAGRRFSVASGQAALGVCLIVTAVCLGSFPIRVPLLMRGMLLLAVYSFSKENRMYRRSSGTFRQQKAAHLVHSRRYGSSLGPLARSLALRPSPLARATSHHCTCASRGPV

Radius of gyration: 29.98 Å; chains: 1; bounding box: 126×70×85 Å

Foldseek 3Di:
DDDDDDDDDPPPPPPPDDPPVVVVVVVVVVVVVVVVLVVVLVVLLVVLVVPPPDPDDLPSLLVSLLVNLLSLLQVLQVLLVVLCVPVVLPPVNCCQNPVPLLVQQQVLLVLVLVVCVVVVVQQLNLLLLQLLLLCLLQPQLLLLLVCCVVPVVLQPDPDDLAADLVLLVLLLVLLVLLQVCLVDDQVVLLVSLVVVVVVLVVVSVVPPDPPPPNPPDPDPDPDPSVVSVVVSVVSSVVLSVSLVVSVVSVCVVCPPPVSCCSNHVSSNSSNSNSCSNLSRNHSNSSSSSSSSNSSCCNSVSQVVCVVVVHHYGSSQCSNVSSVLSNVSSCLNPVDPPPPRSNNSSVVSNVVSVCVSVPPPVVVSVVVVVVVVVVVVVVCVVVVVPCVPVVVPPPDDDDDDDDDDDDDDDDDDDDDD

Organism: NCBI:txid210430

pLDDT: mean 72.61, std 18.28, range [33.5, 94.0]